Protein AF-A0A2G5V743-F1 (afdb_monomer_lite)

Organism: NCBI:txid1611254

pLDDT: mean 77.19, std 18.36, range [29.77, 96.81]

Radius of gyration: 28.72 Å; chains: 1; bounding box: 55×62×122 Å

Sequence (406 aa):
MNLNSHLVLNPPNFVQLTTPAQLPLIPEAYKPFPHYNLEVVQWSLLFGVCFMLGVGMGANDVADAFGTSVGTGTVTVTQAFILATIVEMMGSVASGFSGDGKALKIIHTSSYADNPDELVIGQIAMLVGCATWLMVATYYSMPVSSIHSLLGATMGFSFVLRGLEGIIWSRVLVMLLIWVFSPLVSAIFTLITFFLLDVIILRAKNPVSTGLFLLPGIYVIVVFTNVFLFLQDGSRVLRFDEIPFMYTVAISLVISVLAGFLALFVVGPIMKRRLKRKTEELPRIASSLSYTFEPRGWLRKAVYWAFPPMRNDDQKAVRLFSFLQILTACFAGFAHGANDITNCVAPIRELVQMYNQGYQEDNTDLNISVYVGLLTTLAVLMGIWTLGIRVIRTVGENFAKMNPAT

InterPro domains:
  IPR001204 Phosphate transporter [PF01384] (57-405)
  IPR001204 Phosphate transporter [PTHR11101] (41-405)

Structure (mmCIF, N/CA/C/O backbone):
data_AF-A0A2G5V743-F1
#
_entry.id   AF-A0A2G5V743-F1
#
loop_
_atom_site.group_PDB
_atom_site.id
_atom_site.type_symbol
_atom_site.label_atom_id
_atom_site.label_alt_id
_atom_site.label_comp_id
_atom_site.label_asym_id
_atom_site.label_entity_id
_atom_site.label_seq_id
_atom_site.pdbx_PDB_ins_code
_atom_site.Cartn_x
_atom_site.Cartn_y
_atom_site.Cartn_z
_atom_site.occupancy
_atom_site.B_iso_or_equiv
_atom_site.auth_seq_id
_atom_site.auth_comp_id
_atom_site.auth_asym_id
_atom_site.auth_atom_id
_atom_site.pdbx_PDB_model_num
ATOM 1 N N . MET A 1 1 ? -20.061 42.207 -80.255 1.00 35.50 1 MET A N 1
ATOM 2 C CA . MET A 1 1 ? -18.598 42.228 -80.446 1.00 35.50 1 MET A CA 1
ATOM 3 C C . MET A 1 1 ? -18.077 40.901 -79.918 1.00 35.50 1 MET A C 1
ATOM 5 O O . MET A 1 1 ? -18.309 40.600 -78.757 1.00 35.50 1 MET A O 1
ATOM 9 N N . ASN A 1 2 ? -17.540 40.071 -80.814 1.00 35.31 2 ASN A N 1
ATOM 10 C CA . ASN A 1 2 ? -16.800 38.842 -80.506 1.00 35.31 2 ASN A CA 1
ATOM 11 C C . ASN A 1 2 ? -15.651 39.140 -79.530 1.00 35.31 2 ASN A C 1
ATOM 13 O O . ASN A 1 2 ? -15.065 40.210 -79.660 1.00 35.31 2 ASN A O 1
ATOM 17 N N . LEU A 1 3 ? -15.285 38.192 -78.660 1.00 29.77 3 LEU A N 1
ATOM 18 C CA . LEU A 1 3 ? -13.946 37.578 -78.661 1.00 29.77 3 LEU A CA 1
ATOM 19 C C . LEU A 1 3 ? -13.816 36.515 -77.553 1.00 29.77 3 LEU A C 1
ATOM 21 O O . LEU A 1 3 ? -13.779 36.812 -76.362 1.00 29.77 3 LEU A O 1
ATOM 25 N N . ASN A 1 4 ? -13.691 35.264 -77.999 1.00 38.19 4 ASN A N 1
ATOM 26 C CA . ASN A 1 4 ? -12.905 34.229 -77.335 1.00 38.19 4 ASN A CA 1
ATOM 27 C C . ASN A 1 4 ? -11.476 34.734 -77.093 1.00 38.19 4 ASN A C 1
ATOM 29 O O . ASN A 1 4 ? -10.864 35.188 -78.056 1.00 38.19 4 ASN A O 1
ATOM 33 N N . SER A 1 5 ? -10.911 34.530 -75.899 1.00 34.09 5 SER A N 1
ATOM 34 C CA . SER A 1 5 ? -9.489 34.166 -75.746 1.00 34.09 5 SER A CA 1
ATOM 35 C C . SER A 1 5 ? -9.100 33.952 -74.279 1.00 34.09 5 SER A C 1
ATOM 37 O O . SER A 1 5 ? -9.055 34.895 -73.500 1.00 34.09 5 SER A O 1
ATOM 39 N N . HIS A 1 6 ? -8.779 32.694 -73.967 1.00 38.69 6 HIS A N 1
ATOM 40 C CA . HIS A 1 6 ? -7.709 32.226 -73.077 1.00 38.69 6 HIS A CA 1
ATOM 41 C C . HIS A 1 6 ? -7.507 32.895 -71.708 1.00 38.69 6 HIS A C 1
ATOM 43 O O . HIS A 1 6 ? -6.864 33.932 -71.610 1.00 38.69 6 HIS A O 1
ATOM 49 N N . LEU A 1 7 ? -7.846 32.167 -70.639 1.00 30.39 7 LEU A N 1
ATOM 50 C CA . LEU A 1 7 ? -7.068 32.181 -69.396 1.00 30.39 7 LEU A CA 1
ATOM 51 C C . LEU A 1 7 ? -6.999 30.754 -68.843 1.00 30.39 7 LEU A C 1
ATOM 53 O O . LEU A 1 7 ? -7.954 30.209 -68.294 1.00 30.39 7 LEU A O 1
ATOM 57 N N . VAL A 1 8 ? -5.853 30.133 -69.109 1.00 34.91 8 VAL A N 1
ATOM 58 C CA . VAL A 1 8 ? -5.434 28.829 -68.601 1.00 34.91 8 VAL A C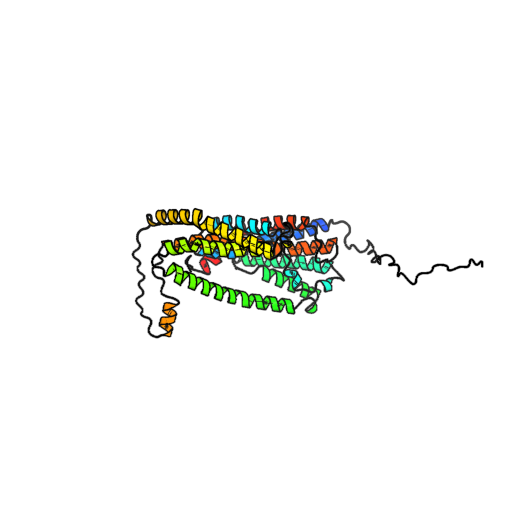A 1
ATOM 59 C C . VAL A 1 8 ? -5.172 28.954 -67.099 1.00 34.91 8 VAL A C 1
ATOM 61 O O . VAL A 1 8 ? -4.510 29.887 -66.649 1.00 34.91 8 VAL A O 1
ATOM 64 N N . LEU A 1 9 ? -5.718 28.004 -66.343 1.00 34.16 9 LEU A N 1
ATOM 65 C CA . LEU A 1 9 ? -5.516 27.810 -64.910 1.00 34.16 9 LEU A CA 1
ATOM 66 C C . LEU A 1 9 ? -4.040 27.529 -64.587 1.00 34.16 9 LEU A C 1
ATOM 68 O O . LEU A 1 9 ? -3.440 26.655 -65.203 1.00 34.16 9 LEU A O 1
ATOM 72 N N . ASN A 1 10 ? -3.505 28.188 -63.558 1.00 31.84 10 ASN A N 1
ATOM 73 C CA . ASN A 1 10 ? -2.424 27.657 -62.721 1.00 31.84 10 ASN A CA 1
ATOM 74 C C . ASN A 1 10 ? -2.571 28.228 -61.294 1.00 31.84 10 ASN A C 1
ATOM 76 O O . ASN A 1 10 ? -2.390 29.434 -61.112 1.00 31.84 10 ASN A O 1
ATOM 80 N N . PRO A 1 11 ? -2.932 27.419 -60.281 1.00 46.47 11 PRO A N 1
ATOM 81 C CA . PRO A 1 11 ? -2.923 27.853 -58.885 1.00 46.47 11 PRO A CA 1
ATOM 82 C C . PRO A 1 11 ? -1.487 27.888 -58.322 1.00 46.47 11 PRO A C 1
ATOM 84 O O . PRO A 1 11 ? -0.665 27.047 -58.698 1.00 46.47 11 PRO A O 1
ATOM 87 N N . PRO A 1 12 ? -1.159 28.816 -57.402 1.00 41.16 12 PRO A N 1
ATOM 88 C CA . PRO A 1 12 ? 0.148 28.851 -56.763 1.00 41.16 12 PRO A CA 1
ATOM 89 C C . PRO A 1 12 ? 0.255 27.751 -55.695 1.00 41.16 12 PRO A C 1
ATOM 91 O O . PRO A 1 12 ? -0.486 27.741 -54.719 1.00 41.16 12 PRO A O 1
ATOM 94 N N . ASN A 1 13 ? 1.212 26.845 -55.899 1.00 36.25 13 ASN A N 1
ATOM 95 C CA . ASN A 1 13 ? 1.961 26.096 -54.886 1.00 36.25 13 ASN A CA 1
ATOM 96 C C . ASN A 1 13 ? 1.161 25.451 -53.738 1.00 36.25 13 ASN A C 1
ATOM 98 O O . ASN A 1 13 ? 1.202 25.907 -52.596 1.00 36.25 13 ASN A O 1
ATOM 102 N N . PHE A 1 14 ? 0.568 24.288 -54.010 1.00 33.75 14 PHE A N 1
ATOM 103 C CA . PHE A 1 14 ? 0.425 23.260 -52.980 1.00 33.75 14 PHE A CA 1
ATOM 104 C C . PHE A 1 14 ? 1.767 22.536 -52.829 1.00 33.75 14 PHE A C 1
ATOM 106 O O . PHE A 1 14 ? 2.253 21.920 -53.777 1.00 33.75 14 PHE A O 1
ATOM 113 N N . VAL A 1 15 ? 2.363 22.592 -51.638 1.00 36.56 15 VAL A N 1
ATOM 114 C CA . VAL A 1 15 ? 3.415 21.650 -51.244 1.00 36.56 15 VAL A CA 1
ATOM 115 C C . VAL A 1 15 ? 2.750 20.277 -51.161 1.00 36.56 15 VAL A C 1
ATOM 117 O O . VAL A 1 15 ? 1.984 20.006 -50.238 1.00 36.56 15 VAL A O 1
ATOM 120 N N . GLN A 1 16 ? 2.985 19.425 -52.160 1.00 31.84 16 GLN A N 1
ATOM 121 C CA . GLN A 1 16 ? 2.681 18.006 -52.033 1.00 31.84 16 GLN A CA 1
ATOM 122 C C . GLN A 1 16 ? 3.556 17.451 -50.907 1.00 31.84 16 GLN A C 1
ATOM 124 O O . GLN A 1 16 ? 4.781 17.475 -51.005 1.00 31.84 16 GLN A O 1
ATOM 129 N N . LEU A 1 17 ? 2.924 16.961 -49.840 1.00 34.06 17 LEU A N 1
ATOM 130 C CA . LEU A 1 17 ? 3.555 16.061 -48.881 1.00 34.06 17 LEU A CA 1
ATOM 131 C C . LEU A 1 17 ? 3.908 14.779 -49.641 1.00 34.06 17 LEU A C 1
ATOM 133 O O . LEU A 1 17 ? 3.087 13.873 -49.786 1.00 34.06 17 LEU A O 1
ATOM 137 N N . THR A 1 18 ? 5.115 14.735 -50.199 1.00 36.75 18 THR A N 1
ATOM 138 C CA . THR A 1 18 ? 5.740 13.491 -50.623 1.00 36.75 18 THR A CA 1
ATOM 139 C C . THR A 1 18 ? 5.841 12.587 -49.398 1.00 36.75 18 THR A C 1
ATOM 141 O O . THR A 1 18 ? 6.240 13.032 -48.326 1.00 36.75 18 THR A O 1
ATOM 144 N N . THR A 1 19 ? 5.374 11.348 -49.572 1.00 42.59 19 THR A N 1
ATOM 145 C CA . THR A 1 19 ? 5.618 10.135 -48.769 1.00 42.59 19 THR A CA 1
ATOM 146 C C . THR A 1 19 ? 6.443 10.323 -47.487 1.00 42.59 19 THR A C 1
ATOM 148 O O . THR A 1 19 ? 7.581 10.788 -47.593 1.00 42.59 19 THR A O 1
ATOM 151 N N . PRO A 1 20 ? 5.956 9.883 -46.303 1.00 36.53 20 PRO A N 1
ATOM 152 C CA . PRO A 1 20 ? 6.773 9.914 -45.094 1.00 36.53 20 PRO A CA 1
ATOM 153 C C . PRO A 1 20 ? 8.090 9.197 -45.387 1.00 36.53 20 PRO A C 1
ATOM 155 O O . PRO A 1 20 ? 8.082 8.113 -45.976 1.00 36.53 20 PRO A O 1
ATOM 158 N N . ALA A 1 21 ? 9.207 9.841 -45.046 1.00 39.69 21 ALA A N 1
ATOM 159 C CA . ALA A 1 21 ? 10.528 9.265 -45.215 1.00 39.69 21 ALA A CA 1
ATOM 160 C C . ALA A 1 21 ? 10.517 7.869 -44.584 1.00 39.69 21 ALA A C 1
ATOM 162 O O . ALA A 1 21 ? 10.338 7.736 -43.373 1.00 39.69 21 ALA A O 1
ATOM 163 N N . GLN A 1 22 ? 10.640 6.828 -45.412 1.00 41.25 22 GLN A N 1
ATOM 164 C CA . GLN A 1 22 ? 10.899 5.488 -44.913 1.00 41.25 22 GLN A CA 1
ATOM 165 C C . GLN A 1 22 ? 12.211 5.583 -44.140 1.00 41.25 22 GLN A C 1
ATOM 167 O O . GLN A 1 22 ? 13.266 5.812 -44.736 1.00 41.25 22 GLN A O 1
ATOM 172 N N . LEU A 1 23 ? 12.133 5.468 -42.810 1.00 45.19 23 LEU A N 1
ATOM 173 C CA 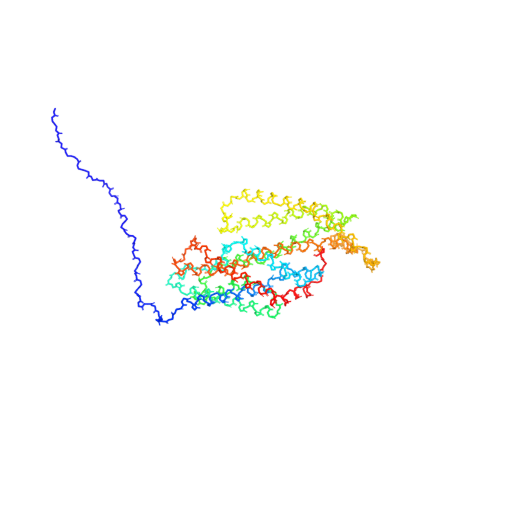. LEU A 1 23 ? 13.312 5.208 -41.996 1.00 45.19 23 LEU A CA 1
ATOM 174 C C . LEU A 1 23 ? 14.056 4.029 -42.640 1.00 45.19 23 LEU A C 1
ATOM 176 O O . LEU A 1 23 ? 13.399 3.073 -43.070 1.00 45.19 23 LEU A O 1
ATOM 180 N N . PRO A 1 24 ? 15.390 4.100 -42.773 1.00 42.69 24 PRO A N 1
ATOM 181 C CA . PRO A 1 24 ? 16.149 3.039 -43.412 1.00 42.69 24 PRO A CA 1
ATOM 182 C C . PRO A 1 24 ? 15.812 1.703 -42.744 1.00 42.69 24 PRO A C 1
ATOM 184 O O . PRO A 1 24 ? 15.927 1.563 -41.527 1.00 42.69 24 PRO A O 1
ATOM 187 N N . LEU A 1 25 ? 15.363 0.736 -43.550 1.00 53.78 25 LEU A N 1
ATOM 188 C CA . LEU A 1 25 ? 15.176 -0.644 -43.116 1.00 53.78 25 LEU A CA 1
ATOM 189 C C . LEU A 1 25 ? 16.529 -1.140 -42.605 1.00 53.78 25 LEU A C 1
ATOM 191 O O . LEU A 1 25 ? 17.478 -1.264 -43.382 1.00 53.78 25 LEU A O 1
ATOM 195 N N . ILE A 1 26 ? 16.625 -1.374 -41.297 1.00 50.50 26 ILE A N 1
ATOM 196 C CA . ILE A 1 26 ? 17.804 -1.981 -40.684 1.00 50.50 26 ILE A CA 1
ATOM 197 C C . ILE A 1 26 ? 18.023 -3.324 -41.402 1.00 50.50 26 ILE A C 1
ATOM 199 O O . ILE A 1 26 ? 17.096 -4.138 -41.434 1.00 50.50 26 ILE A O 1
ATOM 203 N N . PRO A 1 27 ? 19.194 -3.573 -42.015 1.00 44.31 27 PRO A N 1
ATOM 204 C CA . PRO A 1 27 ? 19.465 -4.846 -42.667 1.00 44.31 27 PRO A CA 1
ATOM 205 C C . PRO A 1 27 ? 19.271 -6.001 -41.676 1.00 44.31 27 PRO A C 1
ATOM 207 O O . PRO A 1 27 ? 19.803 -5.954 -40.567 1.00 44.31 27 PRO A O 1
ATOM 210 N N . GLU A 1 28 ? 18.576 -7.069 -42.086 1.00 49.47 28 GLU A N 1
ATOM 211 C CA . GLU A 1 28 ? 18.358 -8.297 -41.287 1.00 49.47 28 GLU A CA 1
ATOM 212 C C . GLU A 1 28 ? 19.651 -8.903 -40.703 1.00 49.47 28 GLU A C 1
ATOM 214 O O . GLU A 1 28 ? 19.607 -9.674 -39.747 1.00 49.47 28 GLU A O 1
ATOM 219 N N . ALA A 1 29 ? 20.811 -8.521 -41.241 1.00 41.47 29 ALA A N 1
ATOM 220 C CA . ALA A 1 29 ? 22.138 -8.929 -40.798 1.00 41.47 29 ALA A CA 1
ATOM 221 C C . ALA A 1 29 ? 22.561 -8.394 -39.410 1.00 41.47 29 ALA A C 1
ATOM 223 O O . ALA A 1 29 ? 23.590 -8.827 -38.899 1.00 41.47 29 ALA A O 1
ATOM 224 N N . TYR A 1 30 ? 21.792 -7.493 -38.785 1.00 42.59 30 TYR A N 1
ATOM 225 C CA . TYR A 1 30 ? 22.072 -6.951 -37.444 1.00 42.59 30 TYR A CA 1
ATOM 226 C C . TYR A 1 30 ? 21.212 -7.565 -36.321 1.00 42.59 30 TYR A C 1
ATOM 228 O O . TYR A 1 30 ? 20.974 -6.934 -35.297 1.00 42.59 30 TYR A O 1
ATOM 236 N N . LYS A 1 31 ? 20.768 -8.821 -36.465 1.00 35.03 31 LYS A N 1
ATOM 237 C CA . LYS A 1 31 ? 20.323 -9.637 -35.321 1.00 35.03 31 LYS A CA 1
ATOM 238 C C . LYS A 1 31 ? 21.514 -10.466 -34.819 1.00 35.03 31 LYS A C 1
ATOM 240 O O . LYS A 1 31 ? 21.905 -11.405 -35.509 1.00 35.03 31 LYS A O 1
ATOM 245 N N . PRO A 1 32 ? 22.107 -10.175 -33.643 1.00 38.41 32 PRO A N 1
ATOM 246 C CA . PRO A 1 32 ? 23.364 -10.803 -33.232 1.00 38.41 32 PRO A CA 1
ATOM 247 C C . PRO A 1 32 ? 23.251 -12.287 -32.839 1.00 38.41 32 PRO A C 1
ATOM 249 O O . PRO A 1 32 ? 24.270 -12.894 -32.527 1.00 38.41 32 PRO A O 1
ATOM 252 N N . PHE A 1 33 ? 22.065 -12.911 -32.879 1.00 34.47 33 PHE A N 1
ATOM 253 C CA . PHE A 1 33 ? 21.905 -14.323 -32.511 1.00 34.47 33 PHE A CA 1
ATOM 254 C C . PHE A 1 33 ? 20.875 -15.048 -33.396 1.00 34.47 33 PHE A C 1
ATOM 256 O O . PHE A 1 33 ? 19.670 -14.854 -33.217 1.00 34.47 33 PHE A O 1
ATOM 263 N N . PRO A 1 34 ? 21.305 -15.914 -34.333 1.00 35.53 34 PRO A N 1
ATOM 264 C CA . PRO A 1 34 ? 20.405 -16.793 -35.065 1.00 35.53 34 PRO A CA 1
ATOM 265 C C . PRO A 1 34 ? 20.090 -18.043 -34.213 1.00 35.53 34 PRO A C 1
ATOM 267 O O . PRO A 1 34 ? 20.994 -18.683 -33.683 1.00 35.53 34 PRO A O 1
ATOM 270 N N . HIS A 1 35 ? 18.804 -18.407 -34.111 1.00 34.91 35 HIS A N 1
ATOM 271 C CA . HIS A 1 35 ? 18.262 -19.697 -33.620 1.00 34.91 35 HIS A CA 1
ATOM 272 C C . HIS A 1 35 ? 17.936 -19.928 -32.129 1.00 34.91 35 HIS A C 1
ATOM 274 O O . HIS A 1 35 ? 17.621 -21.059 -31.766 1.00 34.91 35 HIS A O 1
ATOM 280 N N . TYR A 1 36 ? 17.846 -18.903 -31.283 1.00 35.00 36 TYR A N 1
ATOM 281 C CA . TYR A 1 36 ? 17.033 -19.012 -30.060 1.00 35.00 36 TYR A CA 1
ATOM 282 C C . TYR A 1 36 ? 15.769 -18.169 -30.232 1.00 35.00 36 TYR A C 1
ATOM 284 O O . TYR A 1 36 ? 15.860 -17.025 -30.671 1.00 35.00 36 TYR A O 1
ATOM 292 N N . ASN A 1 37 ? 14.599 -18.700 -29.853 1.00 41.00 37 ASN A N 1
ATOM 293 C CA . ASN A 1 37 ? 13.418 -17.875 -29.569 1.00 41.00 37 ASN A CA 1
ATOM 294 C C . ASN A 1 37 ? 13.729 -17.041 -28.314 1.00 41.00 37 ASN A C 1
ATOM 296 O O . ASN A 1 37 ? 13.233 -17.331 -27.224 1.00 41.00 37 ASN A O 1
ATOM 300 N N . LEU A 1 38 ? 14.618 -16.050 -28.462 1.00 45.50 38 LEU A N 1
ATOM 301 C CA . LEU A 1 38 ? 15.007 -15.118 -27.409 1.00 45.50 38 LEU A CA 1
ATOM 302 C C . LEU A 1 38 ? 13.760 -14.450 -26.847 1.00 45.50 38 LEU A C 1
ATOM 304 O O . LEU A 1 38 ? 13.695 -14.286 -25.643 1.00 45.50 38 LEU A O 1
ATOM 308 N N . GLU A 1 39 ? 12.744 -14.203 -27.678 1.00 56.06 39 GLU A N 1
ATOM 309 C CA . GLU A 1 39 ? 11.442 -13.708 -27.238 1.00 56.06 39 GLU A CA 1
ATOM 310 C C . GLU A 1 39 ? 10.853 -14.578 -26.123 1.00 56.06 39 GLU A C 1
ATOM 312 O O . GLU A 1 39 ? 10.590 -14.075 -25.040 1.00 56.06 39 GLU A O 1
ATOM 317 N N . VAL A 1 40 ? 10.705 -15.894 -26.310 1.00 57.94 40 VAL A N 1
ATOM 318 C CA . VAL A 1 40 ? 10.095 -16.766 -25.285 1.00 57.94 40 VAL A CA 1
ATOM 319 C C . VAL A 1 40 ? 10.930 -16.788 -24.005 1.00 57.94 40 VAL A C 1
ATOM 321 O O . VAL A 1 40 ? 10.371 -16.767 -22.909 1.00 57.94 40 VAL A O 1
ATOM 324 N N . VAL A 1 41 ? 12.260 -16.802 -24.121 1.00 60.03 41 VAL A N 1
ATOM 325 C CA . VAL A 1 41 ? 13.169 -16.798 -22.964 1.00 60.03 41 VAL A CA 1
ATOM 326 C C . VAL A 1 41 ? 13.142 -15.448 -22.239 1.00 60.03 41 VAL A C 1
ATOM 328 O O . VAL A 1 41 ? 13.084 -15.426 -21.013 1.00 60.03 41 VAL A O 1
ATOM 331 N N . GLN A 1 42 ? 13.120 -14.335 -22.970 1.00 66.00 42 GLN A N 1
ATOM 332 C CA . GLN A 1 42 ? 13.035 -12.970 -22.446 1.00 66.00 42 GLN A CA 1
ATOM 333 C C . GLN A 1 42 ? 11.681 -12.713 -21.789 1.00 66.00 42 GLN A C 1
ATOM 335 O O . GLN A 1 42 ? 11.646 -12.213 -20.670 1.00 66.00 42 GLN A O 1
ATOM 340 N N . TRP A 1 43 ? 10.581 -13.131 -22.420 1.00 68.75 43 TRP A N 1
ATOM 341 C CA . TRP A 1 43 ? 9.245 -13.086 -21.831 1.00 68.75 43 TRP A CA 1
ATOM 342 C C . TRP A 1 43 ? 9.178 -13.947 -20.572 1.00 68.75 43 TRP A C 1
ATOM 344 O O . TRP A 1 43 ? 8.710 -13.474 -19.542 1.00 68.75 43 TRP A O 1
ATOM 354 N N . SER A 1 44 ? 9.705 -15.174 -20.604 1.00 68.06 44 SER A N 1
ATOM 355 C CA . SER A 1 44 ? 9.735 -16.055 -19.425 1.00 68.06 44 SER A CA 1
ATOM 356 C C . SER A 1 44 ? 10.554 -15.456 -18.278 1.00 68.06 44 SER A C 1
ATOM 358 O O . SER A 1 44 ? 10.129 -15.521 -17.126 1.00 68.06 44 SER A O 1
ATOM 360 N N . LEU A 1 45 ? 11.697 -14.834 -18.583 1.00 74.94 45 LEU A N 1
ATOM 361 C CA . LEU A 1 45 ? 12.500 -14.083 -17.616 1.00 74.94 45 LEU A CA 1
ATOM 362 C C . LEU A 1 45 ? 11.720 -12.897 -17.053 1.00 74.94 45 LEU A C 1
ATOM 364 O O . LEU A 1 45 ? 11.671 -12.731 -15.841 1.00 74.94 45 LEU A O 1
ATOM 368 N N . LEU A 1 46 ? 11.070 -12.108 -17.903 1.00 74.12 46 LEU A N 1
ATOM 369 C CA . LEU A 1 46 ? 10.315 -10.929 -17.495 1.00 74.12 46 LEU A CA 1
ATOM 370 C C . LEU A 1 46 ? 9.136 -11.296 -16.585 1.00 74.12 46 LEU A C 1
ATOM 372 O O . LEU A 1 46 ? 8.985 -10.729 -15.502 1.00 74.12 46 LEU A O 1
ATOM 376 N N . PHE A 1 47 ? 8.348 -12.300 -16.977 1.00 77.25 47 PHE A N 1
ATOM 377 C CA . PHE A 1 47 ? 7.262 -12.837 -16.160 1.00 77.25 47 PHE A CA 1
ATOM 378 C C . PHE A 1 47 ? 7.782 -13.425 -14.847 1.00 77.25 47 PHE A C 1
ATOM 380 O O . PHE A 1 47 ? 7.210 -13.153 -13.794 1.00 77.25 47 PHE A O 1
ATOM 387 N N . GLY A 1 48 ? 8.883 -14.180 -14.882 1.00 83.12 48 GLY A N 1
ATOM 388 C CA . GLY A 1 48 ? 9.508 -14.741 -13.684 1.00 83.12 48 GLY A CA 1
ATOM 389 C C . GLY A 1 48 ? 10.003 -13.664 -12.716 1.00 83.12 48 GLY A C 1
ATOM 390 O O . GLY A 1 48 ? 9.790 -13.769 -11.510 1.00 83.12 48 GLY A O 1
ATOM 391 N N . VAL A 1 49 ? 10.610 -12.594 -13.229 1.00 84.44 49 VAL A N 1
ATOM 392 C CA . VAL A 1 49 ? 11.107 -11.481 -12.415 1.00 84.44 49 VAL A CA 1
ATOM 393 C C . VAL A 1 49 ? 9.959 -10.676 -11.816 1.00 84.44 49 VAL A C 1
ATOM 395 O O . VAL A 1 49 ? 9.998 -10.388 -10.623 1.00 84.44 49 VAL A O 1
ATOM 398 N N . CYS A 1 50 ? 8.911 -10.361 -12.577 1.00 83.25 50 CYS A N 1
ATOM 399 C CA . CYS A 1 50 ? 7.754 -9.662 -12.011 1.00 83.25 50 CYS A CA 1
ATOM 400 C C . CYS A 1 50 ? 6.937 -10.521 -11.057 1.00 83.25 50 CYS A C 1
ATOM 402 O O . CYS A 1 50 ? 6.358 -9.996 -10.109 1.00 83.25 50 CYS A O 1
ATOM 404 N N . PHE A 1 51 ? 6.938 -11.836 -11.248 1.00 88.25 51 PHE A N 1
ATOM 405 C CA . PHE A 1 51 ? 6.418 -12.750 -10.251 1.00 88.25 51 PHE A CA 1
ATOM 406 C C . PHE A 1 51 ? 7.253 -12.688 -8.963 1.00 88.25 51 PHE A C 1
ATOM 408 O O . PHE A 1 51 ? 6.700 -12.498 -7.886 1.00 88.25 51 PHE A O 1
ATOM 415 N N . MET A 1 52 ? 8.586 -12.755 -9.041 1.00 90.62 52 MET A N 1
ATOM 416 C CA . MET A 1 52 ? 9.437 -12.603 -7.851 1.00 90.62 52 MET A CA 1
ATOM 417 C C . MET A 1 52 ? 9.256 -11.244 -7.168 1.00 90.62 52 MET A C 1
ATOM 419 O O . MET A 1 52 ? 9.213 -11.184 -5.941 1.00 90.62 52 MET A O 1
ATOM 423 N N . LEU A 1 53 ? 9.120 -10.169 -7.947 1.00 91.25 53 LEU A N 1
ATOM 424 C CA . LEU A 1 53 ? 8.858 -8.831 -7.430 1.00 91.25 53 LEU A CA 1
ATOM 425 C C . LEU A 1 53 ? 7.514 -8.775 -6.697 1.00 91.25 53 LEU A C 1
ATOM 427 O O . LEU A 1 53 ? 7.472 -8.300 -5.568 1.00 91.25 53 LEU A O 1
ATOM 431 N N . GLY A 1 54 ? 6.452 -9.321 -7.297 1.00 92.19 54 GLY A N 1
ATOM 432 C CA . GLY A 1 54 ? 5.132 -9.405 -6.675 1.00 92.19 54 GLY A CA 1
ATOM 433 C C . GLY A 1 54 ? 5.155 -10.210 -5.375 1.00 92.19 54 GLY A C 1
ATOM 434 O O . GLY A 1 54 ? 4.642 -9.739 -4.366 1.00 92.19 54 GLY A O 1
ATOM 435 N N . VAL A 1 55 ? 5.826 -11.370 -5.354 1.00 93.81 55 VAL A N 1
ATOM 436 C CA . VAL A 1 55 ? 6.033 -12.151 -4.118 1.00 93.81 55 VAL A CA 1
ATOM 437 C C . VAL A 1 55 ? 6.758 -11.319 -3.058 1.00 93.81 55 VAL A C 1
ATOM 439 O O . VAL A 1 55 ? 6.354 -11.329 -1.897 1.00 93.81 55 VAL A O 1
ATOM 442 N N . GLY A 1 56 ? 7.808 -10.588 -3.442 1.00 93.38 56 GLY A N 1
ATOM 443 C CA . GLY A 1 56 ? 8.557 -9.712 -2.541 1.00 93.38 56 GLY A CA 1
ATOM 444 C C . GLY A 1 56 ? 7.702 -8.585 -1.956 1.00 93.38 56 GLY A C 1
ATOM 445 O O . GLY A 1 56 ? 7.707 -8.409 -0.741 1.00 93.38 56 GLY A O 1
ATOM 446 N N . MET A 1 57 ? 6.943 -7.874 -2.796 1.00 92.44 57 MET A N 1
ATOM 447 C CA . MET A 1 57 ? 6.043 -6.792 -2.372 1.00 92.44 57 MET A CA 1
ATOM 448 C C . MET A 1 57 ? 4.954 -7.315 -1.435 1.00 92.44 57 MET A C 1
ATOM 450 O O . MET A 1 57 ? 4.861 -6.865 -0.301 1.00 92.44 57 MET A O 1
ATOM 454 N N . GLY A 1 58 ? 4.207 -8.352 -1.832 1.00 93.19 58 GLY A N 1
ATOM 455 C CA . GLY A 1 58 ? 3.137 -8.900 -0.989 1.00 93.19 58 GLY A CA 1
ATOM 456 C C . GLY A 1 58 ? 3.636 -9.459 0.346 1.00 93.19 58 GLY A C 1
ATOM 457 O O . GLY A 1 58 ? 2.941 -9.404 1.359 1.00 93.19 58 GLY A O 1
ATOM 458 N N . ALA A 1 59 ? 4.862 -9.984 0.382 1.00 94.00 59 ALA A N 1
ATOM 459 C CA . ALA A 1 59 ? 5.464 -10.448 1.623 1.00 94.00 59 ALA A CA 1
ATOM 460 C C . ALA A 1 59 ? 5.951 -9.311 2.535 1.00 94.00 59 ALA A C 1
ATOM 462 O O . ALA A 1 59 ? 5.907 -9.455 3.757 1.00 94.00 59 ALA A O 1
ATOM 463 N N . ASN A 1 60 ? 6.449 -8.208 1.978 1.00 93.75 60 ASN A N 1
ATOM 464 C CA . ASN A 1 60 ? 6.922 -7.090 2.788 1.00 93.75 60 ASN A CA 1
ATOM 465 C C . ASN A 1 60 ? 5.759 -6.210 3.257 1.00 93.75 60 ASN A C 1
ATOM 467 O O . ASN A 1 60 ? 5.625 -5.930 4.450 1.00 93.75 60 ASN A O 1
ATOM 471 N N . ASP A 1 61 ? 4.865 -5.884 2.332 1.00 92.12 61 ASP A N 1
ATOM 472 C CA . ASP A 1 61 ? 3.976 -4.740 2.467 1.00 92.12 61 ASP A CA 1
ATOM 473 C C . ASP A 1 61 ? 2.623 -5.098 3.124 1.00 92.12 61 ASP A C 1
ATOM 475 O O . ASP A 1 61 ? 1.905 -4.225 3.608 1.00 92.12 61 ASP A O 1
ATOM 479 N N . VAL A 1 62 ? 2.293 -6.391 3.299 1.00 92.56 62 VAL A N 1
ATOM 480 C CA . VAL A 1 62 ? 1.090 -6.825 4.054 1.00 92.56 62 VAL A CA 1
ATOM 481 C C . VAL A 1 62 ? 1.047 -6.257 5.482 1.00 92.56 62 VAL A C 1
ATOM 483 O O . VAL A 1 62 ? -0.020 -6.060 6.083 1.00 92.56 62 VAL A O 1
ATOM 486 N N . ALA A 1 63 ? 2.225 -5.995 6.050 1.00 91.88 63 ALA A N 1
ATOM 487 C CA . ALA A 1 63 ? 2.371 -5.418 7.373 1.00 91.88 63 ALA A CA 1
ATOM 488 C C . ALA A 1 63 ? 1.927 -3.948 7.438 1.00 91.88 63 ALA A C 1
ATOM 490 O O . ALA A 1 63 ? 1.504 -3.509 8.509 1.00 91.88 63 ALA A O 1
ATOM 491 N N . ASP A 1 64 ? 1.936 -3.220 6.322 1.00 90.69 64 ASP A N 1
ATOM 492 C CA . ASP A 1 64 ? 1.556 -1.806 6.278 1.00 90.69 64 ASP A CA 1
ATOM 493 C C . ASP A 1 64 ? 0.055 -1.628 6.528 1.00 90.69 64 ASP A C 1
ATOM 495 O O . ASP A 1 64 ? -0.365 -0.741 7.275 1.00 90.69 64 ASP A O 1
ATOM 499 N N . ALA A 1 65 ? -0.768 -2.526 5.978 1.00 91.06 65 ALA A N 1
ATOM 500 C CA . ALA A 1 65 ? -2.214 -2.506 6.180 1.00 91.06 65 ALA A CA 1
ATOM 501 C C . ALA A 1 65 ? -2.641 -3.195 7.487 1.00 91.06 65 ALA A C 1
ATOM 503 O O . ALA A 1 65 ? -3.459 -2.663 8.243 1.00 91.06 65 ALA A O 1
ATOM 504 N N . PHE A 1 66 ? -2.104 -4.388 7.771 1.00 92.62 66 PHE A N 1
ATOM 505 C CA . PHE A 1 66 ? -2.614 -5.245 8.850 1.00 92.62 66 PHE A CA 1
ATOM 506 C C . PHE A 1 66 ? -1.689 -5.377 10.064 1.00 92.62 66 PHE A C 1
ATOM 508 O O . PHE A 1 66 ? -2.127 -5.913 11.086 1.00 92.62 66 PHE A O 1
ATOM 515 N N . GLY A 1 67 ? -0.457 -4.865 10.015 1.00 90.25 67 GLY A N 1
ATOM 516 C CA . GLY A 1 67 ? 0.520 -4.991 11.102 1.00 90.25 67 GLY A CA 1
ATOM 517 C C . GLY A 1 67 ? 0.020 -4.410 12.422 1.00 90.25 67 GLY A C 1
ATOM 518 O O . GLY A 1 67 ? 0.123 -5.064 13.458 1.00 90.25 67 GLY A O 1
ATOM 519 N N . THR A 1 68 ? -0.638 -3.247 12.388 1.00 86.44 68 THR A N 1
ATOM 520 C CA . THR A 1 68 ? -1.243 -2.645 13.591 1.00 86.44 68 THR A CA 1
ATOM 521 C C . THR A 1 68 ? -2.393 -3.488 14.142 1.00 86.44 68 THR A C 1
ATOM 523 O O . THR A 1 68 ? -2.522 -3.643 15.353 1.00 86.44 68 THR A O 1
ATOM 526 N N . SER A 1 69 ? -3.228 -4.068 13.275 1.00 87.94 69 SER A N 1
ATOM 527 C CA . SER A 1 69 ? -4.384 -4.878 13.689 1.00 87.94 69 SER A CA 1
ATOM 528 C C . SER A 1 69 ? -3.960 -6.218 14.296 1.00 87.94 69 SER A C 1
ATOM 530 O O . SER A 1 69 ? -4.628 -6.731 15.197 1.00 87.94 69 SER A O 1
ATOM 532 N N . VAL A 1 70 ? -2.847 -6.778 13.811 1.00 88.88 70 VAL A N 1
ATOM 533 C CA . VAL A 1 70 ? -2.199 -7.958 14.393 1.00 88.88 70 VAL A CA 1
ATOM 534 C C . VAL A 1 70 ? -1.523 -7.600 15.716 1.00 88.88 70 VAL A C 1
ATOM 536 O O . VAL A 1 70 ? -1.731 -8.299 16.706 1.00 88.88 70 VAL A O 1
ATOM 539 N N . GLY A 1 71 ? -0.782 -6.489 15.767 1.00 85.06 71 GLY A N 1
ATOM 540 C CA . GLY A 1 71 ? -0.066 -6.047 16.966 1.00 85.06 71 GLY A CA 1
ATOM 541 C C . GLY A 1 71 ? -0.974 -5.708 18.148 1.00 85.06 71 GLY A C 1
ATOM 542 O O . GLY A 1 71 ? -0.660 -6.035 19.290 1.00 85.06 71 GLY A O 1
ATOM 543 N N . THR A 1 72 ? -2.159 -5.146 17.887 1.00 81.25 72 THR A N 1
ATOM 544 C CA . THR A 1 72 ? -3.164 -4.888 18.933 1.00 81.25 72 THR A CA 1
ATOM 545 C C . THR A 1 72 ? -3.928 -6.146 19.372 1.00 81.25 72 THR A C 1
ATOM 547 O O . THR A 1 72 ? -4.767 -6.080 20.273 1.00 81.25 72 THR A O 1
ATOM 550 N N . GLY A 1 73 ? -3.694 -7.298 18.730 1.00 80.94 73 GLY A N 1
ATOM 551 C CA . GLY A 1 73 ? -4.435 -8.540 18.967 1.00 80.94 73 GLY A CA 1
ATOM 552 C C . GLY A 1 73 ? -5.891 -8.496 18.488 1.00 80.94 73 GLY A C 1
ATOM 553 O O . GLY A 1 73 ? -6.700 -9.342 18.874 1.00 80.94 73 GLY A O 1
ATOM 554 N N . THR A 1 74 ? -6.245 -7.508 17.661 1.00 83.31 74 THR A N 1
ATOM 555 C CA . THR A 1 74 ? -7.600 -7.336 17.125 1.00 83.31 74 THR A CA 1
ATOM 556 C C . THR A 1 74 ? -7.935 -8.401 16.080 1.00 83.31 74 THR A C 1
ATOM 558 O O . THR A 1 74 ? -9.066 -8.898 16.043 1.00 83.31 74 THR A O 1
ATOM 561 N N . VAL A 1 75 ? -6.952 -8.784 15.263 1.00 88.19 75 VAL A N 1
ATOM 562 C CA . VAL A 1 75 ? -7.031 -9.919 14.335 1.00 88.19 75 VAL A CA 1
ATOM 563 C C . VAL A 1 75 ? -5.837 -10.839 14.527 1.00 88.19 75 VAL A C 1
ATOM 565 O O . VAL A 1 75 ? -4.737 -10.411 14.859 1.00 88.19 75 VAL A O 1
ATOM 568 N N . THR A 1 76 ? -6.051 -12.128 14.292 1.00 91.94 76 THR A N 1
ATOM 569 C CA . THR A 1 76 ? -4.944 -13.089 14.195 1.00 91.94 76 THR A CA 1
ATOM 570 C C . THR A 1 76 ? -4.201 -12.919 12.869 1.00 91.94 76 THR A C 1
ATOM 572 O O . THR A 1 76 ? -4.783 -12.454 11.890 1.00 91.94 76 THR A O 1
ATOM 575 N N . VAL A 1 77 ? -2.944 -13.369 12.797 1.00 91.69 77 VAL A N 1
ATOM 576 C CA . VAL A 1 77 ? -2.149 -13.345 11.551 1.00 91.69 77 VAL A CA 1
ATOM 577 C C . VAL A 1 77 ? -2.887 -14.034 10.396 1.00 91.69 77 VAL A C 1
ATOM 579 O O . VAL A 1 77 ? -2.969 -13.494 9.300 1.00 91.69 77 VAL A O 1
ATOM 582 N N . THR A 1 78 ? -3.506 -15.193 10.641 1.00 93.81 78 THR A N 1
ATOM 583 C CA . THR A 1 78 ? -4.264 -15.913 9.604 1.00 93.81 78 THR A CA 1
ATOM 584 C C . THR A 1 78 ? -5.486 -15.127 9.129 1.00 93.81 78 THR A C 1
ATOM 586 O O . THR A 1 78 ? -5.771 -15.098 7.937 1.00 93.81 78 THR A O 1
ATOM 589 N N . GLN A 1 79 ? -6.205 -14.460 10.039 1.00 95.12 79 GLN A N 1
ATOM 590 C CA . GLN A 1 79 ? -7.327 -13.595 9.662 1.00 95.12 79 GLN A CA 1
ATOM 591 C C . GLN A 1 79 ? -6.855 -12.382 8.860 1.00 95.12 79 GLN A C 1
ATOM 593 O O . GLN A 1 79 ? -7.502 -12.033 7.877 1.00 95.12 79 GLN A O 1
ATOM 598 N N . ALA A 1 80 ? -5.730 -11.777 9.251 1.00 94.44 80 ALA A N 1
ATOM 599 C CA . ALA A 1 80 ? -5.108 -10.696 8.500 1.00 94.44 80 ALA A CA 1
ATOM 600 C C . ALA A 1 80 ? -4.766 -11.137 7.073 1.00 94.44 80 ALA A C 1
ATOM 602 O O . ALA A 1 80 ? -5.120 -10.434 6.140 1.00 94.44 80 ALA A O 1
ATOM 603 N N . PHE A 1 81 ? -4.186 -12.325 6.877 1.00 96.31 81 PHE A N 1
ATOM 604 C CA . PHE A 1 81 ? -3.839 -12.817 5.536 1.00 96.31 81 PHE A CA 1
ATOM 605 C C . PHE A 1 81 ? -5.056 -13.089 4.660 1.00 96.31 81 PHE A C 1
ATOM 607 O O . PHE A 1 81 ? -5.042 -12.750 3.479 1.00 96.31 81 PHE A O 1
ATOM 614 N N . ILE A 1 82 ? -6.127 -13.657 5.221 1.00 96.81 82 ILE A N 1
ATOM 615 C CA . ILE A 1 82 ? -7.382 -13.858 4.480 1.00 96.81 82 ILE A CA 1
ATOM 616 C C . ILE A 1 82 ? -7.965 -12.507 4.056 1.00 96.81 82 ILE A C 1
ATOM 618 O O . ILE A 1 82 ? -8.355 -12.345 2.902 1.00 96.81 82 ILE A O 1
ATOM 622 N N . LEU A 1 83 ? -8.014 -11.535 4.973 1.00 95.25 83 LEU A N 1
ATOM 623 C CA . LEU A 1 83 ? -8.523 -10.198 4.669 1.00 95.25 83 LEU A CA 1
ATOM 624 C C . LEU A 1 83 ? -7.648 -9.495 3.630 1.00 95.25 83 LEU A C 1
ATOM 626 O O . LEU A 1 83 ? -8.197 -9.035 2.635 1.00 95.25 83 LEU A O 1
ATOM 630 N N . ALA A 1 84 ? -6.325 -9.487 3.817 1.00 95.44 84 ALA A N 1
ATOM 631 C CA . ALA A 1 84 ? -5.348 -8.927 2.884 1.00 95.44 84 ALA A CA 1
ATOM 632 C C . ALA A 1 84 ? -5.510 -9.521 1.485 1.00 95.44 84 ALA A C 1
ATOM 634 O O . ALA A 1 84 ? -5.666 -8.781 0.524 1.00 95.44 84 ALA A O 1
ATOM 635 N N . THR A 1 85 ? -5.626 -10.850 1.388 1.00 95.69 85 THR A N 1
ATOM 636 C CA . THR A 1 85 ? -5.842 -11.547 0.112 1.00 95.69 85 THR A CA 1
ATOM 637 C C . THR A 1 85 ? -7.061 -11.009 -0.630 1.00 95.69 85 THR A C 1
ATOM 639 O O . THR A 1 85 ? -7.002 -10.761 -1.829 1.00 95.69 85 THR A O 1
ATOM 642 N N . ILE A 1 86 ? -8.177 -10.816 0.076 1.00 95.44 86 ILE A N 1
ATOM 643 C CA . ILE A 1 86 ? -9.415 -10.328 -0.532 1.00 95.44 86 ILE A CA 1
ATOM 644 C C . ILE A 1 86 ? -9.261 -8.863 -0.945 1.00 95.44 86 ILE A C 1
ATOM 646 O O . ILE A 1 86 ? -9.557 -8.521 -2.088 1.00 95.44 86 ILE A O 1
ATOM 650 N N . VAL A 1 87 ? -8.815 -7.995 -0.033 1.00 93.69 87 VAL A N 1
ATOM 651 C CA . VAL A 1 87 ? -8.814 -6.546 -0.277 1.00 93.69 87 VAL A CA 1
ATOM 652 C C . VAL A 1 87 ? -7.730 -6.121 -1.259 1.00 93.69 87 VAL A C 1
ATOM 654 O O . VAL A 1 87 ? -8.009 -5.279 -2.106 1.00 93.69 87 VAL A O 1
ATOM 657 N N . GLU A 1 88 ? -6.545 -6.731 -1.220 1.00 92.94 88 GLU A N 1
ATOM 658 C CA . GLU A 1 88 ? -5.474 -6.439 -2.175 1.00 92.94 88 GLU A CA 1
ATOM 659 C C . GLU A 1 88 ? -5.814 -6.964 -3.566 1.00 92.94 88 GLU A C 1
ATOM 661 O O . GLU A 1 88 ? -5.615 -6.251 -4.546 1.00 92.94 88 GLU A O 1
ATOM 666 N N . MET A 1 89 ? -6.415 -8.157 -3.677 1.00 92.69 89 MET A N 1
ATOM 667 C CA . MET A 1 89 ? -6.923 -8.649 -4.961 1.00 92.69 89 MET A CA 1
ATOM 668 C C . MET A 1 89 ? -8.014 -7.725 -5.513 1.00 92.69 89 MET A C 1
ATOM 670 O O . MET A 1 89 ? -8.006 -7.400 -6.699 1.00 92.69 89 MET A O 1
ATOM 674 N N . MET A 1 90 ? -8.938 -7.264 -4.663 1.00 91.06 90 MET A N 1
ATOM 675 C CA . MET A 1 90 ? -9.960 -6.298 -5.068 1.00 91.06 90 MET A CA 1
ATOM 676 C C . MET A 1 90 ? -9.333 -4.985 -5.542 1.00 91.06 90 MET A C 1
ATOM 678 O O . MET A 1 90 ? -9.703 -4.512 -6.611 1.00 91.06 90 MET A O 1
ATOM 682 N N . GLY A 1 91 ? -8.374 -4.425 -4.801 1.00 88.94 91 GLY A N 1
ATOM 683 C CA . GLY A 1 91 ? -7.659 -3.202 -5.178 1.00 88.94 91 GLY A CA 1
ATOM 684 C C . GLY A 1 91 ? -6.886 -3.352 -6.485 1.00 88.94 91 GLY A C 1
ATOM 685 O O . GLY A 1 91 ? -6.965 -2.495 -7.365 1.00 88.94 91 GLY A O 1
ATOM 686 N N . SER A 1 92 ? -6.219 -4.493 -6.651 1.00 88.50 92 SER A N 1
ATOM 687 C CA . SER A 1 92 ? -5.496 -4.867 -7.862 1.00 88.50 92 SER A CA 1
ATOM 688 C C . SER A 1 92 ? -6.381 -4.877 -9.101 1.00 88.50 92 SER A C 1
ATOM 690 O O . SER A 1 92 ? -6.005 -4.339 -10.135 1.00 88.50 92 SER A O 1
ATOM 692 N N . VAL A 1 93 ? -7.529 -5.552 -9.023 1.00 86.88 93 VAL A N 1
ATOM 693 C CA . VAL A 1 93 ? -8.455 -5.663 -10.154 1.00 86.88 93 VAL A CA 1
ATOM 694 C C . VAL A 1 93 ? -9.128 -4.322 -10.401 1.00 86.88 93 VAL A C 1
ATOM 696 O O . VAL A 1 93 ? -9.326 -3.934 -11.550 1.00 86.88 93 VAL A O 1
ATOM 699 N N . ALA A 1 94 ? -9.443 -3.592 -9.332 1.00 83.62 94 ALA A N 1
ATOM 700 C CA . ALA A 1 94 ? -10.083 -2.294 -9.417 1.00 83.62 94 ALA A CA 1
ATOM 701 C C . ALA A 1 94 ? -9.197 -1.280 -10.157 1.00 83.62 94 ALA A C 1
ATOM 703 O O . ALA A 1 94 ? -9.710 -0.584 -11.030 1.00 83.62 94 ALA A O 1
ATOM 704 N N . SER A 1 95 ? -7.881 -1.232 -9.901 1.00 82.00 95 SER A N 1
ATOM 705 C CA . SER A 1 95 ? -6.959 -0.359 -10.658 1.00 82.00 95 SER A CA 1
ATOM 706 C C . SER A 1 95 ? -6.940 -0.673 -12.163 1.00 82.00 95 SER A C 1
ATOM 708 O O . SER A 1 95 ? -6.456 0.119 -12.978 1.00 82.00 95 SER A O 1
ATOM 710 N N . GLY A 1 96 ? -7.458 -1.851 -12.537 1.00 76.88 96 GLY A N 1
ATOM 711 C CA . GLY A 1 96 ? -7.411 -2.467 -13.856 1.00 76.88 96 GLY A CA 1
ATOM 712 C C . GLY A 1 96 ? -6.047 -2.325 -14.502 1.00 76.88 96 GLY A C 1
ATOM 713 O O . GLY A 1 96 ? -5.946 -2.059 -15.695 1.00 76.88 96 GLY A O 1
ATOM 714 N N . PHE A 1 97 ? -4.997 -2.464 -13.693 1.00 80.50 97 PHE A N 1
ATOM 715 C CA . PHE A 1 97 ? -3.631 -2.627 -14.172 1.00 80.50 97 PHE A CA 1
ATOM 716 C C . PHE A 1 97 ? -3.153 -1.486 -15.084 1.00 80.50 97 PHE A C 1
ATOM 718 O O . PHE A 1 97 ? -2.336 -1.713 -15.971 1.00 80.50 97 PHE A O 1
ATOM 725 N N . SER A 1 98 ? -3.701 -0.277 -14.918 1.00 69.38 98 SER A N 1
ATOM 726 C CA . SER A 1 98 ? -3.550 0.815 -15.893 1.00 69.38 98 SER A CA 1
ATOM 727 C C . SER A 1 98 ? -2.782 2.029 -15.379 1.00 69.38 98 SER A C 1
ATOM 729 O O . SER A 1 98 ? -2.516 2.938 -16.163 1.00 69.38 98 SER A O 1
ATOM 731 N N . GLY A 1 99 ? -2.400 2.058 -14.101 1.00 71.88 99 GLY A N 1
ATOM 732 C CA . GLY A 1 99 ? -1.687 3.196 -13.526 1.00 71.88 99 GLY A CA 1
ATOM 733 C C . GLY A 1 99 ? -0.345 3.478 -14.215 1.00 71.88 99 GLY A C 1
ATOM 734 O O . GLY A 1 99 ? 0.266 2.608 -14.842 1.00 71.88 99 GLY A O 1
ATOM 735 N N . ASP A 1 100 ? 0.125 4.718 -14.121 1.00 72.62 100 ASP A N 1
ATOM 736 C CA . ASP A 1 100 ? 1.429 5.102 -14.658 1.00 72.62 100 ASP A CA 1
ATOM 737 C C . ASP A 1 100 ? 2.580 4.578 -13.792 1.00 72.62 100 ASP A C 1
ATOM 739 O O . ASP A 1 100 ? 2.545 4.673 -12.561 1.00 72.62 100 ASP A O 1
ATOM 743 N N . GLY A 1 101 ? 3.657 4.122 -14.436 1.00 73.81 101 GLY A N 1
ATOM 744 C CA . GLY A 1 101 ? 4.875 3.725 -13.745 1.00 73.81 101 GLY A CA 1
ATOM 745 C C . GLY A 1 101 ? 5.565 4.920 -13.096 1.00 73.81 101 GLY A C 1
ATOM 746 O O . GLY A 1 101 ? 5.743 5.976 -13.703 1.00 73.81 101 GLY A O 1
ATOM 747 N N . LYS A 1 102 ? 5.979 4.764 -11.835 1.00 80.00 102 LYS A N 1
ATOM 748 C CA . LYS A 1 102 ? 6.769 5.781 -11.115 1.00 80.00 102 LYS A CA 1
ATOM 749 C C . LYS A 1 102 ? 8.267 5.659 -11.404 1.00 80.00 102 LYS A C 1
ATOM 751 O O . LYS A 1 102 ? 8.971 6.663 -11.353 1.00 80.00 102 LYS A O 1
ATOM 756 N N . ALA A 1 103 ? 8.731 4.447 -11.718 1.00 83.56 103 ALA A N 1
ATOM 757 C CA . ALA A 1 103 ? 10.143 4.095 -11.831 1.00 83.56 103 ALA A CA 1
ATOM 758 C C . ALA A 1 103 ? 10.862 4.878 -12.934 1.00 83.56 103 ALA A C 1
ATOM 760 O O . ALA A 1 103 ? 11.747 5.673 -12.644 1.00 83.56 103 ALA A O 1
ATOM 761 N N . LEU A 1 104 ? 10.432 4.746 -14.191 1.00 86.19 104 LEU A N 1
ATOM 762 C CA . LEU A 1 104 ? 11.111 5.392 -15.320 1.00 86.19 104 LEU A CA 1
ATOM 763 C C . LEU A 1 104 ? 10.964 6.910 -15.346 1.00 86.19 104 LEU A C 1
ATOM 765 O O . LEU A 1 104 ? 11.749 7.597 -15.996 1.00 86.19 104 LEU A O 1
ATOM 769 N N . LYS A 1 105 ? 9.998 7.464 -14.606 1.00 87.44 105 LYS A N 1
ATOM 770 C CA . LYS A 1 105 ? 9.770 8.910 -14.567 1.00 87.44 105 LYS A CA 1
ATOM 771 C C . LYS A 1 105 ? 10.966 9.680 -13.999 1.00 87.44 105 LYS A C 1
ATOM 773 O O . LYS A 1 105 ? 10.968 10.896 -14.143 1.00 87.44 105 LYS A O 1
ATOM 778 N N . ILE A 1 106 ? 11.966 9.044 -13.383 1.00 90.50 106 ILE A N 1
ATOM 779 C CA . ILE A 1 106 ? 13.162 9.730 -12.857 1.00 90.50 106 ILE A CA 1
ATOM 780 C C . ILE A 1 106 ? 14.370 9.709 -13.800 1.00 90.50 106 ILE A C 1
ATOM 782 O O . ILE A 1 106 ? 15.416 10.242 -13.432 1.00 90.50 106 ILE A O 1
ATOM 786 N N . ILE A 1 107 ? 14.254 9.114 -14.989 1.00 91.75 107 ILE A N 1
ATOM 787 C CA . ILE A 1 107 ? 15.351 9.029 -15.960 1.00 91.75 107 ILE A CA 1
ATOM 788 C C . ILE A 1 107 ? 14.962 9.645 -17.305 1.00 91.75 107 ILE A C 1
ATOM 790 O O . ILE A 1 107 ? 13.787 9.716 -17.663 1.00 91.75 107 ILE A O 1
ATOM 794 N N . HIS A 1 108 ? 15.959 10.091 -18.063 1.00 88.75 108 HIS A N 1
ATOM 795 C CA . HIS A 1 108 ? 15.779 10.599 -19.419 1.00 88.75 108 HIS A CA 1
ATOM 796 C C . HIS A 1 108 ? 15.637 9.430 -20.401 1.00 88.75 108 HIS A C 1
ATOM 798 O O . HIS A 1 108 ? 16.617 8.993 -21.001 1.00 88.75 108 HIS A O 1
ATOM 804 N N . THR A 1 109 ? 14.416 8.924 -20.593 1.00 84.50 109 THR A N 1
ATOM 805 C CA . THR A 1 109 ? 14.132 7.823 -21.536 1.00 84.50 109 THR A CA 1
ATOM 806 C C . THR A 1 109 ? 14.553 8.149 -22.972 1.00 84.50 109 THR A C 1
ATOM 808 O O . THR A 1 109 ? 15.046 7.274 -23.678 1.00 84.50 109 THR A O 1
ATOM 811 N N . SER A 1 110 ? 14.486 9.421 -23.379 1.00 82.88 110 SER A N 1
ATOM 812 C CA . SER A 1 110 ? 14.965 9.894 -24.685 1.00 82.88 110 SER A CA 1
ATOM 813 C C . SER A 1 110 ? 16.466 9.684 -24.909 1.00 82.88 110 SER A C 1
ATOM 815 O O . SER A 1 110 ? 16.889 9.570 -26.053 1.00 82.88 110 SER A O 1
ATOM 817 N N . SER A 1 111 ? 17.278 9.604 -23.847 1.00 84.75 111 SER A N 1
ATOM 818 C CA . SER A 1 111 ? 18.723 9.342 -23.974 1.00 84.75 111 SER A CA 1
ATOM 819 C C . SER A 1 111 ? 19.044 7.922 -24.461 1.00 84.75 111 SER A C 1
ATOM 821 O O . SER A 1 111 ? 20.168 7.652 -24.869 1.00 84.75 111 SER A O 1
ATOM 823 N N . TYR A 1 112 ? 18.051 7.027 -24.452 1.00 83.06 112 TYR A N 1
ATOM 824 C CA . TYR A 1 112 ? 18.154 5.649 -24.930 1.00 83.06 112 TYR A CA 1
ATOM 825 C C . TYR A 1 112 ? 17.557 5.460 -26.332 1.00 83.06 112 TYR A C 1
ATOM 827 O O . TYR A 1 112 ? 17.475 4.332 -26.807 1.00 83.06 112 TYR A O 1
ATOM 835 N N . ALA A 1 113 ? 17.139 6.540 -27.007 1.00 77.56 113 ALA A N 1
ATOM 836 C CA . ALA A 1 113 ? 16.553 6.466 -28.347 1.00 77.56 113 ALA A CA 1
ATOM 837 C C . ALA A 1 113 ? 17.516 5.855 -29.382 1.00 77.56 113 ALA A C 1
ATOM 839 O O . ALA A 1 113 ? 17.071 5.163 -30.294 1.00 77.56 113 ALA A O 1
ATOM 840 N N . ASP A 1 114 ? 18.823 6.066 -29.202 1.00 78.69 114 ASP A N 1
ATOM 841 C CA . ASP A 1 114 ? 19.860 5.540 -30.095 1.00 78.69 114 ASP A CA 1
ATOM 842 C C . ASP A 1 114 ? 20.059 4.023 -29.943 1.00 78.69 114 ASP A C 1
ATOM 844 O O . ASP A 1 114 ? 20.444 3.350 -30.897 1.00 78.69 114 ASP A O 1
ATOM 848 N N . ASN A 1 115 ? 19.807 3.479 -28.745 1.00 78.69 115 ASN A N 1
ATOM 849 C CA . ASN A 1 115 ? 19.920 2.050 -28.454 1.00 78.69 115 ASN A CA 1
ATOM 850 C C . ASN A 1 115 ? 18.836 1.596 -27.452 1.00 78.69 115 ASN A C 1
ATOM 852 O O . ASN A 1 115 ? 19.107 1.486 -26.251 1.00 78.69 115 ASN A O 1
ATOM 856 N N . PRO A 1 116 ? 17.602 1.333 -27.921 1.00 74.31 116 PRO A N 1
ATOM 857 C CA . PRO A 1 116 ? 16.478 0.971 -27.054 1.00 74.31 116 PRO A CA 1
ATOM 858 C C . PRO A 1 116 ? 16.691 -0.323 -26.255 1.00 74.31 116 PRO A C 1
ATOM 860 O O . PRO A 1 116 ? 16.151 -0.456 -25.154 1.00 74.31 116 PRO A O 1
ATOM 863 N N . ASP A 1 117 ? 17.514 -1.246 -26.763 1.00 78.44 117 ASP A N 1
ATOM 864 C CA . ASP A 1 117 ? 17.821 -2.522 -26.104 1.00 78.44 117 ASP A CA 1
ATOM 865 C C . ASP A 1 117 ? 18.497 -2.312 -24.739 1.00 78.44 117 ASP A C 1
ATOM 867 O O . ASP A 1 117 ? 18.267 -3.071 -23.796 1.00 78.44 117 ASP A O 1
ATOM 871 N N . GLU A 1 118 ? 19.285 -1.244 -24.592 1.00 83.62 118 GLU A N 1
ATOM 872 C CA . GLU A 1 118 ? 19.919 -0.885 -23.321 1.00 83.62 118 GLU A CA 1
ATOM 873 C C . GLU A 1 118 ? 18.896 -0.523 -22.242 1.00 83.62 118 GLU A C 1
ATOM 875 O O . GLU A 1 118 ? 19.067 -0.891 -21.079 1.00 83.62 118 GLU A O 1
ATOM 880 N N . LEU A 1 119 ? 17.817 0.168 -22.615 1.00 80.88 119 LEU A N 1
ATOM 881 C CA . LEU A 1 119 ? 16.755 0.532 -21.681 1.00 80.88 119 LEU A CA 1
ATOM 882 C C . LEU A 1 119 ? 15.917 -0.694 -21.293 1.00 80.88 119 LEU A C 1
ATOM 884 O O . LEU A 1 119 ? 15.577 -0.842 -20.120 1.00 80.88 119 LEU A O 1
ATOM 888 N N . VAL A 1 120 ? 15.675 -1.619 -22.228 1.00 79.31 120 VAL A N 1
ATOM 889 C CA . VAL A 1 120 ? 15.021 -2.912 -21.951 1.00 79.31 120 VAL A CA 1
ATOM 890 C C . VAL A 1 120 ? 15.848 -3.744 -20.963 1.00 79.31 120 VAL A C 1
ATOM 892 O O . VAL A 1 120 ? 15.332 -4.214 -19.947 1.00 79.31 120 VAL A O 1
ATOM 895 N N . ILE A 1 121 ? 17.154 -3.894 -21.208 1.00 83.25 121 ILE A N 1
ATOM 896 C CA . ILE A 1 121 ? 18.062 -4.616 -20.302 1.00 83.25 121 ILE A CA 1
ATOM 897 C C . ILE A 1 121 ? 18.143 -3.906 -18.943 1.00 83.25 121 ILE A C 1
ATOM 899 O O . ILE A 1 121 ? 18.106 -4.563 -17.900 1.00 83.25 121 ILE A O 1
ATOM 903 N N . GLY A 1 122 ? 18.200 -2.572 -18.942 1.00 87.75 122 GLY A N 1
ATOM 904 C CA . GLY A 1 122 ? 18.195 -1.746 -17.737 1.00 87.75 122 GLY A CA 1
ATOM 905 C C . GLY A 1 122 ? 16.945 -1.948 -16.878 1.00 87.75 122 GLY A C 1
ATOM 906 O O . GLY A 1 122 ? 17.055 -2.132 -15.667 1.00 87.75 122 GLY A O 1
ATOM 907 N N . GLN A 1 123 ? 15.763 -2.012 -17.492 1.00 85.31 123 GLN A N 1
ATOM 908 C CA . GLN A 1 123 ? 14.501 -2.314 -16.809 1.00 85.31 123 GLN A CA 1
ATOM 909 C C . GLN A 1 123 ? 14.472 -3.725 -16.220 1.00 85.31 123 GLN A C 1
ATOM 911 O O . GLN A 1 123 ? 14.032 -3.907 -15.086 1.00 85.31 123 GLN A O 1
ATOM 916 N N . ILE A 1 124 ? 14.969 -4.731 -16.944 1.00 86.06 124 ILE A N 1
ATOM 917 C CA . ILE A 1 124 ? 15.072 -6.095 -16.406 1.00 86.06 124 ILE A CA 1
ATOM 918 C C . ILE A 1 124 ? 16.018 -6.106 -15.198 1.00 86.06 124 ILE A C 1
ATOM 920 O O . ILE A 1 124 ? 15.662 -6.636 -14.145 1.00 86.06 124 ILE A O 1
ATOM 924 N N . ALA A 1 125 ? 17.188 -5.470 -15.307 1.00 90.00 125 ALA A N 1
ATOM 925 C CA . ALA A 1 125 ? 18.147 -5.353 -14.208 1.00 90.00 125 ALA A CA 1
ATOM 926 C C . ALA A 1 125 ? 17.553 -4.610 -12.999 1.00 90.00 125 ALA A C 1
ATOM 928 O O . ALA A 1 125 ? 17.750 -5.028 -11.857 1.00 90.00 125 ALA A O 1
ATOM 929 N N . MET A 1 126 ? 16.776 -3.554 -13.246 1.00 91.62 126 MET A N 1
ATOM 930 C CA . MET A 1 126 ? 16.032 -2.815 -12.228 1.00 91.62 126 MET A CA 1
ATOM 931 C C . MET A 1 126 ? 15.051 -3.719 -11.477 1.00 91.62 126 MET A C 1
ATOM 933 O O . MET A 1 126 ? 15.063 -3.745 -10.245 1.00 91.62 126 MET A O 1
ATOM 937 N N . LEU A 1 127 ? 14.213 -4.467 -12.201 1.00 90.00 127 LEU A N 1
ATOM 938 C CA . LEU A 1 127 ? 13.214 -5.355 -11.606 1.00 90.00 127 LEU A CA 1
ATOM 939 C C . LEU A 1 127 ? 13.877 -6.495 -10.818 1.00 90.00 127 LEU A C 1
ATOM 941 O O . LEU A 1 127 ? 13.461 -6.782 -9.697 1.00 90.00 127 LEU A O 1
ATOM 945 N N . VAL A 1 128 ? 14.949 -7.095 -11.352 1.00 91.56 128 VAL A N 1
ATOM 946 C CA . VAL A 1 128 ? 15.738 -8.132 -10.662 1.00 91.56 128 VAL A CA 1
ATOM 947 C C . VAL A 1 128 ? 16.378 -7.581 -9.389 1.00 91.56 128 VAL A C 1
ATOM 949 O O . VAL A 1 128 ? 16.291 -8.216 -8.336 1.00 91.56 128 VAL A O 1
ATOM 952 N N . GLY A 1 129 ? 17.010 -6.408 -9.463 1.00 93.56 129 GLY A N 1
ATOM 953 C CA . GLY A 1 129 ? 17.651 -5.766 -8.317 1.00 93.56 129 GLY A CA 1
ATOM 954 C C . GLY A 1 129 ? 16.646 -5.437 -7.215 1.00 93.56 129 GLY A C 1
ATOM 955 O O . GLY A 1 129 ? 16.879 -5.756 -6.049 1.00 93.56 129 GLY A O 1
ATOM 956 N N . CYS A 1 130 ? 15.493 -4.881 -7.594 1.00 93.44 130 CYS A N 1
ATOM 957 C CA . CYS A 1 130 ? 14.401 -4.580 -6.674 1.00 93.44 130 CYS A CA 1
ATOM 958 C C . CYS A 1 130 ? 13.838 -5.854 -6.021 1.00 93.44 130 CYS A C 1
ATOM 960 O O . CYS A 1 130 ? 13.781 -5.935 -4.794 1.00 93.44 130 CYS A O 1
ATOM 962 N N . ALA A 1 131 ? 13.502 -6.876 -6.816 1.00 92.81 131 ALA A N 1
ATOM 963 C CA . ALA A 1 131 ? 12.969 -8.142 -6.314 1.00 92.81 131 ALA A CA 1
ATOM 964 C C . ALA A 1 131 ? 13.955 -8.841 -5.367 1.00 92.81 131 ALA A C 1
ATOM 966 O O . ALA A 1 131 ? 13.569 -9.307 -4.296 1.00 92.81 131 ALA A O 1
ATOM 967 N N . THR A 1 132 ? 15.242 -8.868 -5.723 1.00 93.81 132 THR A N 1
ATOM 968 C CA . THR A 1 132 ? 16.293 -9.468 -4.889 1.00 93.81 132 THR A CA 1
ATOM 969 C C . THR A 1 132 ? 16.400 -8.751 -3.548 1.00 93.81 132 THR A C 1
ATOM 971 O O . THR A 1 132 ? 16.410 -9.400 -2.503 1.00 93.81 132 THR A O 1
ATOM 974 N N . TRP A 1 133 ? 16.439 -7.416 -3.558 1.00 95.50 133 TRP A N 1
ATOM 975 C CA . TRP A 1 133 ? 16.510 -6.634 -2.328 1.00 95.50 133 TRP A CA 1
ATOM 976 C C . TRP A 1 133 ? 15.276 -6.835 -1.441 1.00 95.50 133 TRP A C 1
ATOM 978 O O . TRP A 1 133 ? 15.430 -7.080 -0.246 1.00 95.50 133 TRP A O 1
ATOM 988 N N . LEU A 1 134 ? 14.068 -6.819 -2.014 1.00 93.69 134 LEU A N 1
ATOM 989 C CA . LEU A 1 134 ? 12.835 -7.058 -1.261 1.00 93.69 134 LEU A CA 1
ATOM 990 C C . LEU A 1 134 ? 12.796 -8.455 -0.643 1.00 93.69 134 LEU A C 1
ATOM 992 O O . LEU A 1 134 ? 12.435 -8.598 0.525 1.00 93.69 134 LEU A O 1
ATOM 996 N N . MET A 1 135 ? 13.232 -9.482 -1.373 1.00 92.69 135 MET A N 1
ATOM 997 C CA . MET A 1 135 ? 13.329 -10.843 -0.843 1.00 92.69 135 MET A CA 1
ATOM 998 C C . MET A 1 135 ? 14.328 -10.936 0.316 1.00 92.69 135 MET A C 1
ATOM 1000 O O . MET A 1 135 ? 14.025 -11.542 1.344 1.00 92.69 135 MET A O 1
ATOM 1004 N N . VAL A 1 136 ? 15.498 -10.304 0.185 1.00 94.75 136 VAL A N 1
ATOM 1005 C CA . VAL A 1 136 ? 16.522 -10.268 1.241 1.00 94.75 136 VAL A CA 1
ATOM 1006 C C . VAL A 1 136 ? 16.012 -9.521 2.476 1.00 94.75 136 VAL A C 1
ATOM 1008 O O . VAL A 1 136 ? 16.088 -10.051 3.584 1.00 94.75 136 VAL A O 1
ATOM 1011 N N . ALA A 1 137 ? 15.444 -8.327 2.307 1.00 95.25 137 ALA A N 1
ATOM 1012 C CA . ALA A 1 137 ? 14.895 -7.536 3.406 1.00 95.25 137 ALA A CA 1
ATOM 1013 C C . ALA A 1 137 ? 13.775 -8.291 4.139 1.00 95.25 137 ALA A C 1
ATOM 1015 O O . ALA A 1 137 ? 13.797 -8.416 5.365 1.00 95.25 137 ALA A O 1
ATOM 1016 N N . THR A 1 138 ? 12.855 -8.897 3.387 1.00 93.62 138 THR A N 1
ATOM 1017 C CA . THR A 1 138 ? 11.764 -9.722 3.924 1.00 93.62 138 THR A CA 1
ATOM 1018 C C . THR A 1 138 ? 12.291 -10.955 4.657 1.00 93.62 138 THR A C 1
ATOM 1020 O O . THR A 1 138 ? 11.791 -11.306 5.728 1.00 93.62 138 THR A O 1
ATOM 1023 N N . TYR A 1 139 ? 13.340 -11.604 4.141 1.00 92.81 139 TYR A N 1
ATOM 1024 C CA . TYR A 1 139 ? 13.982 -12.731 4.817 1.00 92.81 139 TYR A CA 1
ATOM 1025 C C . TYR A 1 139 ? 14.519 -12.328 6.196 1.00 92.81 139 TYR A C 1
ATOM 1027 O O . TYR A 1 139 ? 14.299 -13.051 7.173 1.00 92.81 139 TYR A O 1
ATOM 1035 N N . TYR A 1 140 ? 15.137 -11.150 6.296 1.00 94.06 140 TYR A N 1
ATOM 1036 C CA . TYR A 1 140 ? 15.580 -10.558 7.561 1.00 94.06 140 TYR A CA 1
ATOM 1037 C C . TYR A 1 140 ? 14.465 -9.860 8.351 1.00 94.06 140 TYR A C 1
ATOM 1039 O O . TYR A 1 140 ? 14.733 -9.248 9.381 1.00 94.06 140 TYR A O 1
ATOM 1047 N N . SER A 1 141 ? 13.207 -10.016 7.932 1.00 93.56 141 SER A N 1
ATOM 1048 C CA . SER A 1 141 ? 12.024 -9.462 8.600 1.00 93.56 141 SER A CA 1
ATOM 1049 C C . SER A 1 141 ? 12.045 -7.930 8.710 1.00 93.56 141 SER A C 1
ATOM 1051 O O . SER A 1 141 ? 11.502 -7.374 9.665 1.00 93.56 141 SER A O 1
ATOM 1053 N N . MET A 1 142 ? 12.690 -7.257 7.754 1.00 92.81 142 MET A N 1
ATOM 1054 C CA . MET A 1 142 ? 12.800 -5.802 7.693 1.00 92.81 142 MET A CA 1
ATOM 1055 C C . MET A 1 142 ? 11.643 -5.220 6.867 1.00 92.81 142 MET A C 1
ATOM 1057 O O . MET A 1 142 ? 11.545 -5.558 5.684 1.00 92.81 142 MET A O 1
ATOM 1061 N N . PRO A 1 143 ? 10.797 -4.343 7.443 1.00 91.75 143 PRO A N 1
ATOM 1062 C CA . PRO A 1 143 ? 9.844 -3.563 6.659 1.00 91.75 143 PRO A CA 1
ATOM 1063 C C . PRO A 1 143 ? 10.618 -2.507 5.859 1.00 91.75 143 PRO A C 1
ATOM 1065 O O . PRO A 1 143 ? 11.341 -1.686 6.432 1.00 91.75 143 PRO A O 1
ATOM 1068 N N . VAL A 1 144 ? 10.527 -2.560 4.534 1.00 92.56 144 VAL A N 1
ATOM 1069 C CA . VAL A 1 144 ? 11.250 -1.677 3.612 1.00 92.56 144 VAL A CA 1
ATOM 1070 C C . VAL A 1 144 ? 10.313 -1.187 2.518 1.00 92.56 144 VAL A C 1
ATOM 1072 O O . VAL A 1 144 ? 9.346 -1.840 2.172 1.00 92.56 144 VAL A O 1
ATOM 1075 N N . SER A 1 145 ? 10.616 -0.038 1.918 1.00 90.69 145 SER A N 1
ATOM 1076 C CA . SER A 1 145 ? 9.774 0.486 0.842 1.00 90.69 145 SER A CA 1
ATOM 1077 C C . SER A 1 145 ? 10.115 -0.141 -0.510 1.00 90.69 145 SER A C 1
ATOM 1079 O O . SER A 1 145 ? 11.214 0.057 -1.050 1.00 90.69 145 SER A O 1
ATOM 1081 N N . SER A 1 146 ? 9.126 -0.797 -1.109 1.00 88.75 146 SER A N 1
ATOM 1082 C CA . SER A 1 146 ? 9.160 -1.302 -2.484 1.00 88.75 146 SER A CA 1
ATOM 1083 C C . SER A 1 146 ? 9.421 -0.193 -3.515 1.00 88.75 146 SER A C 1
ATOM 1085 O O . SER A 1 146 ? 10.251 -0.353 -4.411 1.00 88.75 146 SER A O 1
ATOM 1087 N N . ILE A 1 147 ? 8.817 0.989 -3.339 1.00 87.75 147 ILE A N 1
ATOM 1088 C CA . ILE A 1 147 ? 8.997 2.137 -4.247 1.00 87.75 147 ILE A CA 1
ATOM 1089 C C . ILE A 1 147 ? 10.429 2.688 -4.184 1.00 87.75 147 ILE A C 1
ATOM 1091 O O . ILE A 1 147 ? 11.033 2.922 -5.232 1.00 87.75 147 ILE A O 1
ATOM 1095 N N . HIS A 1 148 ? 11.006 2.862 -2.987 1.00 90.69 148 HIS A N 1
A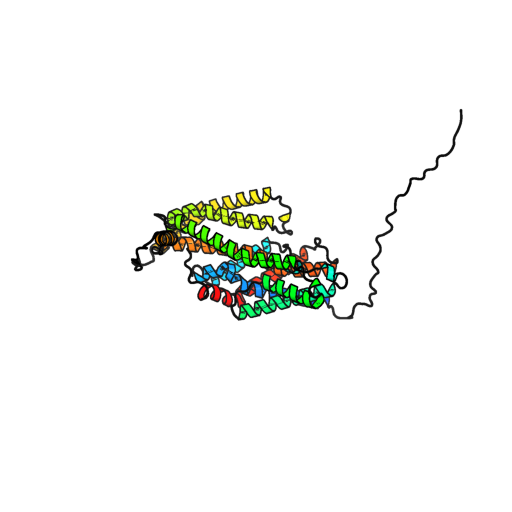TOM 1096 C CA . HIS A 1 148 ? 12.403 3.307 -2.859 1.00 90.69 148 HIS A CA 1
ATOM 1097 C C . HIS A 1 148 ? 13.369 2.319 -3.511 1.00 90.69 148 HIS A C 1
ATOM 1099 O O . HIS A 1 148 ? 14.315 2.722 -4.185 1.00 90.69 148 HIS A O 1
ATOM 1105 N N . SER A 1 149 ? 13.099 1.027 -3.337 1.00 92.75 149 SER A N 1
ATOM 1106 C CA . SER A 1 149 ? 13.900 -0.052 -3.906 1.00 92.75 149 SER A CA 1
ATOM 1107 C C . SER A 1 149 ? 13.876 -0.015 -5.435 1.00 92.75 149 SER A C 1
ATOM 1109 O O . SER A 1 149 ? 14.922 -0.116 -6.076 1.00 92.75 149 SER A O 1
ATOM 1111 N N . LEU A 1 150 ? 12.696 0.197 -6.024 1.00 90.94 150 LEU A N 1
ATOM 1112 C CA . LEU A 1 150 ? 12.517 0.282 -7.472 1.00 90.94 150 LEU A CA 1
ATOM 1113 C C . LEU A 1 150 ? 13.193 1.528 -8.066 1.00 90.94 150 LEU A C 1
ATOM 1115 O O . LEU A 1 150 ? 13.906 1.433 -9.065 1.00 90.94 150 LEU A O 1
ATOM 1119 N N . LEU A 1 151 ? 13.030 2.692 -7.430 1.00 92.06 151 LEU A N 1
ATOM 1120 C CA . LEU A 1 151 ? 13.650 3.945 -7.876 1.00 92.06 151 LEU A CA 1
ATOM 1121 C C . LEU A 1 151 ? 15.173 3.913 -7.724 1.00 92.06 151 LEU A C 1
ATOM 1123 O O . LEU A 1 151 ? 15.883 4.319 -8.640 1.00 92.06 151 LEU A O 1
ATOM 1127 N N . GLY A 1 152 ? 15.685 3.366 -6.619 1.00 93.75 152 GLY A N 1
ATOM 1128 C CA . GLY A 1 152 ? 17.120 3.165 -6.421 1.00 93.75 152 GLY A CA 1
ATOM 1129 C C . GLY A 1 152 ? 17.722 2.245 -7.484 1.00 93.75 152 GLY A C 1
ATOM 1130 O O . GLY A 1 152 ? 18.759 2.569 -8.061 1.00 93.75 152 GLY A O 1
ATOM 1131 N N . ALA A 1 153 ? 17.036 1.148 -7.818 1.00 94.69 153 ALA A N 1
ATOM 1132 C CA . ALA A 1 153 ? 17.449 0.261 -8.903 1.00 94.69 153 ALA A CA 1
ATOM 1133 C C . ALA A 1 153 ? 17.388 0.957 -10.279 1.00 94.69 153 ALA A C 1
ATOM 1135 O O . ALA A 1 153 ? 18.283 0.759 -11.102 1.00 94.69 153 ALA A O 1
ATOM 1136 N N . THR A 1 154 ? 16.391 1.828 -10.500 1.00 93.62 154 THR A N 1
ATOM 1137 C CA . THR A 1 154 ? 16.264 2.637 -11.727 1.00 93.62 154 THR A CA 1
ATOM 1138 C C . THR A 1 154 ? 17.452 3.587 -11.886 1.00 93.62 154 THR A C 1
ATOM 1140 O O . THR A 1 154 ? 18.100 3.631 -12.932 1.00 93.62 154 THR A O 1
ATOM 1143 N N . MET A 1 155 ? 17.773 4.333 -10.824 1.00 94.88 155 MET A N 1
ATOM 1144 C CA . MET A 1 155 ? 18.935 5.222 -10.801 1.00 94.88 155 MET A CA 1
ATOM 1145 C C . MET A 1 155 ? 20.225 4.436 -11.023 1.00 94.88 155 MET A C 1
ATOM 1147 O O . MET A 1 155 ? 21.088 4.894 -11.762 1.00 94.88 155 MET A O 1
ATOM 1151 N N . GLY A 1 156 ? 20.340 3.249 -10.421 1.00 95.38 156 GLY A N 1
ATOM 1152 C CA . GLY A 1 156 ? 21.505 2.382 -10.546 1.00 95.38 156 GLY A CA 1
ATOM 1153 C C . GLY A 1 156 ? 21.813 2.005 -11.993 1.00 95.38 156 GLY A C 1
ATOM 1154 O O . GLY A 1 156 ? 22.925 2.255 -12.457 1.00 95.38 156 GLY A O 1
ATOM 1155 N N . PHE A 1 157 ? 20.843 1.455 -12.733 1.00 93.94 157 PHE A N 1
ATOM 1156 C CA . PHE A 1 157 ? 21.109 1.071 -14.124 1.00 93.94 157 PHE A CA 1
ATOM 1157 C C . PHE A 1 157 ? 21.356 2.295 -15.011 1.00 93.94 157 PHE A C 1
ATOM 1159 O O . PHE A 1 157 ? 22.253 2.273 -15.853 1.00 93.94 157 PHE A O 1
ATOM 1166 N N . SER A 1 158 ? 20.605 3.383 -14.804 1.00 94.44 158 SER A N 1
ATOM 1167 C CA . SER A 1 158 ? 20.771 4.576 -15.631 1.00 94.44 158 SER A CA 1
ATOM 1168 C C . SER A 1 158 ? 22.104 5.267 -15.378 1.00 94.44 158 SER A C 1
ATOM 1170 O O . SER A 1 158 ? 22.691 5.811 -16.309 1.00 94.44 158 SER A O 1
ATOM 1172 N N . PHE A 1 159 ? 22.603 5.222 -14.145 1.00 95.44 159 PHE A N 1
ATOM 1173 C CA . PHE A 1 159 ? 23.929 5.717 -13.810 1.00 95.44 159 PHE A CA 1
ATOM 1174 C C . PHE A 1 159 ? 25.027 4.909 -14.511 1.00 95.44 159 PHE A C 1
ATOM 1176 O O . PHE A 1 159 ? 25.986 5.488 -15.009 1.00 95.44 159 PHE A O 1
ATOM 1183 N N . VAL A 1 160 ? 24.875 3.584 -14.603 1.00 95.56 160 VAL A N 1
ATOM 1184 C CA . VAL A 1 160 ? 25.839 2.716 -15.298 1.00 95.56 160 VAL A CA 1
ATOM 1185 C C . VAL A 1 160 ? 25.852 2.974 -16.807 1.00 95.56 160 VAL A C 1
ATOM 1187 O O . VAL A 1 160 ? 26.927 3.034 -17.396 1.00 95.56 160 VAL A O 1
ATOM 1190 N N . LEU A 1 161 ? 24.684 3.137 -17.434 1.00 92.44 161 LEU A N 1
ATOM 1191 C CA . LEU A 1 161 ? 24.577 3.261 -18.894 1.00 92.44 161 LEU A CA 1
ATOM 1192 C C . LEU A 1 161 ? 24.787 4.693 -19.407 1.00 92.44 161 LEU A C 1
ATOM 1194 O O . LEU A 1 161 ? 25.341 4.885 -20.486 1.00 92.44 161 LEU A O 1
ATOM 1198 N N . ARG A 1 162 ? 24.339 5.705 -18.655 1.00 93.06 162 ARG A N 1
ATOM 1199 C CA . ARG A 1 162 ? 24.295 7.113 -19.098 1.00 93.06 162 ARG A CA 1
ATOM 1200 C C . ARG A 1 162 ? 24.945 8.093 -18.117 1.00 93.06 162 ARG A C 1
ATOM 1202 O O . ARG A 1 162 ? 24.910 9.300 -18.341 1.00 93.06 162 ARG A O 1
ATOM 1209 N N . GLY A 1 163 ? 25.537 7.610 -17.026 1.00 93.12 163 GLY A N 1
ATOM 1210 C CA . GLY A 1 163 ? 26.143 8.469 -16.010 1.00 93.12 163 GLY A CA 1
ATOM 1211 C C . GLY A 1 163 ? 25.123 9.367 -15.301 1.00 93.12 163 GLY A C 1
ATOM 1212 O O . GLY A 1 163 ? 23.935 9.057 -15.204 1.00 93.12 163 GLY A O 1
ATOM 1213 N N . LEU A 1 164 ? 25.594 10.508 -14.794 1.00 93.38 164 LEU A N 1
ATOM 1214 C CA . LEU A 1 164 ? 24.754 11.477 -14.077 1.00 93.38 164 LEU A CA 1
ATOM 1215 C C . LEU A 1 164 ? 23.720 12.165 -14.982 1.00 93.38 164 LEU A C 1
ATOM 1217 O O . LEU A 1 164 ? 22.708 12.638 -14.470 1.00 93.38 164 LEU A O 1
ATOM 1221 N N . GLU A 1 165 ? 23.967 12.215 -16.294 1.00 91.38 165 GLU A N 1
ATOM 1222 C CA . GLU A 1 165 ? 23.104 12.882 -17.279 1.00 91.38 165 GLU A CA 1
ATOM 1223 C C . GLU A 1 165 ? 21.850 12.069 -17.615 1.00 91.38 165 GLU A C 1
ATOM 1225 O O . GLU A 1 165 ? 20.832 12.637 -17.999 1.00 91.38 165 GLU A O 1
ATOM 1230 N N . GLY A 1 166 ? 21.876 10.747 -17.410 1.00 89.62 166 GLY A N 1
ATOM 1231 C CA . GLY A 1 166 ? 20.698 9.897 -17.599 1.00 89.62 166 GLY A CA 1
ATOM 1232 C C . GLY A 1 166 ? 19.601 10.103 -16.549 1.00 89.62 166 GLY A C 1
ATOM 1233 O O . GLY A 1 166 ? 18.474 9.653 -16.750 1.00 89.62 166 GLY A O 1
ATOM 1234 N N . ILE A 1 167 ? 19.903 10.779 -15.435 1.00 95.12 167 ILE A N 1
ATOM 1235 C CA . ILE A 1 167 ? 19.010 10.923 -14.279 1.00 95.12 167 ILE A CA 1
ATOM 1236 C C . ILE A 1 167 ? 18.421 12.336 -14.226 1.00 95.12 167 ILE A C 1
ATOM 1238 O O . ILE A 1 167 ? 19.135 13.338 -14.227 1.00 95.12 167 ILE A O 1
ATOM 1242 N N . ILE A 1 168 ? 17.100 12.419 -14.069 1.00 94.94 168 ILE A N 1
ATOM 1243 C CA . ILE A 1 168 ? 16.381 13.678 -13.875 1.00 94.94 168 ILE A CA 1
ATOM 1244 C C . ILE A 1 168 ? 16.468 14.078 -12.394 1.00 94.94 168 ILE A C 1
ATOM 1246 O O . ILE A 1 168 ? 15.555 13.831 -11.600 1.00 94.94 168 ILE A O 1
ATOM 1250 N N . TRP A 1 169 ? 17.567 14.728 -12.006 1.00 94.12 169 TRP A N 1
ATOM 1251 C CA . TRP A 1 169 ? 17.838 15.116 -10.612 1.00 94.12 169 TRP A CA 1
ATOM 1252 C C . TRP A 1 169 ? 16.756 15.989 -9.978 1.00 94.12 169 TRP A C 1
ATOM 1254 O O . TRP A 1 169 ? 16.495 15.870 -8.783 1.00 94.12 169 TRP A O 1
ATOM 1264 N N . SER A 1 170 ? 16.080 16.827 -10.768 1.00 94.31 170 SER A N 1
ATOM 1265 C CA . SER A 1 170 ? 14.955 17.627 -10.279 1.00 94.31 170 SER A CA 1
ATOM 1266 C C . SER A 1 170 ? 13.805 16.745 -9.786 1.00 94.31 170 SER A C 1
ATOM 1268 O O . SER A 1 170 ? 13.271 16.988 -8.707 1.00 94.31 170 SER A O 1
ATOM 1270 N N . ARG A 1 171 ? 13.466 15.675 -10.517 1.00 91.44 171 ARG A N 1
ATOM 1271 C CA . ARG A 1 171 ? 12.418 14.721 -10.124 1.00 91.44 171 ARG A CA 1
ATOM 1272 C C . ARG A 1 171 ? 12.841 13.880 -8.925 1.00 91.44 171 ARG A C 1
ATOM 1274 O O . ARG A 1 171 ? 12.036 13.705 -8.015 1.00 91.44 171 ARG A O 1
ATOM 1281 N N . VAL A 1 172 ? 14.100 13.437 -8.879 1.00 91.94 172 VAL A N 1
ATOM 1282 C CA . VAL A 1 172 ? 14.658 12.736 -7.709 1.00 91.94 172 VAL A CA 1
ATOM 1283 C C . VAL A 1 172 ? 14.568 13.615 -6.459 1.00 91.94 172 VAL A C 1
ATOM 1285 O O . VAL A 1 172 ? 14.089 13.159 -5.425 1.00 91.94 172 VAL A O 1
ATOM 1288 N N . LEU A 1 173 ? 14.950 14.893 -6.556 1.00 92.94 173 LEU A N 1
ATOM 1289 C CA . LEU A 1 173 ? 14.869 15.833 -5.438 1.00 92.94 173 LEU A CA 1
ATOM 1290 C C . LEU A 1 173 ? 13.425 16.038 -4.965 1.00 92.94 173 LEU A C 1
ATOM 1292 O O . LEU A 1 173 ? 13.171 15.995 -3.764 1.00 92.94 173 LEU A O 1
ATOM 1296 N N . VAL A 1 174 ? 12.471 16.216 -5.886 1.00 91.88 174 VAL A N 1
ATOM 1297 C CA . VAL A 1 174 ? 11.047 16.328 -5.525 1.00 91.88 174 VAL A CA 1
ATOM 1298 C C . VAL A 1 174 ? 10.559 15.071 -4.800 1.00 91.88 174 VAL A C 1
ATOM 1300 O O . VAL A 1 174 ? 9.889 15.189 -3.776 1.00 91.88 174 VAL A O 1
ATOM 1303 N N . MET A 1 175 ? 10.923 13.876 -5.274 1.00 88.44 175 MET A N 1
ATOM 1304 C CA . MET A 1 175 ? 10.554 12.622 -4.608 1.00 88.44 175 MET A CA 1
ATOM 1305 C C . MET A 1 175 ? 11.158 12.516 -3.203 1.00 88.44 175 MET A C 1
ATOM 1307 O O . MET A 1 175 ? 10.431 12.215 -2.259 1.00 88.44 175 MET A O 1
ATOM 1311 N N . LEU A 1 176 ? 12.442 12.852 -3.038 1.00 89.69 176 LEU A N 1
ATOM 1312 C CA . LEU A 1 176 ? 13.105 12.884 -1.730 1.00 89.69 176 LEU A CA 1
ATOM 1313 C C . LEU A 1 176 ? 12.397 13.833 -0.753 1.00 89.69 176 LEU A C 1
ATOM 1315 O O . LEU A 1 176 ? 12.176 13.475 0.403 1.00 89.69 176 LEU A O 1
ATOM 1319 N N . LEU A 1 177 ? 11.998 15.023 -1.213 1.00 92.12 177 LEU A N 1
ATOM 1320 C CA . LEU A 1 177 ? 11.247 15.969 -0.388 1.00 92.12 177 LEU A CA 1
ATOM 1321 C C . LEU A 1 177 ? 9.889 15.387 0.027 1.00 92.12 177 LEU A C 1
ATOM 1323 O O . LEU A 1 177 ? 9.534 15.455 1.203 1.00 92.12 177 LEU A O 1
ATOM 1327 N N . ILE A 1 178 ? 9.150 14.758 -0.893 1.00 89.94 178 ILE A N 1
ATOM 1328 C CA . ILE A 1 178 ? 7.866 14.109 -0.581 1.00 89.94 178 ILE A CA 1
ATOM 1329 C C . ILE A 1 178 ? 8.049 13.005 0.469 1.00 89.94 178 ILE A C 1
ATOM 1331 O O . ILE A 1 178 ? 7.225 12.897 1.375 1.00 89.94 178 ILE A O 1
ATOM 1335 N N . TRP A 1 179 ? 9.122 12.216 0.413 1.00 87.00 179 TRP A N 1
ATOM 1336 C CA . TRP A 1 179 ? 9.374 11.142 1.385 1.00 87.00 179 TRP A CA 1
ATOM 1337 C C . TRP A 1 179 ? 9.730 11.643 2.780 1.00 87.00 179 TRP A C 1
ATOM 1339 O O . TRP A 1 179 ? 9.441 10.964 3.759 1.00 87.00 179 TRP A O 1
ATOM 1349 N N . VAL A 1 180 ? 10.315 12.837 2.892 1.00 89.12 180 VAL A N 1
ATOM 1350 C CA . VAL A 1 180 ? 10.576 13.473 4.191 1.00 89.12 180 VAL A CA 1
ATOM 1351 C C . VAL A 1 180 ? 9.318 14.150 4.733 1.00 89.12 180 VAL A C 1
ATOM 1353 O O . VAL A 1 180 ? 9.011 14.042 5.920 1.00 89.12 180 VAL A O 1
ATOM 1356 N N . PHE A 1 181 ? 8.564 14.842 3.877 1.00 91.75 181 PHE A N 1
ATOM 1357 C CA . PHE A 1 181 ? 7.392 15.599 4.311 1.00 91.75 181 PHE A CA 1
ATOM 1358 C C . PHE A 1 181 ? 6.148 14.730 4.529 1.00 91.75 181 PHE A C 1
ATOM 1360 O O . PHE A 1 181 ? 5.362 15.037 5.423 1.00 91.75 181 PHE A O 1
ATOM 1367 N N . SER A 1 182 ? 5.953 13.645 3.775 1.00 91.06 182 SER A N 1
ATOM 1368 C CA . SER A 1 182 ? 4.741 12.818 3.898 1.00 91.06 182 SER A CA 1
ATOM 1369 C C . SER A 1 182 ? 4.587 12.136 5.266 1.00 91.06 182 SER A C 1
ATOM 1371 O O . SER A 1 182 ? 3.487 12.238 5.817 1.00 91.06 182 SER A O 1
ATOM 1373 N N . PRO A 1 183 ? 5.628 11.559 5.910 1.00 90.06 183 PRO A N 1
ATOM 1374 C CA . PRO A 1 183 ? 5.497 11.040 7.270 1.00 90.06 183 PRO A CA 1
ATOM 1375 C C . PRO A 1 183 ? 5.219 12.146 8.288 1.00 90.06 183 PRO A C 1
ATOM 1377 O O . PRO A 1 183 ? 4.447 11.935 9.218 1.00 90.06 183 PRO A O 1
ATOM 1380 N N . LEU A 1 184 ? 5.796 13.340 8.105 1.00 91.44 184 LEU A N 1
ATOM 1381 C CA . LEU A 1 184 ? 5.562 14.482 8.992 1.00 91.44 184 LEU A CA 1
ATOM 1382 C C . LEU A 1 184 ? 4.105 14.955 8.920 1.00 91.44 184 LEU A C 1
ATOM 1384 O O . LEU A 1 184 ? 3.455 15.131 9.950 1.00 91.44 184 LEU A O 1
ATOM 1388 N N . VAL A 1 185 ? 3.578 15.124 7.706 1.00 92.75 185 VAL A N 1
ATOM 1389 C CA . VAL A 1 185 ? 2.175 15.496 7.483 1.00 92.75 185 VAL A CA 1
ATOM 1390 C C . VAL A 1 185 ? 1.245 14.407 8.018 1.00 92.75 185 VAL A C 1
ATOM 1392 O O . VAL A 1 185 ? 0.283 14.726 8.717 1.00 92.75 185 VAL A O 1
ATOM 1395 N N . SER A 1 186 ? 1.562 13.130 7.777 1.00 89.31 186 SER A N 1
ATOM 1396 C CA . SER A 1 186 ? 0.803 12.005 8.328 1.00 89.31 186 SER A CA 1
ATOM 1397 C C . SER A 1 186 ? 0.822 12.001 9.856 1.00 89.31 186 SER A C 1
ATOM 1399 O O . SER A 1 186 ? -0.221 11.798 10.463 1.00 89.31 186 SER A O 1
ATOM 1401 N N . ALA A 1 187 ? 1.963 12.265 10.498 1.00 87.69 187 ALA A N 1
ATOM 1402 C CA . ALA A 1 187 ? 2.070 12.309 11.954 1.00 87.69 187 ALA A CA 1
ATOM 1403 C C . ALA A 1 187 ? 1.220 13.437 12.557 1.00 87.69 187 ALA A C 1
ATOM 1405 O O . ALA A 1 187 ? 0.511 13.220 13.539 1.00 87.69 187 ALA A O 1
ATOM 1406 N N . ILE A 1 188 ? 1.238 14.626 11.944 1.00 91.69 188 ILE A N 1
ATOM 1407 C CA . ILE A 1 188 ? 0.395 15.757 12.359 1.00 91.69 188 ILE A CA 1
ATOM 1408 C C . ILE A 1 188 ? -1.088 15.401 12.200 1.00 91.69 188 ILE A C 1
ATOM 1410 O O . ILE A 1 188 ? -1.874 15.610 13.124 1.00 91.69 188 ILE A O 1
ATOM 1414 N N . PHE A 1 189 ? -1.473 14.830 11.058 1.00 90.69 189 PHE A N 1
ATOM 1415 C CA . PHE A 1 189 ? -2.853 14.426 10.797 1.00 90.69 189 PHE A CA 1
ATOM 1416 C C . PHE A 1 189 ? -3.335 13.337 11.767 1.00 90.69 189 PHE A C 1
ATOM 1418 O O . PHE A 1 189 ? -4.436 13.441 12.314 1.00 90.69 189 PHE A O 1
ATOM 1425 N N . THR A 1 190 ? -2.501 12.329 12.038 1.00 86.75 190 THR A N 1
ATOM 1426 C CA . THR A 1 190 ? -2.776 11.279 13.025 1.00 86.75 190 THR A CA 1
ATOM 1427 C C . THR A 1 190 ? -2.942 11.871 14.420 1.00 86.75 190 THR A C 1
ATOM 1429 O O . THR A 1 190 ? -3.904 11.529 15.100 1.00 86.75 190 THR A O 1
ATOM 1432 N N . LEU A 1 191 ? -2.083 12.810 14.836 1.00 86.19 191 LEU A N 1
ATOM 1433 C CA . LEU A 1 191 ? -2.186 13.461 16.146 1.00 86.19 191 LEU A CA 1
ATOM 1434 C C . LEU A 1 191 ? -3.490 14.260 16.291 1.00 86.19 191 LEU A C 1
ATOM 1436 O O . LEU A 1 191 ? -4.158 14.169 17.321 1.00 86.19 191 LEU A O 1
ATOM 1440 N N . ILE A 1 192 ? -3.874 15.016 15.258 1.00 89.94 192 ILE A N 1
ATOM 1441 C CA . ILE A 1 192 ? -5.135 15.771 15.236 1.00 89.94 192 ILE A CA 1
ATOM 1442 C C . ILE A 1 192 ? -6.328 14.813 15.303 1.00 89.94 192 ILE A C 1
ATOM 1444 O O . ILE A 1 192 ? -7.239 15.016 16.106 1.00 89.94 192 ILE A O 1
ATOM 1448 N N . THR A 1 193 ? -6.316 13.756 14.490 1.00 85.38 193 THR A N 1
ATOM 1449 C CA . THR A 1 193 ? -7.396 12.762 14.445 1.00 85.38 193 THR A CA 1
ATOM 1450 C C . THR A 1 193 ? -7.525 12.032 15.779 1.00 85.38 193 THR A C 1
ATOM 1452 O O . THR A 1 193 ? -8.630 11.916 16.306 1.00 85.38 193 THR A O 1
ATOM 1455 N N . PHE A 1 194 ? -6.405 11.611 16.369 1.00 83.00 194 PHE A N 1
ATOM 1456 C CA . PHE A 1 194 ? -6.367 11.000 17.693 1.00 83.00 194 PHE A CA 1
ATOM 1457 C C . PHE A 1 194 ? -6.943 11.938 18.756 1.00 83.00 194 PHE A C 1
ATOM 1459 O O . PHE A 1 194 ? -7.829 11.539 19.506 1.00 83.00 194 PHE A O 1
ATOM 1466 N N . PHE A 1 195 ? -6.514 13.203 18.781 1.00 83.00 195 PHE A N 1
ATOM 1467 C CA . PHE A 1 195 ? -7.019 14.186 19.740 1.00 83.00 195 PHE A CA 1
ATOM 1468 C C . PHE A 1 195 ? -8.533 14.410 19.602 1.00 83.00 195 PHE A C 1
ATOM 1470 O O . PHE A 1 195 ? -9.247 14.479 20.603 1.00 83.00 195 PHE A O 1
ATOM 1477 N N . LEU A 1 196 ? -9.049 14.473 18.370 1.00 85.69 196 LEU A N 1
ATOM 1478 C CA . LEU A 1 196 ? -10.488 14.573 18.118 1.00 85.69 196 LEU A CA 1
ATOM 1479 C C . LEU A 1 196 ? -11.239 13.335 18.619 1.00 85.69 196 LEU A C 1
ATOM 1481 O O . LEU A 1 196 ? -12.250 13.476 19.307 1.00 85.69 196 LEU A O 1
ATOM 1485 N N . LEU A 1 197 ? -10.753 12.129 18.316 1.00 82.56 197 LEU A N 1
ATOM 1486 C CA . LEU A 1 197 ? -11.371 10.883 18.780 1.00 82.56 197 LEU A CA 1
ATOM 1487 C C . LEU A 1 197 ? -11.327 10.760 20.307 1.00 82.56 197 LEU A C 1
ATOM 1489 O O . LEU A 1 197 ? -12.316 10.343 20.915 1.00 82.56 197 LEU A O 1
ATOM 1493 N N . ASP A 1 198 ? -10.231 11.174 20.937 1.00 78.06 198 ASP A N 1
ATOM 1494 C CA . ASP A 1 198 ? -10.088 11.167 22.388 1.00 78.06 198 ASP A CA 1
ATOM 1495 C C . ASP A 1 198 ? -11.095 12.116 23.054 1.00 78.06 198 ASP A C 1
ATOM 1497 O O . ASP A 1 198 ? -11.894 11.699 23.897 1.00 78.06 198 ASP A O 1
ATOM 1501 N N . VAL A 1 199 ? -11.143 13.377 22.619 1.00 81.44 199 VAL A N 1
ATOM 1502 C CA . VAL A 1 199 ? -12.051 14.384 23.188 1.00 81.44 199 VAL A CA 1
ATOM 1503 C C . VAL A 1 199 ? -13.521 14.037 22.940 1.00 81.44 199 VAL A C 1
ATOM 1505 O O . VAL A 1 199 ? -14.347 14.201 23.841 1.00 81.44 199 VAL A O 1
ATOM 1508 N N . ILE A 1 200 ? -13.861 13.557 21.741 1.00 83.88 200 ILE A N 1
ATOM 1509 C CA . ILE A 1 200 ? -15.253 13.319 21.343 1.00 83.88 200 ILE A CA 1
ATOM 1510 C C . ILE A 1 200 ? -15.767 11.969 21.857 1.00 83.88 200 ILE A C 1
ATOM 1512 O O . ILE A 1 200 ? -16.905 11.898 22.321 1.00 83.88 200 ILE A O 1
ATOM 1516 N N . ILE A 1 201 ? -14.973 10.897 21.765 1.00 81.31 201 ILE A N 1
ATOM 1517 C CA . ILE A 1 201 ? -15.424 9.524 22.045 1.00 81.31 201 ILE A CA 1
ATOM 1518 C C . ILE A 1 201 ? -14.902 9.035 23.395 1.00 81.31 201 ILE A C 1
ATOM 1520 O O . ILE A 1 201 ? -15.710 8.648 24.241 1.00 81.31 201 ILE A O 1
ATOM 1524 N N . LEU A 1 202 ? -13.583 9.044 23.617 1.00 76.25 202 LEU A N 1
ATOM 1525 C CA . LEU A 1 202 ? -12.981 8.411 24.803 1.00 76.25 202 LEU A CA 1
ATOM 1526 C C . LEU A 1 202 ? -13.303 9.160 26.101 1.00 76.25 202 LEU A C 1
ATOM 1528 O O . LEU A 1 202 ? -13.544 8.536 27.133 1.00 76.25 202 LEU A O 1
ATOM 1532 N N . ARG A 1 203 ? -13.386 10.494 26.054 1.00 75.69 203 ARG A N 1
ATOM 1533 C CA . ARG A 1 203 ? -13.747 11.332 27.211 1.00 75.69 203 ARG A CA 1
ATOM 1534 C C . ARG A 1 203 ? -15.254 11.525 27.398 1.00 75.69 203 ARG A C 1
ATOM 1536 O O . ARG A 1 203 ? -15.670 12.188 28.353 1.00 75.69 203 ARG A O 1
ATOM 1543 N N . ALA A 1 204 ? -16.087 10.967 26.518 1.00 79.00 204 ALA A N 1
ATOM 1544 C CA . ALA A 1 204 ? -17.535 11.094 26.625 1.00 79.00 204 ALA A CA 1
ATOM 1545 C C . ALA A 1 204 ? -18.085 10.361 27.858 1.00 79.00 204 ALA A C 1
ATOM 1547 O O . ALA A 1 204 ? -17.563 9.336 28.287 1.00 79.00 204 ALA A O 1
ATOM 1548 N N . LYS A 1 205 ? -19.221 10.837 28.391 1.00 76.56 205 LYS A N 1
ATOM 1549 C CA . LYS A 1 205 ? -19.916 10.166 29.509 1.00 76.56 205 LYS A CA 1
ATOM 1550 C C . LYS A 1 205 ? -20.312 8.717 29.180 1.00 76.56 205 LYS A C 1
ATOM 1552 O O . LYS A 1 205 ? -20.348 7.892 30.082 1.00 76.56 205 LYS A O 1
ATOM 1557 N N . ASN A 1 206 ? -20.627 8.429 27.911 1.00 78.19 206 ASN A N 1
ATOM 1558 C CA . ASN A 1 206 ? -20.988 7.101 27.401 1.00 78.19 206 ASN A CA 1
ATOM 1559 C C . ASN A 1 206 ? -20.234 6.805 26.085 1.00 78.19 206 ASN A C 1
ATOM 1561 O O . ASN A 1 206 ? -20.832 6.931 25.009 1.00 78.19 206 ASN A O 1
ATOM 1565 N N . PRO A 1 207 ? -18.960 6.374 26.141 1.00 75.50 207 PRO A N 1
ATOM 1566 C CA . PRO A 1 207 ? -18.086 6.249 24.966 1.00 75.50 207 PRO A CA 1
ATOM 1567 C C . PRO A 1 207 ? -18.662 5.359 23.863 1.00 75.50 207 PRO A C 1
ATOM 1569 O O . PRO A 1 207 ? -18.603 5.682 22.682 1.00 75.50 207 PRO A O 1
ATOM 1572 N N . VAL A 1 208 ? -19.301 4.254 24.252 1.00 78.31 208 VAL A N 1
ATOM 1573 C CA . VAL A 1 208 ? -19.892 3.286 23.315 1.00 78.31 208 VAL A CA 1
ATOM 1574 C C . VAL A 1 208 ? -21.054 3.890 22.535 1.00 78.31 208 VAL A C 1
ATOM 1576 O O . VAL A 1 208 ? -21.169 3.677 21.333 1.00 78.31 208 VAL A O 1
ATOM 1579 N N . SER A 1 209 ? -21.936 4.625 23.215 1.00 80.25 209 SER A N 1
ATOM 1580 C CA . SER A 1 209 ? -23.101 5.230 22.564 1.00 80.25 209 SER A CA 1
ATOM 1581 C C . SER A 1 209 ? -22.674 6.370 21.651 1.00 80.25 209 SER A C 1
ATOM 1583 O O . SER A 1 209 ? -23.186 6.477 20.541 1.00 80.25 209 SER A O 1
ATOM 1585 N N . THR A 1 210 ? -21.727 7.193 22.106 1.00 82.56 210 THR A N 1
ATOM 1586 C CA . THR A 1 210 ? -21.170 8.287 21.310 1.00 82.56 210 THR A CA 1
ATOM 1587 C C . THR A 1 210 ? -20.444 7.747 20.082 1.00 82.56 210 THR A C 1
ATOM 1589 O O . THR A 1 210 ? -20.725 8.172 18.968 1.00 82.56 210 THR A O 1
ATOM 1592 N N . GLY A 1 211 ? -19.590 6.738 20.248 1.00 82.00 211 GLY A N 1
ATOM 1593 C CA . GLY A 1 211 ? -18.877 6.131 19.130 1.00 82.00 211 GLY A CA 1
ATOM 1594 C C . GLY A 1 211 ? -19.799 5.424 18.127 1.00 82.00 211 GLY A C 1
ATOM 1595 O O . GLY A 1 211 ? -19.592 5.556 16.927 1.00 82.00 211 GLY A O 1
ATOM 1596 N N . LEU A 1 212 ? -20.870 4.753 18.577 1.00 83.19 212 LEU A N 1
ATOM 1597 C CA . LEU A 1 212 ? -21.893 4.202 17.672 1.00 83.19 212 LEU A CA 1
ATOM 1598 C C . LEU A 1 212 ? -22.659 5.293 16.907 1.00 83.19 212 LEU A C 1
ATOM 1600 O O . LEU A 1 212 ? -23.050 5.065 15.767 1.00 83.19 212 LEU A O 1
ATOM 1604 N N . PHE A 1 213 ? -22.875 6.461 17.518 1.00 85.38 213 PHE A N 1
ATOM 1605 C CA . PHE A 1 213 ? -23.521 7.602 16.866 1.00 85.38 213 PHE A CA 1
ATOM 1606 C C . PHE A 1 213 ? -22.619 8.263 15.811 1.00 85.38 213 PHE A C 1
ATOM 1608 O O . PHE A 1 213 ? -23.112 8.681 14.770 1.00 85.38 213 PHE A O 1
ATOM 1615 N N . LEU A 1 214 ? -21.305 8.320 16.053 1.00 87.06 214 LEU A N 1
ATOM 1616 C CA . LEU A 1 214 ? -20.309 8.872 15.121 1.00 87.06 214 LEU A CA 1
ATOM 1617 C C . LEU A 1 214 ? -19.862 7.894 14.026 1.00 87.06 214 LEU A C 1
ATOM 1619 O O . LEU A 1 214 ? -19.370 8.334 12.986 1.00 87.06 214 LEU A O 1
ATOM 1623 N N . LEU A 1 215 ? -20.075 6.590 14.225 1.00 84.62 215 LEU A N 1
ATOM 1624 C CA . LEU A 1 215 ? -19.768 5.519 13.271 1.00 84.62 215 LEU A CA 1
ATOM 1625 C C . LEU A 1 215 ? -20.141 5.840 11.804 1.00 84.62 215 LEU A C 1
ATOM 1627 O O . LEU A 1 215 ? -19.300 5.635 10.931 1.00 84.62 215 LEU A O 1
ATOM 1631 N N . PRO A 1 216 ? -21.338 6.372 11.493 1.00 88.94 216 PRO A N 1
ATOM 1632 C CA . PRO A 1 216 ? -21.752 6.635 10.115 1.00 88.94 216 PRO A CA 1
ATOM 1633 C C . PRO A 1 216 ? -20.915 7.726 9.460 1.00 88.94 216 PRO A C 1
ATOM 1635 O O . PRO A 1 216 ? -20.540 7.587 8.303 1.00 88.94 216 PRO A O 1
ATOM 1638 N N . GLY A 1 217 ? -20.592 8.787 10.205 1.00 90.19 217 GLY A N 1
ATOM 1639 C CA . GLY A 1 217 ? -19.760 9.880 9.706 1.00 90.19 217 GLY A CA 1
ATOM 1640 C C . GLY A 1 217 ? -18.348 9.406 9.371 1.00 90.19 217 GLY A C 1
ATOM 1641 O O . GLY A 1 217 ? -17.819 9.757 8.321 1.00 90.19 217 GLY A O 1
ATOM 1642 N N . ILE A 1 218 ? -17.777 8.534 10.210 1.00 86.44 218 ILE A N 1
ATOM 1643 C CA . ILE A 1 218 ? -16.473 7.907 9.944 1.00 86.44 218 ILE A CA 1
ATOM 1644 C C . ILE A 1 218 ? -16.535 7.078 8.654 1.00 86.44 218 ILE A C 1
ATOM 1646 O O . ILE A 1 218 ? -15.670 7.220 7.794 1.00 86.44 218 ILE A O 1
ATOM 1650 N N . TYR A 1 219 ? -17.579 6.260 8.481 1.00 87.94 219 TYR A N 1
ATOM 1651 C CA . TYR A 1 219 ? -17.770 5.466 7.263 1.00 87.94 219 TYR A CA 1
ATOM 1652 C C . TYR A 1 219 ? -17.919 6.338 6.016 1.00 87.94 219 TYR A C 1
ATOM 1654 O O . TYR A 1 219 ? -17.296 6.035 5.004 1.00 87.94 219 TYR A O 1
ATOM 1662 N N . VAL A 1 220 ? -18.695 7.424 6.088 1.00 92.38 220 VAL A N 1
ATOM 1663 C CA . VAL A 1 220 ? -18.857 8.361 4.967 1.00 92.38 220 VAL A CA 1
ATOM 1664 C C . VAL A 1 220 ? -17.501 8.921 4.550 1.00 92.38 220 VAL A C 1
ATOM 1666 O O . VAL A 1 220 ? -17.153 8.829 3.381 1.00 92.38 220 VAL A O 1
ATOM 1669 N N . ILE A 1 221 ? -16.707 9.440 5.490 1.00 90.19 221 ILE A N 1
ATOM 1670 C CA . ILE A 1 221 ? -15.3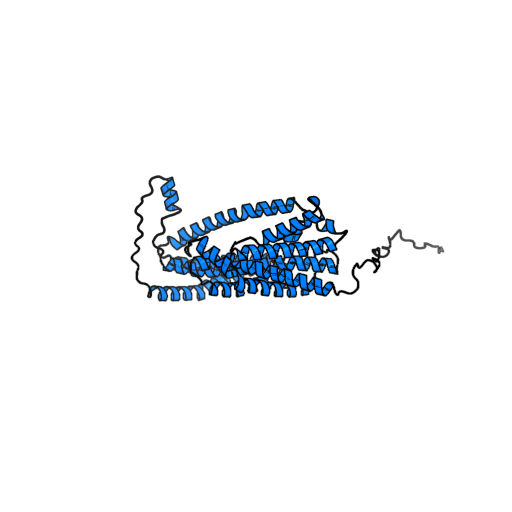98 10.036 5.179 1.00 90.19 221 ILE A CA 1
ATOM 1671 C C . ILE A 1 221 ? -14.457 8.995 4.562 1.00 90.19 221 ILE A C 1
ATOM 1673 O O . ILE A 1 221 ? -13.861 9.242 3.517 1.00 90.19 221 ILE A O 1
ATOM 1677 N N . VAL A 1 222 ? -14.340 7.818 5.181 1.00 87.06 222 VAL A N 1
ATOM 1678 C CA . VAL A 1 222 ? -13.407 6.778 4.726 1.00 87.06 222 VAL A CA 1
ATOM 1679 C C . VAL A 1 222 ? -13.811 6.231 3.356 1.00 87.06 222 VAL A C 1
ATOM 1681 O O . VAL A 1 222 ? -12.967 6.127 2.466 1.00 87.06 222 VAL A O 1
ATOM 1684 N N . VAL A 1 223 ? -15.093 5.913 3.160 1.00 90.00 223 VAL A N 1
ATOM 1685 C CA . VAL A 1 223 ? -15.598 5.392 1.882 1.00 90.00 223 VAL A CA 1
ATOM 1686 C C . VAL A 1 223 ? -15.523 6.460 0.799 1.00 90.00 223 VAL A C 1
ATOM 1688 O O . VAL A 1 223 ? -15.115 6.140 -0.311 1.00 90.00 223 VAL A O 1
ATOM 1691 N N . PHE A 1 224 ? -15.851 7.718 1.112 1.00 93.06 224 PHE A N 1
ATOM 1692 C CA . PHE A 1 224 ? -15.736 8.823 0.162 1.00 93.06 224 PHE A CA 1
ATOM 1693 C C . PHE A 1 224 ? -14.307 8.934 -0.357 1.00 93.06 224 PHE A C 1
ATOM 1695 O O . PHE A 1 224 ? -14.112 8.886 -1.563 1.00 93.06 224 PHE A O 1
ATOM 1702 N N . THR A 1 225 ? -13.316 9.018 0.535 1.00 88.50 225 THR A N 1
ATOM 1703 C CA . THR A 1 225 ? -11.911 9.164 0.140 1.00 88.50 225 THR A CA 1
ATOM 1704 C C . THR A 1 225 ? -11.441 7.989 -0.715 1.00 88.50 225 THR A C 1
ATOM 1706 O O . THR A 1 225 ? -10.813 8.209 -1.744 1.00 88.50 225 THR A O 1
ATOM 1709 N N . ASN A 1 226 ? -11.780 6.751 -0.340 1.00 86.12 226 ASN A N 1
ATOM 1710 C CA . ASN A 1 226 ? -11.367 5.570 -1.105 1.00 86.12 226 ASN A CA 1
ATOM 1711 C C . ASN A 1 226 ? -12.029 5.509 -2.485 1.00 86.12 226 ASN A C 1
ATOM 1713 O O . ASN A 1 226 ? -11.342 5.272 -3.470 1.00 86.12 226 ASN A O 1
ATOM 1717 N N . VAL A 1 227 ? -13.341 5.749 -2.575 1.00 88.06 227 VAL A N 1
ATOM 1718 C CA . VAL A 1 227 ? -14.068 5.738 -3.857 1.00 88.06 227 VAL A CA 1
ATOM 1719 C C . VAL A 1 227 ? -13.634 6.905 -4.741 1.00 88.06 227 VAL A C 1
ATOM 1721 O O . VAL A 1 227 ? -13.466 6.729 -5.942 1.00 88.06 227 VAL A O 1
ATOM 1724 N N . PHE A 1 228 ? -13.407 8.079 -4.154 1.00 89.81 228 PHE A N 1
ATOM 1725 C CA . PHE A 1 228 ? -12.957 9.259 -4.878 1.00 89.81 228 PHE A CA 1
ATOM 1726 C C . PHE A 1 228 ? -11.569 9.050 -5.480 1.00 89.81 228 PHE A C 1
ATOM 1728 O O . PHE A 1 228 ? -11.409 9.240 -6.681 1.00 89.81 228 PHE A O 1
ATOM 1735 N N . LEU A 1 229 ? -10.590 8.617 -4.676 1.00 84.19 229 LEU A N 1
ATOM 1736 C CA . LEU A 1 229 ? -9.243 8.319 -5.172 1.00 84.19 229 LEU A CA 1
ATOM 1737 C C . LEU A 1 229 ? -9.280 7.205 -6.216 1.00 84.19 229 LEU A C 1
ATOM 1739 O O . LEU A 1 229 ? -8.639 7.318 -7.252 1.00 84.19 229 LEU A O 1
ATOM 1743 N N . PHE A 1 230 ? -10.096 6.178 -5.981 1.00 81.12 230 PHE A N 1
ATOM 1744 C CA . PHE A 1 230 ? -10.278 5.084 -6.919 1.00 81.12 230 PHE A CA 1
ATOM 1745 C C . PHE A 1 230 ? -10.799 5.539 -8.288 1.00 81.12 230 PHE A C 1
ATOM 1747 O O . PHE A 1 230 ? -10.308 5.076 -9.309 1.00 81.12 230 PHE A O 1
ATOM 1754 N N . LEU A 1 231 ? -11.799 6.418 -8.320 1.00 84.50 231 LEU A N 1
ATOM 1755 C CA . LEU A 1 231 ? -12.361 6.931 -9.568 1.00 84.50 231 LEU A CA 1
ATOM 1756 C C . LEU A 1 231 ? -11.443 7.966 -10.228 1.00 84.50 231 LEU A C 1
ATOM 1758 O O . LEU A 1 231 ? -11.397 8.036 -11.450 1.00 84.50 231 LEU A O 1
ATOM 1762 N N . GLN A 1 232 ? -10.716 8.757 -9.435 1.00 81.38 232 GLN A N 1
ATOM 1763 C CA . GLN A 1 232 ? -9.827 9.800 -9.942 1.00 81.38 232 GLN A CA 1
ATOM 1764 C C . GLN A 1 232 ? -8.537 9.229 -10.542 1.00 81.38 232 GLN A C 1
ATOM 1766 O O . GLN A 1 232 ? -8.123 9.667 -11.611 1.00 81.38 232 GLN A O 1
ATOM 1771 N N . ASP A 1 233 ? -7.947 8.221 -9.898 1.00 69.50 233 ASP A N 1
ATOM 1772 C CA . ASP A 1 233 ? -6.836 7.426 -10.440 1.00 69.50 233 ASP A CA 1
ATOM 1773 C C . ASP A 1 233 ? -7.356 6.271 -11.327 1.00 69.50 233 ASP A C 1
ATOM 1775 O O . ASP A 1 233 ? -6.662 5.277 -11.552 1.00 69.50 233 ASP A O 1
ATOM 1779 N N . GLY A 1 234 ? -8.610 6.388 -11.782 1.00 64.88 234 GLY A N 1
ATOM 1780 C CA . GLY A 1 234 ? -9.453 5.341 -12.341 1.00 64.88 234 GLY A CA 1
ATOM 1781 C C . GLY A 1 234 ? -8.810 4.466 -13.406 1.00 64.88 234 GLY A C 1
ATOM 1782 O O . GLY A 1 234 ? -8.004 4.891 -14.231 1.00 64.88 234 GLY A O 1
ATOM 1783 N N . SER A 1 235 ? -9.223 3.200 -13.407 1.00 71.44 235 SER A N 1
ATOM 1784 C CA . SER A 1 235 ? -8.769 2.227 -14.389 1.00 71.44 235 SER A CA 1
ATOM 1785 C C . SER A 1 235 ? -9.127 2.638 -15.819 1.00 71.44 235 SER A C 1
ATOM 1787 O O . SER A 1 235 ? -10.312 2.760 -16.143 1.00 71.44 235 SER A O 1
ATOM 1789 N N . ARG A 1 236 ? -8.117 2.701 -16.697 1.00 70.50 236 ARG A N 1
ATOM 1790 C CA . ARG A 1 236 ? -8.301 2.842 -18.155 1.00 70.50 236 ARG A CA 1
ATOM 1791 C C . ARG A 1 236 ? -9.051 1.650 -18.762 1.00 70.50 236 ARG A C 1
ATOM 1793 O O . ARG A 1 236 ? -9.753 1.802 -19.754 1.00 70.50 236 ARG A O 1
ATOM 1800 N N . VAL A 1 237 ? -8.974 0.465 -18.140 1.00 69.62 237 VAL A N 1
ATOM 1801 C CA . VAL A 1 237 ? -9.752 -0.723 -18.556 1.00 69.62 237 VAL A CA 1
ATOM 1802 C C . VAL A 1 237 ? -11.246 -0.511 -18.348 1.00 69.62 237 VAL A C 1
ATOM 1804 O O . VAL A 1 237 ? -12.048 -0.882 -19.203 1.00 69.62 237 VAL A O 1
ATOM 1807 N N . LEU A 1 238 ? -11.628 0.099 -17.225 1.00 74.38 238 LEU A N 1
ATOM 1808 C CA . LEU A 1 238 ? -13.028 0.397 -16.909 1.00 74.38 238 LEU A CA 1
ATOM 1809 C C . LEU A 1 238 ? -13.475 1.771 -17.426 1.00 74.38 238 LEU A C 1
ATOM 1811 O O . LEU A 1 238 ? -14.645 2.121 -17.270 1.00 74.38 238 LEU A O 1
ATOM 1815 N N . ARG A 1 239 ? -12.562 2.519 -18.060 1.00 76.62 239 ARG A N 1
ATOM 1816 C CA . ARG A 1 239 ? -12.766 3.876 -18.586 1.00 76.62 239 ARG A CA 1
ATOM 1817 C C . ARG A 1 239 ? -13.225 4.864 -17.513 1.00 76.62 239 ARG A C 1
ATOM 1819 O O . ARG A 1 239 ? -14.026 5.762 -17.767 1.00 76.62 239 ARG A O 1
ATOM 1826 N N . PHE A 1 240 ? -12.761 4.661 -16.280 1.00 79.62 240 PHE A N 1
ATOM 1827 C CA . PHE A 1 240 ? -13.075 5.556 -15.163 1.00 79.62 240 PHE A CA 1
ATOM 1828 C C . PHE A 1 240 ? -12.294 6.869 -15.237 1.00 79.62 240 PHE A C 1
ATOM 1830 O O . PHE A 1 240 ? -12.768 7.883 -14.735 1.00 79.62 240 PHE A O 1
ATOM 1837 N N . ASP A 1 241 ? -11.165 6.867 -15.939 1.00 73.06 241 ASP A N 1
ATOM 1838 C CA . ASP A 1 241 ? -10.365 8.039 -16.291 1.00 73.06 241 ASP A CA 1
ATOM 1839 C C . ASP A 1 241 ? -11.115 9.055 -17.172 1.00 73.06 241 ASP A C 1
ATOM 1841 O O . ASP A 1 241 ? -10.805 10.245 -17.151 1.00 73.06 241 ASP A O 1
ATOM 1845 N N . GLU A 1 242 ? -12.146 8.620 -17.901 1.00 81.94 242 GLU A N 1
ATOM 1846 C CA . GLU A 1 242 ? -12.989 9.504 -18.716 1.00 81.94 242 GLU A CA 1
ATOM 1847 C C . GLU A 1 242 ? -14.088 10.216 -17.905 1.00 81.94 242 GLU A C 1
ATOM 1849 O O . GLU A 1 242 ? -14.773 11.103 -18.425 1.00 81.94 242 GLU A O 1
ATOM 1854 N N . ILE A 1 243 ? -14.297 9.841 -16.637 1.00 85.81 243 ILE A N 1
ATOM 1855 C CA . ILE A 1 243 ? -15.367 10.407 -15.812 1.00 85.81 243 ILE A CA 1
ATOM 1856 C C . ILE A 1 243 ? -14.975 11.830 -15.381 1.00 85.81 243 ILE A C 1
ATOM 1858 O O . ILE A 1 243 ? -13.965 12.020 -14.701 1.00 85.81 243 ILE A O 1
ATOM 1862 N N . PRO A 1 244 ? -15.782 12.864 -15.695 1.00 90.06 244 PRO A N 1
ATOM 1863 C CA . PRO A 1 244 ? -15.447 14.223 -15.293 1.00 90.06 244 PRO A CA 1
ATOM 1864 C C . PRO A 1 244 ? -15.454 14.380 -13.768 1.00 90.06 244 PRO A C 1
ATOM 1866 O O . PRO A 1 244 ? -16.343 13.869 -13.085 1.00 90.06 244 PRO A O 1
ATOM 1869 N N . PHE A 1 245 ? -14.535 15.199 -13.250 1.00 89.88 245 PHE A N 1
ATOM 1870 C CA . PHE A 1 245 ? -14.305 15.419 -11.814 1.00 89.88 245 PHE A CA 1
ATOM 1871 C C . PHE A 1 245 ? -15.585 15.607 -10.977 1.00 89.88 245 PHE A C 1
ATOM 1873 O O . PHE A 1 245 ? -15.729 15.027 -9.903 1.00 89.88 245 PHE A O 1
ATOM 1880 N N . MET A 1 246 ? -16.549 16.391 -11.470 1.00 92.62 246 MET A N 1
ATOM 1881 C CA . MET A 1 246 ? -17.800 16.650 -10.743 1.00 92.62 246 MET A CA 1
ATOM 1882 C C . MET A 1 246 ? -18.660 15.393 -10.573 1.00 92.62 246 MET A C 1
ATOM 1884 O O . MET A 1 246 ? -19.265 15.203 -9.517 1.00 92.62 246 MET A O 1
ATOM 1888 N N . TYR A 1 247 ? -18.689 14.514 -11.578 1.00 91.94 247 TYR A N 1
ATOM 1889 C CA . TYR A 1 247 ? -19.378 13.228 -11.475 1.00 91.94 247 TYR A CA 1
ATOM 1890 C C . TYR A 1 247 ? -18.644 12.295 -10.517 1.00 91.94 247 TYR A C 1
ATOM 1892 O O . TYR A 1 247 ? -19.296 11.642 -9.707 1.00 91.94 247 TYR A O 1
ATOM 1900 N N . THR A 1 248 ? -17.310 12.300 -10.526 1.00 91.75 248 THR A N 1
ATOM 1901 C CA . THR A 1 248 ? -16.497 11.546 -9.564 1.00 91.75 248 THR A CA 1
ATOM 1902 C C . THR A 1 248 ? -16.815 11.943 -8.121 1.00 91.75 248 THR A C 1
ATOM 1904 O O . THR A 1 248 ? -17.074 11.073 -7.284 1.00 91.75 248 THR A O 1
ATOM 1907 N N . VAL A 1 249 ? -16.898 13.246 -7.827 1.00 94.38 249 VAL A N 1
ATOM 1908 C CA . VAL A 1 249 ? -17.312 13.737 -6.500 1.00 94.38 249 VAL A CA 1
ATOM 1909 C C . VAL A 1 249 ? -18.745 13.309 -6.174 1.00 94.38 249 VAL A C 1
ATOM 1911 O O . VAL A 1 249 ? -18.993 12.807 -5.078 1.00 94.38 249 VAL A O 1
ATOM 1914 N N . ALA A 1 250 ? -19.687 13.466 -7.109 1.00 95.38 250 ALA A N 1
ATOM 1915 C CA . ALA A 1 250 ? -21.093 13.131 -6.883 1.00 95.38 250 ALA A CA 1
ATOM 1916 C C . ALA A 1 250 ? -21.305 11.632 -6.607 1.00 95.38 250 ALA A C 1
ATOM 1918 O O . ALA A 1 250 ? -21.973 11.273 -5.636 1.00 95.38 250 ALA A O 1
ATOM 1919 N N . ILE A 1 251 ? -20.703 10.754 -7.414 1.00 93.62 251 ILE A N 1
ATOM 1920 C CA . ILE A 1 251 ? -20.781 9.295 -7.254 1.00 93.62 251 ILE A CA 1
ATOM 1921 C C . ILE A 1 251 ? -20.162 8.881 -5.916 1.00 93.62 251 ILE A C 1
ATOM 1923 O O . ILE A 1 251 ? -20.778 8.127 -5.158 1.00 93.62 251 ILE A O 1
ATOM 1927 N N . SER A 1 252 ? -18.989 9.427 -5.585 1.00 94.81 252 SER A N 1
ATOM 1928 C CA . SER A 1 252 ? -18.317 9.154 -4.310 1.00 94.81 252 SER A CA 1
ATOM 1929 C C . SER A 1 252 ? -19.177 9.584 -3.118 1.00 94.81 252 SER A C 1
ATOM 1931 O O . SER A 1 252 ? -19.305 8.843 -2.140 1.00 94.81 252 SER A O 1
ATOM 1933 N N . LEU A 1 253 ? -19.831 10.749 -3.199 1.00 96.06 253 LEU A N 1
ATOM 1934 C CA . LEU A 1 253 ? -20.738 11.244 -2.161 1.00 96.06 253 LEU A CA 1
ATOM 1935 C C . LEU A 1 253 ? -21.963 10.335 -1.986 1.00 96.06 253 LEU A C 1
ATOM 1937 O O . LEU A 1 253 ? -22.323 9.990 -0.865 1.00 96.06 253 LEU A O 1
ATOM 1941 N N . VAL A 1 254 ? -22.586 9.896 -3.081 1.00 96.56 254 VAL A N 1
ATOM 1942 C CA . VAL A 1 254 ? -23.742 8.989 -3.019 1.00 96.56 254 VAL A CA 1
ATOM 1943 C C . VAL A 1 254 ? -23.356 7.649 -2.386 1.00 96.56 254 VAL A C 1
ATOM 1945 O O . VAL A 1 254 ? -24.009 7.212 -1.438 1.00 96.56 254 VAL A O 1
ATOM 1948 N N . ILE A 1 255 ? -22.276 7.014 -2.855 1.00 95.19 255 ILE A N 1
ATOM 1949 C CA . ILE A 1 255 ? -21.827 5.708 -2.343 1.00 95.19 255 ILE A CA 1
ATOM 1950 C C . ILE A 1 255 ? -21.445 5.801 -0.860 1.00 95.19 255 ILE A C 1
ATOM 1952 O O . ILE A 1 255 ? -21.827 4.945 -0.061 1.00 95.19 255 ILE A O 1
ATOM 1956 N N . SER A 1 256 ? -20.733 6.856 -0.468 1.00 95.25 256 SER A N 1
ATOM 1957 C CA . SER A 1 256 ? -20.330 7.073 0.924 1.00 95.25 256 SER A CA 1
ATOM 1958 C C . SER A 1 256 ? -21.509 7.330 1.861 1.00 95.25 256 SER A C 1
ATOM 1960 O O . SER A 1 256 ? -21.549 6.757 2.950 1.00 95.25 256 SER A O 1
ATOM 1962 N N . VAL A 1 257 ? -22.511 8.108 1.442 1.00 95.56 257 VAL A N 1
ATOM 1963 C CA . VAL A 1 257 ? -23.748 8.313 2.215 1.00 95.56 257 VAL A CA 1
ATOM 1964 C C . VAL A 1 257 ? -24.518 7.001 2.377 1.00 95.56 257 VAL A C 1
ATOM 1966 O O . VAL A 1 257 ? -24.964 6.686 3.483 1.00 95.56 257 VAL A O 1
ATOM 1969 N N . LEU A 1 258 ? -24.618 6.188 1.320 1.00 94.69 258 LEU A N 1
ATOM 1970 C CA . LEU A 1 258 ? -25.213 4.849 1.397 1.00 94.69 258 LEU A CA 1
ATOM 1971 C C . LEU A 1 258 ? -24.446 3.939 2.366 1.00 94.69 258 LEU A C 1
ATOM 1973 O O . LEU A 1 258 ? -25.064 3.241 3.173 1.00 94.69 258 LEU A O 1
ATOM 1977 N N . ALA A 1 259 ? -23.112 3.986 2.354 1.00 91.69 259 ALA A N 1
ATOM 1978 C CA . ALA A 1 259 ? -22.287 3.265 3.319 1.00 91.69 259 ALA A CA 1
ATOM 1979 C C . ALA A 1 259 ? -22.496 3.770 4.758 1.00 91.69 259 ALA A C 1
ATOM 1981 O O . ALA A 1 259 ? -22.534 2.967 5.690 1.00 91.69 259 ALA A O 1
ATOM 1982 N N . GLY A 1 260 ? -22.713 5.074 4.950 1.00 92.12 260 GLY A N 1
ATOM 1983 C CA . GLY A 1 260 ? -23.119 5.657 6.230 1.00 92.12 260 GLY A CA 1
ATOM 1984 C C . GLY A 1 260 ? -24.466 5.117 6.722 1.00 92.12 260 GLY A C 1
ATOM 1985 O O . GLY A 1 260 ? -24.591 4.719 7.882 1.00 92.12 260 GLY A O 1
ATOM 1986 N N . PHE A 1 261 ? -25.467 5.012 5.843 1.00 92.75 261 PHE A N 1
ATOM 1987 C CA . PHE A 1 261 ? -26.747 4.380 6.182 1.00 92.75 261 PHE A CA 1
ATOM 1988 C C . PHE A 1 261 ? -26.595 2.893 6.514 1.00 92.75 261 PHE A C 1
ATOM 1990 O O . PHE A 1 261 ? -27.185 2.415 7.485 1.00 92.75 261 PHE A O 1
ATOM 1997 N N . LEU A 1 262 ? -25.762 2.162 5.771 1.00 89.62 262 LEU A N 1
ATOM 1998 C CA . LEU A 1 262 ? -25.434 0.773 6.088 1.00 89.62 262 LEU A CA 1
ATOM 1999 C C . LEU A 1 262 ? -24.768 0.661 7.470 1.00 89.62 262 LEU A C 1
ATOM 2001 O O . LEU A 1 262 ? -25.115 -0.218 8.266 1.00 89.62 262 LEU A O 1
ATOM 2005 N N . ALA A 1 263 ? -23.863 1.586 7.792 1.00 87.19 263 ALA A N 1
ATOM 2006 C CA . ALA A 1 263 ? -23.224 1.656 9.097 1.00 87.19 263 ALA A CA 1
ATOM 2007 C C . ALA A 1 263 ? -24.244 1.917 10.220 1.00 87.19 263 ALA A C 1
ATOM 2009 O O . ALA A 1 263 ? -24.175 1.277 11.269 1.00 87.19 263 ALA A O 1
ATOM 2010 N N . LEU A 1 264 ? -25.236 2.784 9.988 1.00 87.75 264 LEU A N 1
ATOM 2011 C CA . LEU A 1 264 ? -26.326 3.060 10.931 1.00 87.75 264 LEU A CA 1
ATOM 2012 C C . LEU A 1 264 ? -27.240 1.860 11.167 1.00 87.75 264 LEU A C 1
ATOM 2014 O O . LEU A 1 264 ? -27.508 1.508 12.314 1.00 87.75 264 LEU A O 1
ATOM 2018 N N . PHE A 1 265 ? -27.761 1.263 10.094 1.00 89.06 265 PHE A N 1
ATOM 2019 C CA . PHE A 1 265 ? -28.873 0.314 10.180 1.00 89.06 265 PHE A CA 1
ATOM 2020 C C . PHE A 1 265 ? -28.437 -1.144 10.299 1.00 89.06 265 PHE A C 1
ATOM 2022 O O . PHE A 1 265 ? -29.190 -1.963 10.823 1.00 89.06 265 PHE A O 1
ATOM 2029 N N . VAL A 1 266 ? -27.228 -1.481 9.851 1.00 86.31 266 VAL A N 1
ATOM 2030 C CA . VAL A 1 266 ? -26.728 -2.862 9.862 1.00 86.31 266 VAL A CA 1
ATOM 2031 C C . VAL A 1 266 ? -25.572 -2.995 10.839 1.00 86.31 266 VAL A C 1
ATOM 2033 O O . VAL A 1 266 ? -25.653 -3.766 11.799 1.00 86.31 266 VAL A O 1
ATOM 2036 N N . VAL A 1 267 ? -24.514 -2.207 10.651 1.00 84.38 267 VAL A N 1
ATOM 2037 C CA . VAL A 1 267 ? -23.284 -2.350 11.441 1.00 84.38 267 VAL A CA 1
ATOM 2038 C C . VAL A 1 267 ? -23.514 -1.944 12.897 1.00 84.38 267 VAL A C 1
ATOM 2040 O O . VAL A 1 267 ? -23.212 -2.724 13.799 1.00 84.38 267 VAL A O 1
ATOM 2043 N N . GLY A 1 268 ? -24.121 -0.783 13.150 1.00 84.19 268 GLY A N 1
ATOM 2044 C CA . GLY A 1 268 ? -24.397 -0.271 14.493 1.00 84.19 268 GLY A CA 1
ATOM 2045 C C . GLY A 1 268 ? -25.172 -1.263 15.376 1.00 84.19 268 GLY A C 1
ATOM 2046 O O . GLY A 1 268 ? -24.717 -1.578 16.483 1.00 84.19 268 GLY A O 1
ATOM 2047 N N . PRO A 1 269 ? -26.297 -1.838 14.907 1.00 85.00 269 PRO A N 1
ATOM 2048 C CA . PRO A 1 269 ? -27.038 -2.857 15.645 1.00 85.00 269 PRO A CA 1
ATOM 2049 C C . PRO A 1 269 ? -26.244 -4.145 15.880 1.00 85.00 269 PRO A C 1
ATOM 2051 O O . PRO A 1 269 ? -26.291 -4.692 16.986 1.00 85.00 269 PRO A O 1
ATOM 2054 N N . ILE A 1 270 ? -25.489 -4.627 14.884 1.00 85.12 270 ILE A N 1
ATOM 2055 C CA . ILE A 1 270 ? -24.639 -5.820 15.027 1.00 85.12 270 ILE A CA 1
ATOM 2056 C C . ILE A 1 270 ? -23.556 -5.578 16.079 1.00 85.12 270 ILE A C 1
ATOM 2058 O O . ILE A 1 270 ? -23.368 -6.408 16.975 1.00 85.12 270 ILE A O 1
ATOM 2062 N N . MET A 1 271 ? -22.879 -4.431 16.016 1.00 80.81 271 MET A N 1
ATOM 2063 C CA . MET A 1 271 ? -21.859 -4.037 16.983 1.00 80.81 271 MET A CA 1
ATOM 2064 C C . MET A 1 271 ? -22.449 -3.961 18.386 1.00 80.81 271 MET A C 1
ATOM 2066 O O . MET A 1 271 ? -21.913 -4.579 19.304 1.00 80.81 271 MET A O 1
ATOM 2070 N N . LYS A 1 272 ? -23.601 -3.301 18.555 1.00 81.56 272 LYS A N 1
ATOM 2071 C CA . LYS A 1 272 ? -24.291 -3.196 19.849 1.00 81.56 272 LYS A CA 1
ATOM 2072 C C . LYS A 1 272 ? -24.632 -4.572 20.437 1.00 81.56 272 LYS A C 1
ATOM 2074 O O . LYS A 1 272 ? -24.424 -4.790 21.631 1.00 81.56 272 LYS A O 1
ATOM 2079 N N . ARG A 1 273 ? -25.097 -5.522 19.611 1.00 79.94 273 ARG A N 1
ATOM 2080 C CA . ARG A 1 273 ? -25.368 -6.914 20.031 1.00 79.94 273 ARG A CA 1
ATOM 2081 C C . ARG A 1 273 ? -24.089 -7.649 20.449 1.00 79.94 273 ARG A C 1
ATOM 2083 O O . ARG A 1 273 ? -24.073 -8.288 21.500 1.00 79.94 273 ARG A O 1
ATOM 2090 N N . ARG A 1 274 ? -23.008 -7.534 19.666 1.00 76.75 274 ARG A N 1
ATOM 2091 C CA . ARG A 1 274 ? -21.709 -8.175 19.958 1.00 76.75 274 ARG A CA 1
ATOM 2092 C C . ARG A 1 274 ? -21.047 -7.614 21.217 1.00 76.75 274 ARG A C 1
ATOM 2094 O O . ARG A 1 274 ? -20.503 -8.381 22.008 1.00 76.75 274 ARG A O 1
ATOM 2101 N N . LEU A 1 275 ? -21.134 -6.299 21.417 1.00 74.75 275 LEU A N 1
ATOM 2102 C CA . LEU A 1 275 ? -20.641 -5.611 22.610 1.00 74.75 275 LEU A CA 1
ATOM 2103 C C . LEU A 1 275 ? -21.344 -6.120 23.871 1.00 74.75 275 LEU A C 1
ATOM 2105 O O . LEU A 1 275 ? -20.664 -6.429 24.843 1.00 74.75 275 LEU A O 1
ATOM 2109 N N . LYS A 1 276 ? -22.676 -6.281 23.841 1.00 70.75 276 LYS A N 1
ATOM 2110 C CA . LYS A 1 276 ? -23.447 -6.773 24.994 1.00 70.75 276 LYS A CA 1
ATOM 2111 C C . LYS A 1 276 ? -23.057 -8.206 25.386 1.00 70.75 276 LYS A C 1
ATOM 2113 O O . LYS A 1 276 ? -22.711 -8.431 26.540 1.00 70.75 276 LYS A O 1
ATOM 2118 N N . ARG A 1 277 ? -23.009 -9.131 24.418 1.00 63.25 277 ARG A N 1
ATOM 2119 C CA . ARG A 1 277 ? -22.684 -10.554 24.650 1.00 63.25 277 ARG A CA 1
ATOM 2120 C C . ARG A 1 277 ? -21.299 -10.754 25.279 1.00 63.25 277 ARG A C 1
ATOM 2122 O O . ARG A 1 277 ? -21.173 -11.423 26.292 1.00 63.25 277 ARG A O 1
ATOM 2129 N N . LYS A 1 278 ? -20.259 -10.108 24.738 1.00 58.06 278 LYS A N 1
ATOM 2130 C CA . LYS A 1 278 ? -18.890 -10.212 25.282 1.00 58.06 278 LYS A CA 1
ATOM 2131 C C . LYS A 1 278 ? -18.679 -9.432 26.586 1.00 58.06 278 LYS A C 1
ATOM 2133 O O . LYS A 1 278 ? -17.627 -9.563 27.201 1.00 58.06 278 LYS A O 1
ATOM 2138 N N . THR A 1 279 ? -19.571 -8.520 26.980 1.00 54.72 279 THR A N 1
ATOM 2139 C CA . THR A 1 279 ? -19.475 -7.835 28.286 1.00 54.72 279 THR A CA 1
ATOM 2140 C C . THR A 1 279 ? -19.948 -8.738 29.423 1.00 54.72 279 THR A C 1
ATOM 2142 O O . THR A 1 279 ? -19.436 -8.612 30.529 1.00 54.72 279 THR A O 1
ATOM 2145 N N . GLU A 1 280 ? -20.882 -9.649 29.156 1.00 53.56 280 GLU A N 1
ATOM 2146 C CA . GLU A 1 280 ? -21.399 -10.601 30.149 1.00 53.56 280 GLU A CA 1
ATOM 2147 C C . GLU A 1 280 ? -20.376 -11.704 30.493 1.00 53.56 280 GLU A C 1
ATOM 2149 O O . GLU A 1 280 ? -20.419 -12.252 31.588 1.00 53.56 280 GLU A O 1
ATOM 2154 N N . GLU A 1 281 ? -19.412 -11.973 29.603 1.00 52.03 281 GLU A N 1
ATOM 2155 C CA . GLU A 1 281 ? -18.430 -13.063 29.737 1.00 52.03 281 GLU A CA 1
ATOM 2156 C C . GLU A 1 281 ? -17.127 -12.694 30.482 1.00 52.03 281 GLU A C 1
ATOM 2158 O O . GLU A 1 281 ? -16.347 -13.594 30.784 1.00 52.03 281 GLU A O 1
ATOM 2163 N N . LEU A 1 282 ? -16.845 -11.415 30.794 1.00 47.50 282 LEU A N 1
ATOM 2164 C CA . LEU A 1 282 ? -15.599 -11.047 31.492 1.00 47.50 282 LEU A CA 1
ATOM 2165 C C . LEU A 1 282 ? -15.797 -10.729 32.980 1.00 47.50 282 LEU A C 1
ATOM 2167 O O . LEU A 1 282 ? -16.713 -9.977 33.328 1.00 47.50 282 LEU A O 1
ATOM 2171 N N . PRO A 1 283 ? -14.882 -11.194 33.858 1.00 40.53 283 PRO A N 1
ATOM 2172 C CA . PRO A 1 283 ? -14.829 -10.712 35.229 1.00 40.53 283 PRO A CA 1
ATOM 2173 C C . PRO A 1 283 ? -14.595 -9.199 35.214 1.00 40.53 283 PRO A C 1
ATOM 2175 O O . PRO A 1 283 ? -13.764 -8.690 34.460 1.00 40.53 283 PRO A O 1
ATOM 2178 N N . ARG A 1 284 ? -15.342 -8.467 36.047 1.00 45.44 284 ARG A N 1
ATOM 2179 C CA . ARG A 1 284 ? -15.117 -7.036 36.279 1.00 45.44 284 ARG A CA 1
ATOM 2180 C C . ARG A 1 284 ? -13.759 -6.886 36.959 1.00 45.44 284 ARG A C 1
ATOM 2182 O O . ARG A 1 284 ? -13.680 -6.935 38.182 1.00 45.44 284 ARG A O 1
ATOM 2189 N N . ILE A 1 285 ? -12.688 -6.764 36.182 1.00 42.59 285 ILE A N 1
ATOM 2190 C CA . ILE A 1 285 ? -11.371 -6.459 36.733 1.00 42.59 285 ILE A CA 1
ATOM 2191 C C . ILE A 1 285 ? -11.484 -5.060 37.336 1.00 42.59 285 ILE A C 1
ATOM 2193 O O . ILE A 1 285 ? -11.695 -4.079 36.622 1.00 42.59 285 ILE A O 1
ATOM 2197 N N . ALA A 1 286 ? -11.423 -4.996 38.667 1.00 38.34 286 ALA A N 1
ATOM 2198 C CA . ALA A 1 286 ? -11.284 -3.750 39.392 1.00 38.34 286 ALA A CA 1
ATOM 2199 C C . ALA A 1 286 ? -9.968 -3.122 38.943 1.00 38.34 286 ALA A C 1
ATOM 2201 O O . ALA A 1 286 ? -8.875 -3.606 39.220 1.00 38.34 286 ALA A O 1
ATOM 2202 N N . SER A 1 287 ? -10.116 -2.069 38.169 1.00 41.41 287 SER A N 1
ATOM 2203 C CA . SER A 1 287 ? -9.057 -1.242 37.652 1.00 41.41 287 SER A CA 1
ATOM 2204 C C . SER A 1 287 ? -8.067 -0.779 38.719 1.00 41.41 287 SER A C 1
ATOM 2206 O O . SER A 1 287 ? -8.396 0.083 39.536 1.00 41.41 287 SER A O 1
ATOM 2208 N N . SER A 1 288 ? -6.847 -1.298 38.685 1.00 34.62 288 SER A N 1
ATOM 2209 C CA . SER A 1 288 ? -5.819 -1.007 39.685 1.00 34.62 288 SER A CA 1
ATOM 2210 C C . SER A 1 288 ? -4.728 -0.050 39.195 1.00 34.62 288 SER A C 1
ATOM 2212 O O . SER A 1 288 ? -3.596 -0.145 39.656 1.00 34.62 288 SER A O 1
ATOM 2214 N N . LEU A 1 289 ? -5.030 0.876 38.279 1.00 40.66 289 LEU A N 1
ATOM 2215 C CA . LEU A 1 289 ? -4.058 1.884 37.838 1.00 40.66 289 LEU A CA 1
ATOM 2216 C C . LEU A 1 289 ? -4.582 3.315 38.021 1.00 40.66 289 LEU A C 1
ATOM 2218 O O . LEU A 1 289 ? -4.693 4.105 37.090 1.00 40.66 289 LEU A O 1
ATOM 2222 N N . SER A 1 290 ? -4.911 3.665 39.263 1.00 35.44 290 SER A N 1
ATOM 2223 C CA . SER A 1 290 ? -5.040 5.061 39.680 1.00 35.44 290 SER A CA 1
ATOM 2224 C C . SER A 1 290 ? -3.646 5.625 39.968 1.00 35.44 290 SER A C 1
ATOM 2226 O O . SER A 1 290 ? -3.152 5.518 41.090 1.00 35.44 290 SER A O 1
ATOM 2228 N N . TYR A 1 291 ? -2.990 6.216 38.969 1.00 46.25 291 TYR A N 1
ATOM 2229 C CA . TYR A 1 291 ? -1.805 7.033 39.229 1.00 46.25 291 TYR A CA 1
ATOM 2230 C C . TYR A 1 291 ? -2.233 8.379 39.822 1.00 46.25 291 TYR A C 1
ATOM 2232 O O . TYR A 1 291 ? -2.830 9.222 39.156 1.00 46.25 291 TYR A O 1
ATOM 2240 N N . THR A 1 292 ? -1.923 8.572 41.100 1.00 42.56 292 THR A N 1
ATOM 2241 C CA . THR A 1 292 ? -2.105 9.817 41.847 1.00 42.56 292 THR A CA 1
ATOM 2242 C C . THR A 1 292 ? -0.906 10.735 41.612 1.00 42.56 292 THR A C 1
ATOM 2244 O O . THR A 1 292 ? 0.027 10.760 42.413 1.00 42.56 292 THR A O 1
ATOM 2247 N N . PHE A 1 293 ? -0.883 11.479 40.509 1.00 54.91 293 PHE A N 1
ATOM 2248 C CA . PHE A 1 293 ? 0.068 12.584 40.370 1.00 54.91 293 PHE A CA 1
ATOM 2249 C C . PHE A 1 293 ? -0.658 13.830 39.876 1.00 54.91 293 PHE A C 1
ATOM 2251 O O . PHE A 1 293 ? -1.171 13.857 38.760 1.00 54.91 293 PHE A O 1
ATOM 2258 N N . GLU A 1 294 ? -0.726 14.865 40.716 1.00 61.31 294 GLU A N 1
ATOM 2259 C CA . GLU A 1 294 ? -1.283 16.150 40.303 1.00 61.31 294 GLU A CA 1
ATOM 2260 C C . GLU A 1 294 ? -0.231 16.959 39.525 1.00 61.31 294 GLU A C 1
ATOM 2262 O O . GLU A 1 294 ? 0.827 17.295 40.074 1.00 61.31 294 GLU A O 1
ATOM 2267 N N . PRO A 1 295 ? -0.484 17.317 38.254 1.00 64.50 295 PRO A N 1
ATOM 2268 C CA . PRO A 1 295 ? 0.438 18.145 37.489 1.00 64.50 295 PRO A CA 1
ATOM 2269 C C . PRO A 1 295 ? 0.535 19.562 38.072 1.00 64.50 295 PRO A C 1
ATOM 2271 O O . PRO A 1 295 ? -0.400 20.363 37.991 1.00 64.50 295 PRO A O 1
ATOM 2274 N N . ARG A 1 296 ? 1.703 19.911 38.628 1.00 71.31 296 ARG A N 1
ATOM 2275 C CA . ARG A 1 296 ? 2.043 21.288 39.032 1.00 71.31 296 ARG A CA 1
ATOM 2276 C C . ARG A 1 296 ? 2.607 22.084 37.847 1.00 71.31 296 ARG A C 1
ATOM 2278 O O . ARG A 1 296 ? 3.557 21.641 37.208 1.00 71.31 296 ARG A O 1
ATOM 2285 N N . GLY A 1 297 ? 2.052 23.273 37.593 1.00 82.75 297 GLY A N 1
ATOM 2286 C CA . GLY A 1 297 ? 2.464 24.204 36.527 1.00 82.75 297 GLY A CA 1
ATOM 2287 C C . GLY A 1 297 ? 1.515 24.223 35.321 1.00 82.75 297 GLY A C 1
ATOM 2288 O O . GLY A 1 297 ? 0.944 23.197 34.963 1.00 82.75 297 GLY A O 1
ATOM 2289 N N . TRP A 1 298 ? 1.332 25.390 34.692 1.00 82.06 298 TRP A N 1
ATOM 2290 C CA . TRP A 1 298 ? 0.369 25.577 33.593 1.00 82.06 298 TRP A CA 1
ATOM 2291 C C . TRP A 1 298 ? 0.702 24.721 32.363 1.00 82.06 298 TRP A C 1
ATOM 2293 O O . TRP A 1 298 ? -0.192 24.093 31.807 1.00 82.06 298 TRP A O 1
ATOM 2303 N N . LEU A 1 299 ? 1.988 24.612 32.006 1.00 75.81 299 LEU A N 1
ATOM 2304 C CA . LEU A 1 299 ? 2.450 23.799 30.880 1.00 75.81 299 LEU A CA 1
ATOM 2305 C C . LEU A 1 299 ? 2.183 22.311 31.134 1.00 75.81 299 LEU A C 1
ATOM 2307 O O . LEU A 1 299 ? 1.651 21.613 30.282 1.00 75.81 299 LEU A O 1
ATOM 2311 N N . ARG A 1 300 ? 2.473 21.833 32.351 1.00 76.50 300 ARG A N 1
ATOM 2312 C CA . ARG A 1 300 ? 2.191 20.448 32.749 1.00 76.50 300 ARG A CA 1
ATOM 2313 C C . ARG A 1 300 ? 0.698 20.171 32.837 1.00 76.50 300 ARG A C 1
ATOM 2315 O O . ARG A 1 300 ? 0.297 19.086 32.454 1.00 76.50 300 ARG A O 1
ATOM 2322 N N . LYS A 1 301 ? -0.124 21.127 33.281 1.00 78.00 301 LYS A N 1
ATOM 2323 C CA . LYS A 1 301 ? -1.591 21.009 33.241 1.00 78.00 301 LYS A CA 1
ATOM 2324 C C . LYS A 1 301 ? -2.120 20.960 31.811 1.00 78.00 301 LYS A C 1
ATOM 2326 O O . LYS A 1 301 ? -2.986 20.143 31.540 1.00 78.00 301 LYS A O 1
ATOM 2331 N N . ALA A 1 302 ? -1.591 21.784 30.908 1.00 74.81 302 ALA A N 1
ATOM 2332 C CA . ALA A 1 302 ? -1.958 21.762 29.495 1.00 74.81 302 ALA A CA 1
ATOM 2333 C C . ALA A 1 302 ? -1.559 20.433 28.838 1.00 74.81 302 ALA A C 1
ATOM 2335 O O . ALA A 1 302 ? -2.382 19.823 28.168 1.00 74.81 302 ALA A O 1
ATOM 2336 N N . VAL A 1 303 ? -0.348 19.934 29.109 1.00 72.44 303 VAL A N 1
ATOM 2337 C CA . VAL A 1 303 ? 0.120 18.619 28.640 1.00 72.44 303 VAL A CA 1
ATOM 2338 C C . VAL A 1 303 ? -0.707 17.485 29.245 1.00 72.44 303 VAL A C 1
ATOM 2340 O O . VAL A 1 303 ? -1.130 16.612 28.508 1.00 72.44 303 VAL A O 1
ATOM 2343 N N . TYR A 1 304 ? -1.014 17.511 30.544 1.00 71.75 304 TYR A N 1
ATOM 2344 C CA . TYR A 1 304 ? -1.895 16.519 31.177 1.00 71.75 304 TYR A CA 1
ATOM 2345 C C . TYR A 1 304 ? -3.338 16.599 30.680 1.00 71.75 304 TYR A C 1
ATOM 2347 O O . TYR A 1 304 ? -4.050 15.606 30.698 1.00 71.75 304 TYR A O 1
ATOM 2355 N N . TRP A 1 305 ? -3.813 17.774 30.280 1.00 72.25 305 TRP A N 1
ATOM 2356 C CA . TRP A 1 305 ? -5.138 17.910 29.693 1.00 72.25 305 TRP A CA 1
ATOM 2357 C C . TRP A 1 305 ? -5.155 17.432 28.239 1.00 72.25 305 TRP A C 1
ATOM 2359 O O . TRP A 1 305 ? -6.126 16.803 27.824 1.00 72.25 305 TRP A O 1
ATOM 2369 N N . ALA A 1 306 ? -4.093 17.694 27.476 1.00 67.62 306 ALA A N 1
ATOM 2370 C CA . ALA A 1 306 ? -3.938 17.209 26.109 1.00 67.62 306 ALA A CA 1
ATOM 2371 C C . ALA A 1 306 ? -3.719 15.687 26.072 1.00 67.62 306 ALA A C 1
ATOM 2373 O O . ALA A 1 306 ? -4.323 15.007 25.253 1.00 67.62 306 ALA A O 1
ATOM 2374 N N . PHE A 1 307 ? -2.943 15.161 27.020 1.00 66.62 307 PHE A N 1
ATOM 2375 C CA . PHE A 1 307 ? -2.576 13.753 27.171 1.00 66.62 307 PHE A CA 1
ATOM 2376 C C . PHE A 1 307 ? -2.886 13.278 28.601 1.00 66.62 307 PHE A C 1
ATOM 2378 O O . PHE A 1 307 ? -1.969 13.085 29.409 1.00 66.62 307 PHE A O 1
ATOM 2385 N N . PRO A 1 308 ? -4.170 13.143 28.976 1.00 61.34 308 PRO A N 1
ATOM 2386 C CA . PRO A 1 308 ? -4.534 12.647 30.289 1.00 61.34 308 PRO A CA 1
ATOM 2387 C C . PRO A 1 308 ? -4.057 11.205 30.437 1.00 61.34 308 PRO A C 1
ATOM 2389 O O . PRO A 1 308 ? -4.046 10.453 29.459 1.00 61.34 308 PRO A O 1
ATOM 2392 N N . PRO A 1 309 ? -3.689 10.787 31.659 1.00 54.53 309 PRO A N 1
ATOM 2393 C CA . PRO A 1 309 ? -3.442 9.381 31.921 1.00 54.53 309 PRO A CA 1
ATOM 2394 C C . PRO A 1 309 ? -4.691 8.595 31.517 1.00 54.53 309 PRO A C 1
ATOM 2396 O O . PRO A 1 309 ? -5.802 8.964 31.911 1.00 54.53 309 PRO A O 1
ATOM 2399 N N . MET A 1 310 ? -4.499 7.556 30.698 1.00 49.69 310 MET A N 1
ATOM 2400 C CA . MET A 1 310 ? -5.576 6.711 30.184 1.00 49.69 310 MET A CA 1
ATOM 2401 C C . MET A 1 310 ? -6.472 6.289 31.355 1.00 49.69 310 MET A C 1
ATOM 2403 O O . MET A 1 310 ? -6.056 5.528 32.232 1.00 49.69 310 MET A O 1
ATOM 2407 N N . ARG A 1 311 ? -7.700 6.833 31.418 1.00 53.69 311 ARG A N 1
ATOM 2408 C CA . ARG A 1 311 ? -8.737 6.279 32.302 1.00 53.69 311 ARG A CA 1
ATOM 2409 C C . ARG A 1 311 ? -8.901 4.838 31.873 1.00 53.69 311 ARG A C 1
ATOM 2411 O O . ARG A 1 311 ? -8.888 4.611 30.669 1.00 53.69 311 ARG A O 1
ATOM 2418 N N . ASN A 1 312 ? -9.053 3.920 32.835 1.00 49.59 312 ASN A N 1
ATOM 2419 C CA . ASN A 1 312 ? -9.249 2.499 32.548 1.00 49.59 312 ASN A CA 1
ATOM 2420 C C . ASN A 1 312 ? -10.048 2.343 31.289 1.00 49.59 312 ASN A C 1
ATOM 2422 O O . ASN A 1 312 ? -11.189 2.813 31.252 1.00 49.59 312 ASN A O 1
ATOM 2426 N N . ASP A 1 313 ? -9.388 1.765 30.296 1.00 53.16 313 ASP A N 1
ATOM 2427 C CA . ASP A 1 313 ? -9.962 1.503 29.005 1.00 53.16 313 ASP A CA 1
ATOM 2428 C C . ASP A 1 313 ? -11.346 0.942 29.252 1.00 53.16 313 ASP A C 1
ATOM 2430 O O . ASP A 1 313 ? -11.498 -0.163 29.784 1.00 53.16 313 ASP A O 1
ATOM 2434 N N . ASP A 1 314 ? -12.367 1.749 28.964 1.00 59.38 314 ASP A N 1
ATOM 2435 C CA . ASP A 1 314 ? -13.733 1.293 29.054 1.00 59.38 314 ASP A CA 1
ATOM 2436 C C . ASP A 1 314 ? -13.739 0.150 28.048 1.00 59.38 314 ASP A C 1
ATOM 2438 O O . ASP A 1 314 ? -13.636 0.378 26.846 1.00 59.38 314 ASP A O 1
ATOM 2442 N N . GLN A 1 315 ? -13.692 -1.099 28.511 1.00 62.66 315 GLN A N 1
ATOM 2443 C CA . GLN A 1 315 ? -13.275 -2.230 27.672 1.00 62.66 315 GLN A CA 1
ATOM 2444 C C . GLN A 1 315 ? -14.187 -2.392 26.441 1.00 62.66 315 GLN A C 1
ATOM 2446 O O . GLN A 1 315 ? -13.866 -3.053 25.457 1.00 62.66 315 GLN A O 1
ATOM 2451 N N . LYS A 1 316 ? -15.354 -1.746 26.505 1.00 63.25 316 LYS A N 1
ATOM 2452 C CA . LYS A 1 316 ? -16.325 -1.555 25.437 1.00 63.25 316 LYS A CA 1
ATOM 2453 C C . LYS A 1 316 ? -15.899 -0.522 24.377 1.00 63.25 316 LYS A C 1
ATOM 2455 O O . LYS A 1 316 ? -16.164 -0.760 23.206 1.00 63.25 316 LYS A O 1
ATOM 2460 N N . ALA A 1 317 ? -15.271 0.590 24.756 1.00 65.44 317 ALA A N 1
ATOM 2461 C CA . ALA A 1 317 ? -14.692 1.574 23.841 1.00 65.44 317 ALA A CA 1
ATOM 2462 C C . ALA A 1 317 ? -13.551 0.951 23.028 1.00 65.44 317 ALA A C 1
ATOM 2464 O O . ALA A 1 317 ? -13.620 0.969 21.805 1.00 65.44 317 ALA A O 1
ATOM 2465 N N . VAL A 1 318 ? -12.594 0.273 23.673 1.00 66.88 318 VAL A N 1
ATOM 2466 C CA . VAL A 1 318 ? -11.504 -0.437 22.968 1.00 66.88 318 VAL A CA 1
ATOM 2467 C C . VAL A 1 318 ? -12.051 -1.430 21.942 1.00 66.88 318 VAL A C 1
ATOM 2469 O O . VAL A 1 318 ? -11.612 -1.454 20.800 1.00 66.88 318 VAL A O 1
ATOM 2472 N N . ARG A 1 319 ? -13.099 -2.185 22.295 1.00 71.44 319 ARG A N 1
ATOM 2473 C CA . ARG A 1 319 ? -13.764 -3.117 21.363 1.00 71.44 319 ARG A CA 1
ATOM 2474 C C . ARG A 1 319 ? -14.457 -2.434 20.187 1.00 71.44 319 ARG A C 1
ATOM 2476 O O . ARG A 1 319 ? -14.560 -3.038 19.121 1.00 71.44 319 ARG A O 1
ATOM 2483 N N . LEU A 1 320 ? -14.987 -1.228 20.385 1.00 73.25 320 LEU A N 1
ATOM 2484 C CA . LEU A 1 320 ? -15.558 -0.434 19.300 1.00 73.25 320 LEU A CA 1
ATOM 2485 C C . LEU A 1 320 ? -14.452 -0.037 18.311 1.00 73.25 320 LEU A C 1
ATOM 2487 O O . LEU A 1 320 ? -14.624 -0.224 17.106 1.00 73.25 320 LEU A O 1
ATOM 2491 N N . PHE A 1 321 ? -13.314 0.432 18.828 1.00 75.38 321 PHE A N 1
ATOM 2492 C CA . PHE A 1 321 ? -12.161 0.825 18.020 1.00 75.38 321 PHE A CA 1
ATOM 2493 C C . PHE A 1 321 ? -11.487 -0.358 17.323 1.00 75.38 321 PHE A C 1
ATOM 2495 O O . PHE A 1 321 ? -11.158 -0.228 16.153 1.00 75.38 321 PHE A O 1
ATOM 2502 N N . SER A 1 322 ? -11.417 -1.542 17.941 1.00 79.69 322 SER A N 1
ATOM 2503 C CA . SER A 1 322 ? -10.953 -2.769 17.273 1.00 79.69 322 SER A CA 1
ATOM 2504 C C . SER A 1 322 ? -11.697 -3.045 15.962 1.00 79.69 322 SER A C 1
ATOM 2506 O O . SER A 1 322 ? -11.096 -3.378 14.949 1.00 79.69 322 SER A O 1
ATOM 2508 N N . PHE A 1 323 ? -13.022 -2.890 15.938 1.00 78.25 323 PHE A N 1
ATOM 2509 C CA . PHE A 1 323 ? -13.776 -3.118 14.704 1.00 78.25 323 PHE A CA 1
ATOM 2510 C C . PHE A 1 323 ? -13.502 -2.046 13.640 1.00 78.25 323 PHE A C 1
ATOM 2512 O O . PHE A 1 323 ? -13.377 -2.373 12.461 1.00 78.25 323 PHE A O 1
ATOM 2519 N N . LEU A 1 324 ? -13.390 -0.780 14.055 1.00 79.38 324 LEU A N 1
ATOM 2520 C CA . LEU A 1 324 ? -13.000 0.316 13.166 1.00 79.38 324 LEU A CA 1
ATOM 2521 C C . LEU A 1 324 ? -11.593 0.099 12.596 1.00 79.38 324 LEU A C 1
ATOM 2523 O O . LEU A 1 324 ? -11.402 0.302 11.403 1.00 79.38 324 LEU A O 1
ATOM 2527 N N . GLN A 1 325 ? -10.661 -0.392 13.413 1.00 85.56 325 GLN A N 1
ATOM 2528 C CA . GLN A 1 325 ? -9.289 -0.701 13.021 1.00 85.56 325 GLN A CA 1
ATOM 2529 C C . GLN A 1 325 ? -9.242 -1.759 11.906 1.00 85.56 325 GLN A C 1
ATOM 2531 O O . GLN A 1 325 ? -8.534 -1.579 10.918 1.00 85.56 325 GLN A O 1
ATOM 2536 N N . ILE A 1 326 ? -10.048 -2.828 12.012 1.00 87.88 326 ILE A N 1
ATOM 2537 C CA . ILE A 1 326 ? -10.158 -3.857 10.958 1.00 87.88 326 ILE A CA 1
ATOM 2538 C C . ILE A 1 326 ? -10.654 -3.242 9.650 1.00 87.88 326 ILE A C 1
ATOM 2540 O O . ILE A 1 326 ? -10.125 -3.542 8.582 1.00 87.88 326 ILE A O 1
ATOM 2544 N N . LEU A 1 327 ? -11.674 -2.385 9.722 1.00 84.25 327 LEU A N 1
ATOM 2545 C CA . LEU A 1 327 ? -12.231 -1.734 8.543 1.00 84.25 327 LEU A CA 1
ATOM 2546 C C . LEU A 1 327 ? -11.200 -0.820 7.870 1.00 84.25 327 LEU A C 1
ATOM 2548 O O . LEU A 1 327 ? -11.020 -0.891 6.658 1.00 84.25 327 LEU A O 1
ATOM 2552 N N . THR A 1 328 ? -10.513 0.023 8.642 1.00 85.62 328 THR A N 1
ATOM 2553 C CA . THR A 1 328 ? -9.479 0.914 8.102 1.00 85.62 328 THR A CA 1
ATOM 2554 C C . THR A 1 328 ? -8.307 0.128 7.523 1.00 85.62 328 THR A C 1
ATOM 2556 O O . THR A 1 328 ? -7.814 0.507 6.468 1.00 85.62 328 THR A O 1
ATOM 2559 N N . ALA A 1 329 ? -7.924 -0.999 8.136 1.00 90.31 329 ALA A N 1
ATOM 2560 C CA . ALA A 1 329 ? -6.918 -1.911 7.589 1.00 90.31 329 ALA A CA 1
ATOM 2561 C C . ALA A 1 329 ? -7.356 -2.514 6.243 1.00 90.31 329 ALA A C 1
ATOM 2563 O O . ALA A 1 329 ? -6.555 -2.609 5.321 1.00 90.31 329 ALA A O 1
ATOM 2564 N N . CYS A 1 330 ? -8.641 -2.852 6.086 1.00 92.06 330 CYS A N 1
ATOM 2565 C CA . CYS A 1 330 ? -9.179 -3.336 4.812 1.00 92.06 330 CYS A CA 1
ATOM 2566 C C . CYS A 1 330 ? -9.108 -2.269 3.707 1.00 92.06 330 CYS A C 1
ATOM 2568 O O . CYS A 1 330 ? -8.734 -2.587 2.582 1.00 92.06 330 CYS A O 1
ATOM 2570 N N . PHE A 1 331 ? -9.437 -1.010 4.015 1.00 88.56 331 PHE A N 1
ATOM 2571 C CA . PHE A 1 331 ? -9.303 0.091 3.053 1.00 88.56 331 PHE A CA 1
ATOM 2572 C C . PHE A 1 331 ? -7.843 0.396 2.717 1.00 88.56 331 PHE A C 1
ATOM 2574 O O . PHE A 1 331 ? -7.518 0.590 1.549 1.00 88.56 331 PHE A O 1
ATOM 2581 N N . ALA A 1 332 ? -6.961 0.381 3.719 1.00 88.88 332 ALA A N 1
ATOM 2582 C CA . ALA A 1 332 ? -5.528 0.520 3.503 1.00 88.88 332 ALA A CA 1
ATOM 2583 C C . ALA A 1 332 ? -5.006 -0.588 2.579 1.00 88.88 332 ALA A C 1
ATOM 2585 O O . ALA A 1 332 ? -4.363 -0.278 1.586 1.00 88.88 332 ALA A O 1
ATOM 2586 N N . GLY A 1 333 ? -5.365 -1.852 2.835 1.00 91.69 333 GLY A N 1
ATOM 2587 C CA . GLY A 1 333 ? -4.993 -2.983 1.980 1.00 91.69 333 GLY A CA 1
ATOM 2588 C C . GLY A 1 333 ? -5.560 -2.879 0.561 1.00 91.69 333 GLY A C 1
ATOM 2589 O O . GLY A 1 333 ? -4.862 -3.173 -0.401 1.00 91.69 333 GLY A O 1
ATOM 2590 N N . PHE A 1 334 ? -6.790 -2.384 0.395 1.00 90.50 334 PHE A N 1
ATOM 2591 C CA . PHE A 1 334 ? -7.349 -2.109 -0.934 1.00 90.50 334 PHE A CA 1
ATOM 2592 C C . PHE A 1 334 ? -6.521 -1.068 -1.704 1.00 90.50 334 PHE A C 1
ATOM 2594 O O . PHE A 1 334 ? -6.139 -1.304 -2.850 1.00 90.50 334 PHE A O 1
ATOM 2601 N N . ALA A 1 335 ? -6.211 0.068 -1.074 1.00 87.19 335 ALA A N 1
ATOM 2602 C CA . ALA A 1 335 ? -5.385 1.107 -1.686 1.00 87.19 335 ALA A CA 1
ATOM 2603 C C . ALA A 1 335 ? -3.957 0.607 -1.975 1.00 87.19 335 ALA A C 1
ATOM 2605 O O . ALA A 1 335 ? -3.387 0.933 -3.017 1.00 87.19 335 ALA A O 1
ATOM 2606 N N . HIS A 1 336 ? -3.410 -0.222 -1.081 1.00 87.62 336 HIS A N 1
ATOM 2607 C CA . HIS A 1 336 ? -2.100 -0.847 -1.234 1.00 87.62 336 HIS A CA 1
ATOM 2608 C C . HIS A 1 336 ? -2.053 -1.747 -2.471 1.00 87.62 336 HIS A C 1
ATOM 2610 O O . HIS A 1 336 ? -1.234 -1.528 -3.362 1.00 87.62 336 HIS A O 1
ATOM 2616 N N . GLY A 1 337 ? -3.014 -2.670 -2.595 1.00 88.25 337 GLY A N 1
ATOM 2617 C CA . GLY A 1 337 ? -3.123 -3.552 -3.756 1.00 88.25 337 GLY A CA 1
ATOM 2618 C C . GLY A 1 337 ? -3.244 -2.777 -5.071 1.00 88.25 337 GLY A C 1
ATOM 2619 O O . GLY A 1 337 ? -2.574 -3.100 -6.047 1.00 88.25 337 GLY A O 1
ATOM 2620 N N . ALA A 1 338 ? -4.029 -1.697 -5.112 1.00 85.00 338 ALA A N 1
ATOM 2621 C CA . ALA A 1 338 ? -4.135 -0.869 -6.318 1.00 85.00 338 ALA A CA 1
ATOM 2622 C C . ALA A 1 338 ? -2.786 -0.237 -6.738 1.00 85.00 338 ALA A C 1
ATOM 2624 O O . ALA A 1 338 ? -2.468 -0.168 -7.933 1.00 85.00 338 ALA A O 1
ATOM 2625 N N . ASN A 1 339 ? -1.982 0.203 -5.766 1.00 84.25 339 ASN A N 1
ATOM 2626 C CA . ASN A 1 339 ? -0.713 0.895 -5.995 1.00 84.25 339 ASN A CA 1
ATOM 2627 C C . ASN A 1 339 ? 0.455 -0.065 -6.301 1.00 84.25 339 ASN A C 1
ATOM 2629 O O . ASN A 1 339 ? 1.231 0.203 -7.219 1.00 84.25 339 ASN A O 1
ATOM 2633 N N . ASP A 1 340 ? 0.577 -1.191 -5.597 1.00 81.56 340 ASP A N 1
ATOM 2634 C CA . ASP A 1 340 ? 1.706 -2.122 -5.755 1.00 81.56 340 ASP A CA 1
ATOM 2635 C C . ASP A 1 340 ? 1.737 -2.810 -7.105 1.00 81.56 340 ASP A C 1
ATOM 2637 O O . ASP A 1 340 ? 2.777 -2.868 -7.767 1.00 81.56 340 ASP A O 1
ATOM 2641 N N . ILE A 1 341 ? 0.576 -3.290 -7.551 1.00 85.38 341 ILE A N 1
ATOM 2642 C CA . ILE A 1 341 ? 0.472 -3.935 -8.853 1.00 85.38 341 ILE A CA 1
ATOM 2643 C C . ILE A 1 341 ? 0.869 -2.958 -9.960 1.00 85.38 341 ILE A C 1
ATOM 2645 O O . ILE A 1 341 ? 1.573 -3.352 -10.885 1.00 85.38 341 ILE A O 1
ATOM 2649 N N . THR A 1 342 ? 0.525 -1.674 -9.840 1.00 81.75 342 THR A N 1
ATOM 2650 C CA . THR A 1 342 ? 0.963 -0.653 -10.803 1.00 81.75 342 THR A CA 1
ATOM 2651 C C . THR A 1 342 ? 2.492 -0.552 -10.863 1.00 81.75 342 THR A C 1
ATOM 2653 O O . THR A 1 342 ? 3.057 -0.484 -11.953 1.00 81.75 342 THR A O 1
ATOM 2656 N N . ASN A 1 343 ? 3.182 -0.616 -9.721 1.00 82.12 343 ASN A N 1
ATOM 2657 C CA . ASN A 1 343 ? 4.648 -0.542 -9.670 1.00 82.12 343 ASN A CA 1
ATOM 2658 C C . ASN A 1 343 ? 5.338 -1.763 -10.304 1.00 82.12 343 ASN A C 1
ATOM 2660 O O . ASN A 1 343 ? 6.464 -1.642 -10.781 1.00 82.12 343 ASN A O 1
ATOM 2664 N N . CYS A 1 344 ? 4.672 -2.919 -10.338 1.00 81.62 344 CYS A N 1
ATOM 2665 C CA . CYS A 1 344 ? 5.161 -4.121 -11.016 1.00 81.62 344 CYS A CA 1
ATOM 2666 C C . CYS A 1 344 ? 4.806 -4.159 -12.506 1.00 81.62 344 CYS A C 1
ATOM 2668 O O . CYS A 1 344 ? 5.629 -4.544 -13.334 1.00 81.62 344 CYS A O 1
ATOM 2670 N N . VAL A 1 345 ? 3.564 -3.805 -12.843 1.00 83.06 345 VAL A N 1
ATOM 2671 C CA . VAL A 1 345 ? 3.007 -3.955 -14.192 1.00 83.06 345 VAL A CA 1
ATOM 2672 C C . VAL A 1 345 ? 3.499 -2.851 -15.113 1.00 83.06 345 VAL A C 1
ATOM 2674 O O . VAL A 1 345 ? 3.821 -3.129 -16.266 1.00 83.06 345 VAL A O 1
ATOM 2677 N N . ALA A 1 346 ? 3.585 -1.610 -14.629 1.00 81.75 346 ALA A N 1
ATOM 2678 C CA . ALA A 1 346 ? 3.920 -0.479 -15.483 1.00 81.75 346 ALA A CA 1
ATOM 2679 C C . ALA A 1 346 ? 5.308 -0.595 -16.141 1.00 81.75 346 ALA A C 1
ATOM 2681 O O . ALA A 1 346 ? 5.365 -0.398 -17.353 1.00 81.75 346 ALA A O 1
ATOM 2682 N N . PRO A 1 347 ? 6.390 -1.007 -15.443 1.00 79.50 347 PRO A N 1
ATOM 2683 C CA . PRO A 1 347 ? 7.676 -1.240 -16.098 1.00 79.50 347 PRO A CA 1
ATOM 2684 C C . PRO A 1 347 ? 7.621 -2.289 -17.213 1.00 79.50 347 PRO A C 1
ATOM 2686 O O . PRO A 1 347 ? 8.250 -2.105 -18.249 1.00 79.50 347 PRO A O 1
ATOM 2689 N N . ILE A 1 348 ? 6.850 -3.371 -17.034 1.00 77.31 348 ILE A N 1
ATOM 2690 C CA . ILE A 1 348 ? 6.651 -4.372 -18.093 1.00 77.31 348 ILE A CA 1
ATOM 2691 C C . ILE A 1 348 ? 5.874 -3.771 -19.253 1.00 77.31 348 ILE A C 1
ATOM 2693 O O . ILE A 1 348 ? 6.260 -3.951 -20.402 1.00 77.31 348 ILE A O 1
ATOM 2697 N N . ARG A 1 349 ? 4.769 -3.082 -18.966 1.00 76.69 349 ARG A N 1
ATOM 2698 C CA . ARG A 1 349 ? 3.938 -2.451 -19.992 1.00 76.69 349 ARG A CA 1
ATOM 2699 C C . ARG A 1 349 ? 4.774 -1.495 -20.844 1.00 76.69 349 ARG A C 1
ATOM 2701 O O . ARG A 1 349 ? 4.704 -1.558 -22.066 1.00 76.69 349 ARG A O 1
ATOM 2708 N N . GLU A 1 350 ? 5.581 -0.660 -20.198 1.00 74.06 350 GLU A N 1
ATOM 2709 C CA . GLU A 1 350 ? 6.491 0.286 -20.848 1.00 74.06 350 GLU A CA 1
ATOM 2710 C C . GLU A 1 350 ? 7.543 -0.451 -21.697 1.00 74.06 350 GLU A C 1
ATOM 2712 O O . GLU A 1 350 ? 7.762 -0.083 -22.850 1.00 74.06 350 GLU A O 1
ATOM 2717 N N . LEU A 1 351 ? 8.117 -1.549 -21.191 1.00 72.75 351 LEU A N 1
ATOM 2718 C CA . LEU A 1 351 ? 9.048 -2.412 -21.932 1.00 72.75 351 LEU A CA 1
ATOM 2719 C C . LEU A 1 351 ? 8.413 -3.005 -23.199 1.00 72.75 351 LEU A C 1
ATOM 2721 O O . LEU A 1 351 ? 8.972 -2.914 -24.291 1.00 72.75 351 LEU A O 1
ATOM 2725 N N . VAL A 1 352 ? 7.226 -3.600 -23.064 1.00 68.62 352 VAL A N 1
ATOM 2726 C CA . VAL A 1 352 ? 6.471 -4.199 -24.176 1.00 68.62 352 VAL A CA 1
ATOM 2727 C C . VAL A 1 352 ? 6.179 -3.159 -25.253 1.00 68.62 352 VAL A C 1
ATOM 2729 O O . VAL A 1 352 ? 6.311 -3.428 -26.447 1.00 68.62 352 VAL A O 1
ATOM 2732 N N . GLN A 1 353 ? 5.767 -1.965 -24.830 1.00 66.50 353 GLN A N 1
ATOM 2733 C CA . GLN A 1 353 ? 5.428 -0.880 -25.736 1.00 66.50 353 GLN A CA 1
ATOM 2734 C C . GLN A 1 353 ? 6.642 -0.429 -26.543 1.00 66.50 353 GLN A C 1
ATOM 2736 O O . GLN A 1 353 ? 6.561 -0.297 -27.765 1.00 66.50 353 GLN A O 1
ATOM 2741 N N . MET A 1 354 ? 7.779 -0.267 -25.867 1.00 64.06 354 MET A N 1
ATOM 2742 C CA . MET A 1 354 ? 9.044 0.056 -26.510 1.00 64.06 354 MET A CA 1
ATOM 2743 C C . MET A 1 354 ? 9.448 -0.981 -27.557 1.00 64.06 354 MET A C 1
ATOM 2745 O O . MET A 1 354 ? 9.885 -0.598 -28.639 1.00 64.06 354 MET A O 1
ATOM 2749 N N . TYR A 1 355 ? 9.266 -2.270 -27.257 1.00 60.72 355 TYR A N 1
ATOM 2750 C CA . TYR A 1 355 ? 9.602 -3.359 -28.172 1.00 60.72 355 TYR A CA 1
ATOM 2751 C C . TYR A 1 355 ? 8.705 -3.383 -29.421 1.00 60.72 355 TYR A C 1
ATOM 2753 O O . TYR A 1 355 ? 9.190 -3.591 -30.530 1.00 60.72 355 TYR A O 1
ATOM 2761 N N . ASN A 1 356 ? 7.400 -3.142 -29.255 1.00 56.38 356 ASN A N 1
ATOM 2762 C CA . ASN A 1 356 ? 6.426 -3.282 -30.341 1.00 56.38 356 ASN A CA 1
ATOM 2763 C C . ASN A 1 356 ? 6.290 -2.038 -31.236 1.00 56.38 356 ASN A C 1
ATOM 2765 O O . ASN A 1 356 ? 6.016 -2.180 -32.425 1.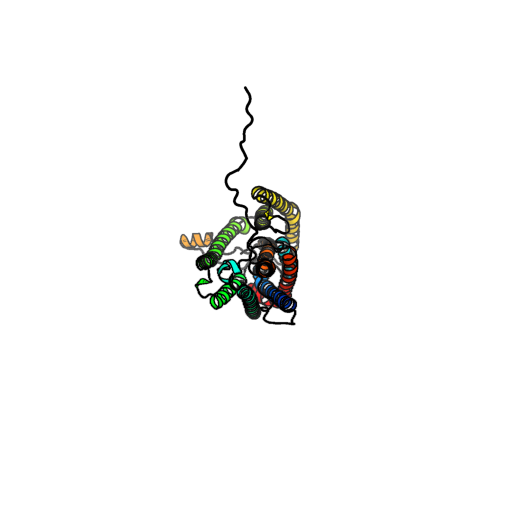00 56.38 356 ASN A O 1
ATOM 2769 N N . GLN A 1 357 ? 6.401 -0.826 -30.682 1.00 51.69 357 GLN A N 1
ATOM 2770 C CA . GLN A 1 357 ? 6.035 0.416 -31.387 1.00 51.69 357 GLN A CA 1
ATOM 2771 C C . GLN A 1 357 ? 7.095 1.528 -31.289 1.00 51.69 357 GLN A C 1
ATOM 2773 O O . GLN A 1 357 ? 6.900 2.610 -31.846 1.00 51.69 357 GLN A O 1
ATOM 2778 N N . GLY A 1 358 ? 8.213 1.292 -30.591 1.00 52.88 358 GLY A N 1
ATOM 2779 C CA . GLY A 1 358 ? 9.045 2.374 -30.056 1.00 52.88 358 GLY A CA 1
ATOM 2780 C C . GLY A 1 358 ? 8.351 3.074 -28.876 1.00 52.88 358 GLY A C 1
ATOM 2781 O O . GLY A 1 358 ? 7.160 2.884 -28.638 1.00 52.88 358 GLY A O 1
ATOM 2782 N N . TYR A 1 359 ? 9.084 3.863 -28.080 1.00 45.94 359 TYR A N 1
ATOM 2783 C CA . TYR A 1 359 ? 8.488 4.563 -26.931 1.00 45.94 359 TYR A CA 1
ATOM 2784 C C . TYR A 1 359 ? 7.430 5.574 -27.411 1.00 45.94 359 TYR A C 1
ATOM 2786 O O . TYR A 1 359 ? 7.766 6.624 -27.957 1.00 45.94 359 TYR A O 1
ATOM 2794 N N . GLN A 1 360 ? 6.153 5.267 -27.197 1.00 48.03 360 GLN A N 1
ATOM 2795 C CA . GLN A 1 360 ? 5.046 6.219 -27.282 1.00 48.03 360 GLN A CA 1
ATOM 2796 C C . GLN A 1 360 ? 4.367 6.260 -25.916 1.00 48.03 360 GLN A C 1
ATOM 2798 O O . GLN A 1 360 ? 4.210 5.228 -25.287 1.00 48.03 360 GLN A O 1
ATOM 2803 N N . GLU A 1 361 ? 3.972 7.426 -25.417 1.00 46.47 361 GLU A N 1
ATOM 2804 C CA . GLU A 1 361 ? 3.472 7.537 -24.036 1.00 46.47 361 GLU A CA 1
ATOM 2805 C C . GLU A 1 361 ? 2.042 6.992 -23.838 1.00 46.47 361 GLU A C 1
ATOM 2807 O O . GLU A 1 361 ? 1.622 6.846 -22.695 1.00 46.47 361 GLU A O 1
ATOM 2812 N N . ASP A 1 362 ? 1.306 6.642 -24.910 1.00 48.84 362 ASP A N 1
ATOM 2813 C CA . ASP A 1 362 ? -0.167 6.587 -24.809 1.00 48.84 362 ASP A CA 1
ATOM 2814 C C . ASP A 1 362 ? -0.916 5.484 -25.592 1.00 48.84 362 ASP A C 1
ATOM 2816 O O . ASP A 1 362 ? -2.141 5.477 -25.604 1.00 48.84 362 ASP A O 1
ATOM 2820 N N . ASN A 1 363 ? -0.238 4.519 -26.225 1.00 45.97 363 ASN A N 1
ATOM 2821 C CA . ASN A 1 363 ? -0.907 3.478 -27.028 1.00 45.97 363 ASN A CA 1
ATOM 2822 C C . ASN A 1 363 ? -0.432 2.065 -26.669 1.00 45.97 363 ASN A C 1
ATOM 2824 O O . ASN A 1 363 ? 0.362 1.464 -27.390 1.00 45.97 363 ASN A O 1
ATOM 2828 N N . THR A 1 364 ? -0.926 1.505 -25.563 1.00 51.56 364 THR A N 1
ATOM 2829 C CA . THR A 1 364 ? -0.738 0.075 -25.269 1.00 51.56 364 THR A CA 1
ATOM 2830 C C . THR A 1 364 ? -2.017 -0.727 -25.449 1.00 51.56 364 THR A C 1
ATOM 2832 O O . THR A 1 364 ? -3.088 -0.334 -24.990 1.00 51.56 364 THR A O 1
ATOM 2835 N N . ASP A 1 365 ? -1.875 -1.906 -26.062 1.00 52.44 365 ASP A N 1
ATOM 2836 C CA . ASP A 1 365 ? -2.890 -2.955 -26.051 1.00 52.44 365 ASP A CA 1
ATOM 2837 C C . ASP A 1 365 ? -3.190 -3.347 -24.597 1.00 52.44 365 ASP A C 1
ATOM 2839 O O . ASP A 1 365 ? -2.397 -4.035 -23.944 1.00 52.44 365 ASP A O 1
ATOM 2843 N N . LEU A 1 366 ? -4.358 -2.929 -24.092 1.00 56.84 366 LEU A N 1
ATOM 2844 C CA . LEU A 1 366 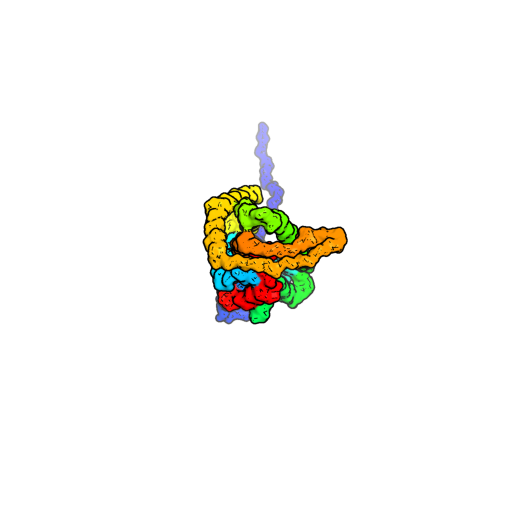? -4.860 -3.211 -22.736 1.00 56.84 366 LEU A CA 1
ATOM 2845 C C . LEU A 1 366 ? -4.703 -4.686 -22.323 1.00 56.84 366 LEU A C 1
ATOM 2847 O O . LEU A 1 366 ? -4.533 -4.992 -21.143 1.00 56.84 366 LEU A O 1
ATOM 2851 N N . ASN A 1 367 ? -4.733 -5.598 -23.296 1.00 61.66 367 ASN A N 1
ATOM 2852 C CA . ASN A 1 367 ? -4.663 -7.038 -23.087 1.00 61.66 367 ASN A CA 1
ATOM 2853 C C . ASN A 1 367 ? -3.394 -7.472 -22.338 1.00 61.66 367 ASN A C 1
ATOM 2855 O O . ASN A 1 367 ? -3.480 -8.305 -21.439 1.00 61.66 367 ASN A O 1
ATOM 2859 N N . ILE A 1 368 ? -2.225 -6.896 -22.645 1.00 65.50 368 ILE A N 1
ATOM 2860 C CA . ILE A 1 368 ? -0.957 -7.313 -22.017 1.00 65.50 368 ILE A CA 1
ATOM 2861 C C . ILE A 1 368 ? -0.916 -6.895 -20.541 1.00 65.50 368 ILE A C 1
ATOM 2863 O O . ILE A 1 368 ? -0.497 -7.678 -19.686 1.00 65.50 368 ILE A O 1
ATOM 2867 N N . SER A 1 369 ? -1.441 -5.708 -20.228 1.00 72.25 369 SER A N 1
ATOM 2868 C CA . SER A 1 369 ? -1.507 -5.191 -18.856 1.00 72.25 369 SER A CA 1
ATOM 2869 C C . SER A 1 369 ? -2.379 -6.063 -17.950 1.00 72.25 369 SER A C 1
ATOM 2871 O O . SER A 1 369 ? -2.051 -6.263 -16.784 1.00 72.25 369 SER A O 1
ATOM 2873 N N . VAL A 1 370 ? -3.449 -6.653 -18.495 1.00 78.88 370 VAL A N 1
ATOM 2874 C CA . VAL A 1 370 ? -4.332 -7.562 -17.751 1.00 78.88 370 VAL A CA 1
ATOM 2875 C C . VAL A 1 370 ? -3.637 -8.886 -17.426 1.00 78.88 370 VAL A C 1
ATOM 2877 O O . VAL A 1 370 ? -3.697 -9.327 -16.281 1.00 78.88 370 VAL A O 1
ATOM 2880 N N . TYR A 1 371 ? -2.946 -9.522 -18.381 1.00 78.81 371 TYR A N 1
ATOM 2881 C CA . TYR A 1 371 ? -2.267 -10.802 -18.120 1.00 78.81 371 TYR A CA 1
ATOM 2882 C C . TYR A 1 371 ? -1.122 -10.663 -17.116 1.00 78.81 371 TYR A C 1
ATOM 2884 O O . TYR A 1 371 ? -1.033 -11.443 -16.166 1.00 78.81 371 TYR A O 1
ATOM 2892 N N . VAL A 1 372 ? -0.264 -9.656 -17.311 1.00 80.25 372 VAL A N 1
ATOM 2893 C CA . VAL A 1 372 ? 0.841 -9.355 -16.389 1.00 80.25 372 VAL A CA 1
ATOM 2894 C C . VAL A 1 372 ? 0.276 -8.973 -15.026 1.00 80.25 372 VAL A C 1
ATOM 2896 O O . VAL A 1 372 ? 0.723 -9.493 -14.009 1.00 80.25 372 VAL A O 1
ATOM 2899 N N . GLY A 1 373 ? -0.758 -8.133 -15.019 1.00 85.06 373 GLY A N 1
ATOM 2900 C CA . GLY A 1 373 ? -1.476 -7.720 -13.828 1.00 85.06 373 GLY A CA 1
ATOM 2901 C C . GLY A 1 373 ? -1.978 -8.884 -12.994 1.00 85.06 373 GLY A C 1
ATOM 2902 O O . GLY A 1 373 ? -1.608 -8.989 -11.831 1.00 85.06 373 GLY A O 1
ATOM 2903 N N . LEU A 1 374 ? -2.744 -9.796 -13.594 1.00 87.06 374 LEU A N 1
ATOM 2904 C CA . LEU A 1 374 ? -3.274 -10.975 -12.907 1.00 87.06 374 LEU A CA 1
ATOM 2905 C C . LEU A 1 374 ? -2.165 -11.894 -12.382 1.00 87.06 374 LEU A C 1
ATOM 2907 O O . LEU A 1 374 ? -2.273 -12.402 -11.265 1.00 87.06 374 LEU A O 1
ATOM 2911 N N . LEU A 1 375 ? -1.092 -12.098 -13.154 1.00 87.56 375 LEU A N 1
ATOM 2912 C CA . LEU A 1 375 ? 0.057 -12.883 -12.699 1.00 87.56 375 LEU A CA 1
ATOM 2913 C C . LEU A 1 375 ? 0.725 -12.232 -11.482 1.00 87.56 375 LEU A C 1
ATOM 2915 O O . LEU A 1 375 ? 1.015 -12.916 -10.501 1.00 87.56 375 LEU A O 1
ATOM 2919 N N . THR A 1 376 ? 0.948 -10.920 -11.528 1.00 88.69 376 THR A N 1
ATOM 2920 C CA . THR A 1 376 ? 1.501 -10.160 -10.408 1.00 88.69 376 THR A CA 1
ATOM 2921 C C . THR A 1 376 ? 0.572 -10.207 -9.201 1.00 88.69 376 THR A C 1
ATOM 2923 O O . THR A 1 376 ? 1.060 -10.415 -8.096 1.00 88.69 376 THR A O 1
ATOM 2926 N N . THR A 1 377 ? -0.749 -10.097 -9.375 1.00 91.94 377 THR A N 1
ATOM 2927 C CA . THR A 1 377 ? -1.703 -10.257 -8.270 1.00 91.94 377 THR A CA 1
ATOM 2928 C C . THR A 1 377 ? -1.522 -11.619 -7.611 1.00 91.94 377 THR A C 1
ATOM 2930 O O . THR A 1 377 ? -1.347 -11.693 -6.401 1.00 91.94 377 THR A O 1
ATOM 2933 N N . LEU A 1 378 ? -1.484 -12.707 -8.389 1.00 93.25 378 LEU A N 1
ATOM 2934 C CA . LEU A 1 378 ? -1.254 -14.053 -7.851 1.00 93.25 378 LEU A CA 1
ATOM 2935 C C . LEU A 1 378 ? 0.080 -14.155 -7.099 1.00 93.25 378 LEU A C 1
ATOM 2937 O O . LEU A 1 378 ? 0.149 -14.802 -6.054 1.00 93.25 378 LEU A O 1
ATOM 2941 N N . ALA A 1 379 ? 1.121 -13.502 -7.607 1.00 93.50 379 ALA A N 1
ATOM 2942 C CA . ALA A 1 379 ? 2.428 -13.447 -6.973 1.00 93.50 379 ALA A CA 1
ATOM 2943 C C . ALA A 1 379 ? 2.401 -12.699 -5.628 1.00 93.50 379 ALA A C 1
ATOM 2945 O O . ALA A 1 379 ? 2.910 -13.217 -4.638 1.00 93.50 379 ALA A O 1
ATOM 2946 N N . VAL A 1 380 ? 1.747 -11.535 -5.566 1.00 93.50 380 VAL A N 1
ATOM 2947 C CA . VAL A 1 380 ? 1.528 -10.760 -4.331 1.00 93.50 380 VAL A CA 1
ATOM 2948 C C . VAL A 1 380 ? 0.804 -11.606 -3.292 1.00 93.50 380 VAL A C 1
ATOM 2950 O O . VAL A 1 380 ? 1.293 -11.769 -2.174 1.00 93.50 380 VAL A O 1
ATOM 2953 N N . LEU A 1 381 ? -0.297 -12.251 -3.688 1.00 94.94 381 LEU A N 1
ATOM 2954 C CA . LEU A 1 381 ? -1.044 -13.146 -2.806 1.00 94.94 381 LEU A CA 1
ATOM 2955 C C . LEU A 1 381 ? -0.165 -14.286 -2.280 1.00 94.94 381 LEU A C 1
ATOM 2957 O O . LEU A 1 381 ? -0.206 -14.622 -1.099 1.00 94.94 381 LEU A O 1
ATOM 2961 N N . MET A 1 382 ? 0.680 -14.864 -3.129 1.00 95.56 382 MET A N 1
ATOM 2962 C CA . MET A 1 382 ? 1.627 -15.891 -2.706 1.00 95.56 382 MET A CA 1
ATOM 2963 C C . MET A 1 382 ? 2.675 -15.352 -1.726 1.00 95.56 382 MET A C 1
ATOM 2965 O O . MET A 1 382 ? 3.005 -16.033 -0.755 1.00 95.56 382 MET A O 1
ATOM 2969 N N . GLY A 1 383 ? 3.162 -14.130 -1.934 1.00 94.56 383 GLY A N 1
ATOM 2970 C CA . GLY A 1 383 ? 4.057 -13.421 -1.019 1.00 94.56 383 GLY A CA 1
ATOM 2971 C C . GLY A 1 383 ? 3.481 -13.287 0.386 1.00 94.56 383 GLY A C 1
ATOM 2972 O O . GLY A 1 383 ? 4.132 -13.694 1.356 1.00 94.56 383 GLY A O 1
ATOM 2973 N N . ILE A 1 384 ? 2.227 -12.829 0.481 1.00 95.12 384 ILE A N 1
ATOM 2974 C CA . ILE A 1 384 ? 1.487 -12.695 1.747 1.00 95.12 384 ILE A CA 1
ATOM 2975 C C . ILE A 1 384 ? 1.535 -14.009 2.535 1.00 95.12 384 ILE A C 1
ATOM 2977 O O . ILE A 1 384 ? 1.922 -14.033 3.704 1.00 95.12 384 ILE A O 1
ATOM 2981 N N . TRP A 1 385 ? 1.182 -15.121 1.886 1.00 96.06 385 TRP A N 1
ATOM 2982 C CA . TRP A 1 385 ? 1.048 -16.418 2.554 1.00 96.06 385 TRP A CA 1
ATOM 2983 C C . TRP A 1 385 ? 2.373 -17.135 2.826 1.00 96.06 385 TRP A C 1
ATOM 2985 O O . TRP A 1 385 ? 2.426 -17.984 3.716 1.00 96.06 385 TRP A O 1
ATOM 2995 N N . THR A 1 386 ? 3.437 -16.823 2.086 1.00 93.94 386 THR A N 1
ATOM 2996 C CA . THR A 1 386 ? 4.727 -17.523 2.204 1.00 93.94 386 THR A CA 1
ATOM 2997 C C . THR A 1 386 ? 5.677 -16.823 3.170 1.00 93.94 386 THR A C 1
ATOM 2999 O O . THR A 1 386 ? 6.088 -17.407 4.175 1.00 93.94 386 THR A O 1
ATOM 3002 N N . LEU A 1 387 ? 6.028 -15.569 2.886 1.00 92.94 387 LEU A N 1
ATOM 3003 C CA . LEU A 1 387 ? 7.047 -14.818 3.620 1.00 92.94 387 LEU A CA 1
ATOM 3004 C C . LEU A 1 387 ? 6.454 -13.690 4.475 1.00 92.94 387 LEU A C 1
ATOM 3006 O O . LEU A 1 387 ? 7.109 -13.262 5.430 1.00 92.94 387 LEU A O 1
ATOM 3010 N N . GLY A 1 388 ? 5.199 -13.297 4.226 1.00 92.88 388 GLY A N 1
ATOM 3011 C CA . GLY A 1 388 ? 4.509 -12.217 4.941 1.00 92.88 388 GLY A CA 1
ATOM 3012 C C . GLY A 1 388 ? 4.484 -12.358 6.461 1.00 92.88 388 GLY A C 1
ATOM 3013 O O . GLY A 1 388 ? 4.486 -11.367 7.191 1.00 92.88 388 GLY A O 1
ATOM 3014 N N . ILE A 1 389 ? 4.547 -13.594 6.973 1.00 93.75 389 ILE A N 1
ATOM 3015 C CA . ILE A 1 389 ? 4.498 -13.861 8.417 1.00 93.75 389 ILE A CA 1
ATOM 3016 C C . ILE A 1 389 ? 5.686 -13.259 9.167 1.00 93.75 389 ILE A C 1
ATOM 3018 O O . ILE A 1 389 ? 5.562 -12.920 10.343 1.00 93.75 389 ILE A O 1
ATOM 3022 N N . ARG A 1 390 ? 6.832 -13.122 8.493 1.00 92.00 390 ARG A N 1
ATOM 3023 C CA . ARG A 1 390 ? 8.057 -12.579 9.081 1.00 92.00 390 ARG A CA 1
ATOM 3024 C C . ARG A 1 390 ? 7.910 -11.091 9.361 1.00 92.00 390 ARG A C 1
ATOM 3026 O O . ARG A 1 390 ? 8.134 -10.654 10.485 1.00 92.00 390 ARG A O 1
ATOM 3033 N N . VAL A 1 391 ? 7.487 -10.329 8.356 1.00 92.75 391 VAL A N 1
ATOM 3034 C CA . VAL A 1 391 ? 7.405 -8.868 8.453 1.00 92.75 391 VAL A CA 1
ATOM 3035 C C . VAL A 1 391 ? 6.212 -8.450 9.309 1.00 92.75 391 VAL A C 1
ATOM 3037 O O . VAL A 1 391 ? 6.380 -7.640 10.220 1.00 92.75 391 VAL A O 1
ATOM 3040 N N . ILE A 1 392 ? 5.040 -9.074 9.128 1.00 92.38 392 ILE A N 1
ATOM 3041 C CA . ILE A 1 392 ? 3.838 -8.710 9.896 1.00 92.38 392 ILE A CA 1
ATOM 3042 C C . ILE A 1 392 ? 4.002 -8.945 11.402 1.00 92.38 392 ILE A C 1
ATOM 3044 O O . ILE A 1 392 ? 3.500 -8.154 12.199 1.00 92.38 392 ILE A O 1
ATOM 3048 N N . ARG A 1 393 ? 4.729 -9.996 11.813 1.00 88.44 393 ARG A N 1
ATOM 3049 C CA . ARG A 1 393 ? 5.038 -10.237 13.230 1.00 88.44 393 ARG A CA 1
ATOM 3050 C C . ARG A 1 393 ? 6.031 -9.225 13.763 1.00 88.44 393 ARG A C 1
ATOM 3052 O O . ARG A 1 393 ? 5.811 -8.703 14.844 1.00 88.44 393 ARG A O 1
ATOM 3059 N N . THR A 1 394 ? 7.078 -8.892 13.012 1.00 87.94 394 THR A N 1
ATOM 3060 C CA . THR A 1 394 ? 8.024 -7.859 13.448 1.00 87.94 394 THR A CA 1
ATOM 3061 C C . THR A 1 394 ? 7.322 -6.516 13.644 1.00 87.94 394 THR A C 1
ATOM 3063 O O . THR A 1 394 ? 7.493 -5.891 14.688 1.00 87.94 394 THR A O 1
ATOM 3066 N N . VAL A 1 395 ? 6.488 -6.093 12.690 1.00 85.50 395 VAL A N 1
ATOM 3067 C CA . VAL A 1 395 ? 5.713 -4.846 12.796 1.00 85.50 395 VAL A CA 1
ATOM 3068 C C . VAL A 1 395 ? 4.714 -4.906 13.954 1.00 85.50 395 VAL A C 1
ATOM 3070 O O . VAL A 1 395 ? 4.654 -3.972 14.751 1.00 85.50 395 VAL A O 1
ATOM 3073 N N . GLY A 1 396 ? 3.978 -6.011 14.092 1.00 79.75 396 GLY A N 1
ATOM 3074 C CA . GLY A 1 396 ? 2.962 -6.163 15.133 1.00 79.75 396 GLY A CA 1
ATOM 3075 C C . GLY A 1 396 ? 3.512 -6.349 16.553 1.00 79.75 396 GLY A C 1
ATOM 3076 O O . GLY A 1 396 ? 2.912 -5.858 17.501 1.00 79.75 396 GLY A O 1
ATOM 3077 N N . GLU A 1 397 ? 4.636 -7.045 16.730 1.00 75.25 397 GLU A N 1
ATOM 3078 C CA . GLU A 1 397 ? 5.151 -7.441 18.052 1.00 75.25 397 GLU A CA 1
ATOM 3079 C C . GLU A 1 397 ? 6.311 -6.556 18.533 1.00 75.25 397 GLU A C 1
ATOM 3081 O O . GLU A 1 397 ? 6.381 -6.236 19.722 1.00 75.25 397 GLU A O 1
ATOM 3086 N N . ASN A 1 398 ? 7.216 -6.143 17.634 1.00 67.31 398 ASN A N 1
ATOM 3087 C CA . ASN A 1 398 ? 8.475 -5.487 18.015 1.00 67.31 398 ASN A CA 1
ATOM 3088 C C . ASN A 1 398 ? 8.428 -3.959 17.923 1.00 67.31 398 ASN A C 1
ATOM 3090 O O . ASN A 1 398 ? 9.112 -3.289 18.695 1.00 67.31 398 ASN A O 1
ATOM 3094 N N . PHE A 1 399 ? 7.639 -3.396 17.004 1.00 56.31 399 PHE A N 1
ATOM 3095 C CA . PHE A 1 399 ? 7.590 -1.943 16.810 1.00 56.31 399 PHE A CA 1
ATOM 3096 C C . PHE A 1 399 ? 6.541 -1.240 17.682 1.00 56.31 399 PHE A C 1
ATOM 3098 O O . PHE A 1 399 ? 6.682 -0.044 17.938 1.00 56.31 399 PHE A O 1
ATOM 3105 N N . ALA A 1 400 ? 5.512 -1.943 18.173 1.00 50.47 400 ALA A N 1
ATOM 3106 C CA . ALA A 1 400 ? 4.387 -1.272 18.816 1.00 50.47 400 ALA A CA 1
ATOM 3107 C C . ALA A 1 400 ? 3.566 -2.144 19.785 1.00 50.47 400 ALA A C 1
ATOM 3109 O O . ALA A 1 400 ? 2.754 -2.964 19.369 1.00 50.47 400 ALA A O 1
ATOM 3110 N N . LYS A 1 401 ? 3.644 -1.861 21.094 1.00 54.84 401 LYS A N 1
ATOM 3111 C CA . LYS A 1 401 ? 2.535 -2.170 22.016 1.00 54.84 401 LYS A CA 1
ATOM 3112 C C . LYS A 1 401 ? 1.476 -1.073 21.879 1.00 54.84 401 LYS A C 1
ATOM 3114 O O . LYS A 1 401 ? 1.502 -0.103 22.631 1.00 54.84 401 LYS A O 1
ATOM 3119 N N . MET A 1 402 ? 0.593 -1.204 20.893 1.00 58.50 402 MET A N 1
ATOM 3120 C CA . MET A 1 402 ? -0.524 -0.276 20.657 1.00 58.50 402 MET A CA 1
ATOM 3121 C C . MET A 1 402 ? -1.831 -0.824 21.246 1.00 58.50 402 MET A C 1
ATOM 3123 O O . MET A 1 402 ? -2.050 -2.036 21.293 1.00 58.50 402 MET A O 1
ATOM 3127 N N . ASN A 1 403 ? -2.712 0.071 21.691 1.00 59.72 403 ASN A N 1
ATOM 3128 C CA . ASN A 1 403 ? -4.104 -0.240 22.016 1.00 59.72 403 ASN A CA 1
ATOM 3129 C C . ASN A 1 403 ? -4.952 0.063 20.765 1.00 59.72 403 ASN A C 1
ATOM 3131 O O . ASN A 1 403 ? -4.691 1.060 20.115 1.00 59.72 403 ASN A O 1
ATOM 3135 N N . PRO A 1 404 ? -5.978 -0.729 20.403 1.00 55.47 404 PRO A N 1
ATOM 3136 C CA . PRO A 1 404 ? -6.840 -0.435 19.249 1.00 55.47 404 PRO A CA 1
ATOM 3137 C C . PRO A 1 404 ? -7.403 0.998 19.170 1.00 55.47 404 PRO A C 1
ATOM 3139 O O . PRO A 1 404 ? -7.810 1.429 18.094 1.00 55.47 404 PRO A O 1
ATOM 3142 N N . ALA A 1 405 ? -7.482 1.711 20.300 1.00 50.94 405 ALA A N 1
ATOM 3143 C CA . ALA A 1 405 ? -7.952 3.094 20.394 1.00 50.94 405 ALA A CA 1
ATOM 3144 C C . ALA A 1 405 ? -6.848 4.176 20.301 1.00 50.94 405 ALA A C 1
ATOM 3146 O O . ALA A 1 405 ? -7.192 5.360 20.290 1.00 50.94 405 ALA A O 1
ATOM 3147 N N . THR A 1 406 ? -5.564 3.799 20.270 1.00 47.72 406 THR A N 1
ATOM 3148 C CA . THR A 1 406 ? -4.382 4.689 20.268 1.00 47.72 406 THR A CA 1
ATOM 3149 C C . THR A 1 406 ? -3.408 4.288 19.171 1.00 47.72 406 THR A C 1
ATOM 3151 O O . THR A 1 406 ? -3.012 5.178 18.394 1.00 47.72 406 THR A O 1
#

Foldseek 3Di:
DDDDDDDDDDDPDDPPPPDDPDDPDDPPVPPPDPDDCVVVVLVVLLLVLLLLLLLLCLQQCLLVLCLQLCLQVLDPLVRSLVLLLVQLLLLLVLLLLAFAAPQQVFFDQVVCLVPVVLVLVLLSQLSNQLSVVSVVCLVVLHRDDSNVSSNVSSCVSQCVVPNPNGGNVVSVVVVVVCVVVVVVVVVVVVLVVLLCLCVQQVPDPHNLVSLLVCQLVLQLVLQLVLQLVSLCSGHVVVPSVVDDNVVSNVVSNVVSNVSSVCSNPPVSVVLVVVLVVVVVVDDPPPDDDPDPDDQDDPVSVVVCVSPPDRDPRPVSNLSSLSVVSSVSSSSVSSNSSNPSLNNSLNSVQQSVCCVPPRRDPDDTDSVSSNVSSVSSSVSSSNSSVPSNVSNSCCSSHPVDPDRSSD

Secondary structure (DSSP, 8-state):
---------------------------GGG-S-SS--HHHHHHHHHHHHHHHHHHHHHHHHHHHHHHHHHHTTSS-HHHHHHHHHHHHHHHHHHTTT-PPPSSGGGB-GGGGTT-HHHHHHHHHHHHHHHHHHHHHHHHTT----HHHHHHHHHHHHHHHHHGGGGB-HHHHHHHHHHHHHHHHHHHHHHHHHHHHHIIIIITSSSHHHHHHHHHHHHHHHHHHHHHHHHHHT--TTTTGGGS-HHHHHHHHHHHHHHHHHHIIIIIHHHHHHHHHHHHHTS--------------SHHHHHHHHHS-------HHHHHHHHHHHHHHHHHHHHHHHHHHHHHHHHHHHHHHHHHHHSS-SS---HHHHHHHHHHHHHHHHHHHHHTHHHHHHIIIIIS----TT-